Protein AF-A0A087SWL0-F1 (afdb_monomer)

Mean predicted aligned error: 20.19 Å

Sequence (596 aa):
MIFATEKPSIIAKRCLVFSTGTSREQLLERTMYFKSWILILLLFTQFDYGMSQWPQRIIEGARELTACEGLGFPDATLNSCGFCTGGGTGLPGNFSEDCMGSCTDDAVPDCAGLCGGNAYIDECSGQCIAGTTGFSEEDVSSFRDCRGYCTSSGGQFYTDNCGVCHTGTSPFQDCTNRCHLPGQESLMAKLLCGRCVGGTTGVLEFEVLDPCGNCRSETLECPCNGTGKPDACGVCRGGGKSCMRVTSFRPRAIPVNTYAIVTVEGAFRGRTRNLKCIFSEILSDDTLGNRTEFAAFGNGTHVNCSVLLKLGSYRVGIILEVGDPFEMDYVEEAELLVYDDAEYASMNPTRAIYDRGDAKNLIVTFSGGKVPPLPLICVISGEGWPPDKRLAASEINTLDTCAIPYPSSSMKLNVAQSFNGIHTFRKVFQLRFYASPPEMRKYYIAEDGHAVVVVFDRPVNLCNLQYCSQILNSVTLTRLGEGADCQWATKQQLIITVQNPIQENPFRVTFKKGVLKQDGERYALPKNDSLTIDAWYPQPVSSAQVAISGPSTVPYCGVFTLVGHFSSPKGDAAYYWTAYRADNRPIDTEIADALL

Foldseek 3Di:
DDDDDDDDDDDDDDDDDDDDDDDDDDDDDDDDDDDDDDDDDDDDDDDDDDDDDDDDDDDPPPDDQDPCVVVVFPPWDQAPLRDTADGNPPHHRLVCADPVSDNDVPWDQEPVRRTVFDWHQDPQPRDTADTPPPHHCVNCVVQAAPVGHGPVVDDHWHLEPQRDTHDDHDPQQAPVRDGDDPVCVQQGFHQDPNDTAHHPPPHHQCVQAWLCRDGPVDPDDDQPSVQAAQFLVSHHVCLLQPDDDWADKPDQEDEAQDWDKIKTFGFDNQDFAQKWKWWFFQDPVRDTDDIDIFGWGDGGGIIIGTDHDHAGKTWIWMWHPDDPPIDIYTHPPGIYGHHHAADFPDKPPQEDAQVPPPDFWDKMFTHDDDHPQAKKWKQKDFDPDDPVQRTFTADPPDRGITTRGGDPAWTKMWIFIDSHNPDTHPDIGIHTHAHEFWDWPDWAQAPQQFKIKTFTPAFWDCVQVQFCVSWFDPVLVVLLPPPWGWDPLDSGMIMIGGPDRDPDAQDKTWTDAFRTWHPPHPHTGTRRDTDMDRHGHPDQDPDKDWDWDWDPDDDPDDDTDIDIDIHDPDDDDDDDDWDADPVRHGDPDDPDDPDD

Solvent-accessible surface area (backbone atoms only — not comparable to full-atom values): 35819 Å² total; per-residue (Å²): 144,80,86,89,87,81,87,85,89,86,88,88,86,84,89,85,90,85,91,87,89,88,79,88,86,80,90,79,90,86,82,89,86,87,87,86,85,87,89,79,91,89,78,90,87,80,81,92,81,82,89,75,93,84,82,92,86,84,85,84,80,83,68,83,69,51,79,29,41,70,72,71,24,50,81,25,41,68,35,99,65,70,44,63,15,34,51,66,60,76,38,57,69,64,59,70,39,26,73,82,69,39,70,46,94,74,46,48,59,23,66,80,64,38,56,65,48,68,22,41,66,41,92,57,74,71,45,58,24,35,64,87,61,84,39,45,73,75,77,53,43,84,34,36,26,65,88,67,48,42,45,89,76,62,80,70,36,40,65,30,100,70,73,45,68,38,73,75,79,52,93,45,46,23,68,84,70,48,65,52,60,95,93,38,72,87,54,44,24,41,73,52,89,90,38,60,24,39,44,90,64,82,34,53,62,73,82,50,25,43,68,65,70,47,44,67,90,50,97,68,87,55,65,55,67,37,72,49,58,53,33,64,68,68,34,58,70,47,57,11,40,90,32,76,36,50,73,45,64,38,54,52,40,48,59,40,79,39,85,42,70,42,38,38,34,28,12,44,48,51,40,51,61,64,35,29,35,34,39,32,27,54,40,102,78,82,43,73,56,64,75,44,78,31,71,30,46,41,76,6,36,45,35,41,23,70,43,71,50,67,73,45,42,22,42,43,30,43,36,39,78,73,65,87,77,63,52,70,44,52,34,77,100,46,63,36,40,27,41,87,79,48,44,64,68,45,68,44,66,47,61,48,64,41,83,60,78,92,60,66,56,46,72,33,41,47,44,66,70,52,67,78,97,46,59,28,21,29,36,46,46,41,89,91,57,60,76,90,65,24,67,21,46,30,50,92,98,38,50,47,29,26,44,39,66,58,56,98,59,35,45,60,35,41,43,21,44,16,57,59,65,74,65,60,36,88,65,69,43,65,36,36,31,20,33,64,40,56,47,78,71,48,60,28,29,42,94,79,27,34,33,37,41,41,30,37,74,42,45,40,44,61,84,82,49,75,42,41,84,54,45,37,26,70,73,34,47,69,70,52,42,81,78,44,44,36,47,66,71,42,58,36,29,41,37,36,38,33,77,62,59,58,89,55,79,57,41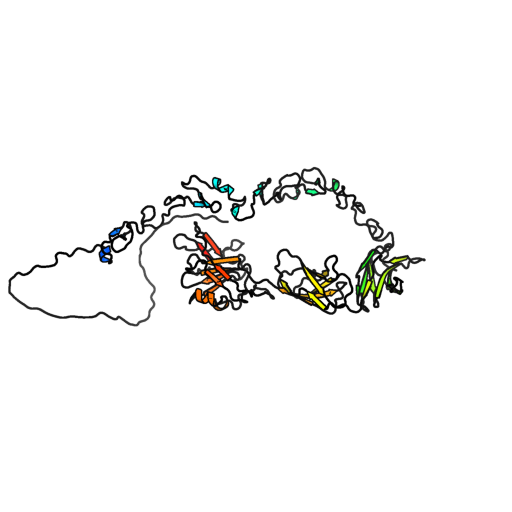,66,47,35,38,34,57,52,59,48,21,29,44,98,44,85,36,40,35,49,37,63,58,76,51,67,48,68,26,32,60,69,79,88,63,97,58,70,47,79,45,82,44,62,73,96,70,79,67,100,75,79,89,85,54,75,48,79,44,71,48,60,97,74,77,92,82,87,87,85,88,83,63,65,47,100,83,76,40,73,62,98,60,87,82,79,82,77,86,126

pLDDT: mean 76.38, std 20.09, range [21.05, 97.19]

Structure (mmCIF, N/CA/C/O backbone):
data_AF-A0A087SWL0-F1
#
_entry.id   AF-A0A087SWL0-F1
#
loop_
_atom_site.group_PDB
_atom_site.id
_atom_site.type_symbol
_atom_site.label_atom_id
_atom_site.label_alt_id
_atom_site.label_comp_id
_atom_site.label_asym_id
_atom_site.label_entity_id
_atom_site.label_seq_id
_atom_site.pdbx_PDB_ins_code
_atom_site.Cartn_x
_atom_site.Cartn_y
_atom_site.Cartn_z
_atom_site.occupancy
_atom_site.B_iso_or_equiv
_atom_site.auth_seq_id
_atom_site.auth_comp_id
_atom_site.auth_asym_id
_atom_site.auth_atom_id
_atom_site.pdbx_PDB_model_num
ATOM 1 N N . MET A 1 1 ? -26.545 -21.119 15.269 1.00 28.89 1 MET A N 1
ATOM 2 C CA . MET A 1 1 ? -27.882 -21.374 14.693 1.00 28.89 1 MET A CA 1
ATOM 3 C C . MET A 1 1 ? -28.373 -22.724 15.207 1.00 28.89 1 MET A C 1
ATOM 5 O O . MET A 1 1 ? -28.172 -23.727 14.541 1.00 28.89 1 MET A O 1
ATOM 9 N N . ILE A 1 2 ? -28.931 -22.754 16.420 1.00 24.39 2 ILE A N 1
ATOM 10 C CA . ILE A 1 2 ? -29.623 -23.906 17.028 1.00 24.39 2 ILE A CA 1
ATOM 11 C C . ILE A 1 2 ? -30.801 -23.321 17.831 1.00 24.39 2 ILE A C 1
ATOM 13 O O . ILE A 1 2 ? -30.709 -22.181 18.285 1.00 24.39 2 ILE A O 1
ATOM 17 N N . PHE A 1 3 ? -31.907 -24.059 17.927 1.00 21.72 3 PHE A N 1
ATOM 18 C CA . PHE A 1 3 ? -33.153 -23.642 18.582 1.00 21.72 3 PHE A CA 1
ATOM 19 C C . PHE A 1 3 ? -33.118 -23.821 20.109 1.00 21.72 3 PHE A C 1
ATOM 21 O O . PHE A 1 3 ? -32.359 -24.639 20.626 1.00 21.72 3 PHE A O 1
ATOM 28 N N . ALA A 1 4 ? -34.010 -23.114 20.807 1.00 24.08 4 ALA A N 1
ATOM 29 C CA . ALA A 1 4 ? -34.394 -23.402 22.188 1.00 24.08 4 ALA A CA 1
ATOM 30 C C . ALA A 1 4 ? -35.708 -24.209 22.235 1.00 24.08 4 ALA A C 1
ATOM 32 O O . ALA A 1 4 ? -36.553 -24.070 21.351 1.00 24.08 4 ALA A O 1
ATOM 33 N N . THR A 1 5 ? -35.902 -25.010 23.287 1.00 23.06 5 THR A N 1
ATOM 34 C CA . THR A 1 5 ? -37.178 -25.670 23.627 1.00 23.06 5 THR A CA 1
ATOM 35 C C . THR A 1 5 ? -37.363 -25.697 25.144 1.00 23.06 5 THR A C 1
ATOM 37 O O . THR A 1 5 ? -36.433 -26.060 25.860 1.00 23.06 5 THR A O 1
ATOM 40 N N . GLU A 1 6 ? -38.549 -25.337 25.633 1.00 24.98 6 GLU A N 1
ATOM 41 C CA . GLU A 1 6 ? -38.841 -25.159 27.063 1.00 24.98 6 GLU A CA 1
ATOM 42 C C . GLU A 1 6 ? -39.584 -26.335 27.732 1.00 24.98 6 GLU A C 1
ATOM 44 O O . GLU A 1 6 ? -40.498 -26.897 27.132 1.00 24.98 6 GLU A O 1
ATOM 49 N N . LYS A 1 7 ? -39.316 -26.508 29.045 1.00 22.34 7 LYS A N 1
ATOM 50 C CA . LYS A 1 7 ? -40.244 -26.982 30.113 1.00 22.34 7 LYS A CA 1
ATOM 51 C C . LYS A 1 7 ? -40.758 -28.449 30.024 1.00 22.34 7 LYS A C 1
ATOM 53 O O . LYS A 1 7 ? -40.607 -29.092 28.989 1.00 22.34 7 LYS A O 1
ATOM 58 N N . PRO A 1 8 ? -41.370 -29.021 31.096 1.00 35.78 8 PRO A N 1
ATOM 59 C CA . PRO A 1 8 ? -41.658 -28.464 32.427 1.00 35.78 8 PRO A CA 1
ATOM 60 C C . PRO A 1 8 ? -41.042 -29.231 33.633 1.00 35.78 8 PRO A C 1
ATOM 62 O O . PRO A 1 8 ? -40.246 -30.154 33.498 1.00 35.78 8 PRO A O 1
ATOM 65 N N . SER A 1 9 ? -41.434 -28.777 34.826 1.00 25.31 9 SER A N 1
ATOM 66 C CA . SER A 1 9 ? -41.007 -29.096 36.200 1.00 25.31 9 SER A CA 1
ATOM 67 C C . SER A 1 9 ? -41.342 -30.493 36.766 1.00 25.31 9 SER A C 1
ATOM 69 O O . SER A 1 9 ? -42.152 -31.227 36.208 1.00 25.31 9 SER A O 1
ATOM 71 N N . ILE A 1 10 ? -40.804 -30.799 37.966 1.00 22.30 10 ILE A N 1
ATOM 72 C CA . ILE A 1 10 ? -41.477 -31.569 39.043 1.00 22.30 10 ILE A CA 1
ATOM 73 C C . ILE A 1 10 ? -40.830 -31.291 40.424 1.00 22.30 10 ILE A C 1
ATOM 75 O O . ILE A 1 10 ? -39.664 -30.915 40.508 1.00 22.30 10 ILE A O 1
ATOM 79 N N . ILE A 1 11 ? -41.599 -31.455 41.512 1.00 24.89 11 ILE A N 1
ATOM 80 C CA . ILE A 1 11 ? -41.223 -31.158 42.914 1.00 24.89 11 ILE A CA 1
ATOM 81 C C . ILE A 1 11 ? -41.061 -32.456 43.729 1.00 24.89 11 ILE A C 1
ATOM 83 O O . ILE A 1 11 ? -41.898 -33.349 43.614 1.00 24.89 11 ILE A O 1
ATOM 87 N N . ALA A 1 12 ? -40.087 -32.522 44.651 1.00 22.45 12 ALA A N 1
ATOM 88 C CA . ALA A 1 12 ? -40.070 -33.514 45.739 1.00 22.45 12 ALA A CA 1
ATOM 89 C C . ALA A 1 12 ? -39.402 -32.990 47.034 1.00 22.45 12 ALA A C 1
ATOM 91 O O . ALA A 1 12 ? -38.419 -32.256 46.989 1.00 22.45 12 ALA A O 1
ATOM 92 N N . LYS A 1 13 ? -39.919 -33.396 48.206 1.00 23.08 13 LYS A N 1
ATOM 93 C CA . LYS A 1 13 ? -39.351 -33.138 49.551 1.00 23.08 13 LYS A CA 1
ATOM 94 C C . LYS A 1 13 ? -39.253 -34.448 50.358 1.00 23.08 13 LYS A C 1
ATOM 96 O O . LYS A 1 13 ? -40.104 -35.313 50.191 1.00 23.08 13 LYS A O 1
ATOM 101 N N . ARG A 1 14 ? -38.339 -34.454 51.349 1.00 23.36 14 ARG A N 1
ATOM 102 C CA . ARG A 1 14 ? -38.175 -35.363 52.523 1.00 23.36 14 ARG A CA 1
ATOM 103 C C . ARG A 1 14 ? -37.171 -36.534 52.441 1.00 23.36 14 ARG A C 1
ATOM 105 O O . ARG A 1 14 ? -37.442 -37.577 51.871 1.00 23.36 14 ARG A O 1
ATOM 112 N N . CYS A 1 15 ? -36.079 -36.352 53.192 1.00 21.05 15 CYS A N 1
ATOM 113 C CA . CYS A 1 15 ? -35.587 -37.200 54.296 1.00 21.05 15 CYS A CA 1
ATOM 114 C C . CYS A 1 15 ? -35.749 -38.739 54.242 1.00 21.05 15 CYS A C 1
ATOM 116 O O . CYS A 1 15 ? -36.862 -39.226 54.427 1.00 21.05 15 CYS A O 1
ATOM 118 N N . LEU A 1 16 ? -34.627 -39.478 54.339 1.00 21.75 16 LEU A N 1
ATOM 119 C CA . LEU A 1 16 ? -34.278 -40.217 55.575 1.00 21.75 16 LEU A CA 1
ATOM 120 C C . LEU A 1 16 ? -32.814 -40.725 55.635 1.00 21.75 16 LEU A C 1
ATOM 122 O O . LEU A 1 16 ? -32.110 -40.805 54.638 1.00 21.75 16 LEU A O 1
ATOM 126 N N . VAL A 1 17 ? -32.383 -40.999 56.869 1.00 22.98 17 VAL A N 1
ATOM 127 C CA . VAL A 1 17 ? -31.030 -41.292 57.394 1.00 22.98 17 VAL A CA 1
ATOM 128 C C . VAL A 1 17 ? -30.472 -42.674 57.007 1.00 22.98 17 VAL A C 1
ATOM 130 O O . VAL A 1 17 ? -31.240 -43.623 57.011 1.00 22.98 17 VAL A O 1
ATOM 133 N N . PHE A 1 18 ? -29.145 -42.792 56.794 1.00 23.05 18 PHE A N 1
ATOM 134 C CA . PHE A 1 18 ? -28.178 -43.737 57.434 1.00 23.05 18 PHE A CA 1
ATOM 135 C C . PHE A 1 18 ? -26.773 -43.497 56.806 1.00 23.05 18 PHE A C 1
ATOM 137 O O . PHE A 1 18 ? -26.594 -43.697 55.615 1.00 23.05 18 PHE A O 1
ATOM 144 N N . SER A 1 19 ? -25.797 -42.854 57.465 1.00 23.64 19 SER A N 1
ATOM 145 C CA . SER A 1 19 ? -24.880 -43.363 58.513 1.00 23.64 19 SER A CA 1
ATOM 146 C C . SER A 1 19 ? -23.890 -44.463 58.073 1.00 23.64 19 SER A C 1
ATOM 148 O O . SER A 1 19 ? -24.226 -45.644 58.110 1.00 23.64 19 SER A O 1
ATOM 150 N N . THR A 1 20 ? -22.624 -44.093 57.830 1.00 25.27 20 THR A N 1
ATOM 151 C CA . THR A 1 20 ? -21.411 -44.577 58.552 1.00 25.27 20 THR A CA 1
ATOM 152 C C . THR A 1 20 ? -20.153 -43.868 58.014 1.00 25.27 20 THR A C 1
ATOM 154 O O . THR A 1 20 ? -20.136 -43.467 56.856 1.00 25.27 20 THR A O 1
ATOM 157 N N . GLY A 1 21 ? -19.103 -43.698 58.834 1.00 25.33 21 GLY A N 1
ATOM 158 C CA . GLY A 1 21 ? -17.826 -43.095 58.397 1.00 25.33 21 GLY A CA 1
ATOM 159 C C . GLY A 1 21 ? -17.145 -42.225 59.459 1.00 25.33 21 GLY A C 1
ATOM 160 O O . GLY A 1 21 ? -17.237 -41.005 59.416 1.00 25.33 21 GLY A O 1
ATOM 161 N N . THR A 1 22 ? -16.485 -42.840 60.443 1.00 25.91 22 THR A N 1
ATOM 162 C CA . THR A 1 22 ? -15.866 -42.134 61.581 1.00 25.91 22 THR A CA 1
ATOM 163 C C . THR A 1 22 ? -14.393 -41.779 61.369 1.00 25.91 22 THR A C 1
ATOM 165 O O . THR A 1 22 ? -13.591 -42.672 61.097 1.00 25.91 22 THR A O 1
ATOM 168 N N . SER A 1 23 ? -14.002 -40.553 61.725 1.00 28.19 23 SER A N 1
ATOM 169 C CA . SER A 1 23 ? -12.664 -40.257 62.257 1.00 28.19 23 SER A CA 1
ATOM 170 C C . SER A 1 23 ? -12.717 -39.195 63.370 1.00 28.19 23 SER A C 1
ATOM 172 O O . SER A 1 23 ? -13.485 -38.239 63.319 1.00 28.19 23 SER A O 1
ATOM 174 N N . ARG A 1 24 ? -11.913 -39.421 64.415 1.00 26.59 24 ARG A N 1
ATOM 175 C CA . ARG A 1 24 ? -11.531 -38.462 65.476 1.00 26.59 24 ARG A CA 1
ATOM 176 C C . ARG A 1 24 ? -10.473 -37.485 64.914 1.00 26.59 24 ARG A C 1
ATOM 178 O O . ARG A 1 24 ? -9.955 -37.759 63.836 1.00 26.59 24 ARG A O 1
ATOM 185 N N . GLU A 1 25 ? -10.029 -36.392 65.542 1.00 28.28 25 GLU A N 1
ATOM 186 C CA . GLU A 1 25 ? -10.202 -35.723 66.861 1.00 28.28 25 GLU A CA 1
ATOM 187 C C . GLU A 1 25 ? -9.851 -34.213 66.608 1.00 28.28 25 GLU A C 1
ATOM 189 O O . GLU A 1 25 ? -9.411 -33.902 65.504 1.00 28.28 25 GLU A O 1
ATOM 194 N N . GLN A 1 26 ? -9.993 -33.176 67.448 1.00 27.53 26 GLN A N 1
ATOM 195 C CA . GLN A 1 26 ? -10.108 -32.953 68.908 1.00 27.53 26 GLN A CA 1
ATOM 196 C C . GLN A 1 26 ? -11.374 -32.066 69.203 1.00 27.53 26 GLN A C 1
ATOM 198 O O . GLN A 1 26 ? -12.222 -31.975 68.321 1.00 27.53 26 GLN A O 1
ATOM 203 N N . LEU A 1 27 ? -11.765 -31.507 70.370 1.00 24.88 27 LEU A N 1
ATOM 204 C CA . LEU A 1 27 ? -11.112 -30.889 71.553 1.00 24.88 27 LEU A CA 1
ATOM 205 C C . LEU A 1 27 ? -10.324 -29.599 71.176 1.00 24.88 27 LEU A C 1
ATOM 207 O O . LEU A 1 27 ? -9.445 -29.659 70.334 1.00 24.88 27 LEU A O 1
ATOM 211 N N . LEU A 1 28 ? -10.597 -28.377 71.669 1.00 26.31 28 LEU A N 1
ATOM 212 C CA . LEU A 1 28 ? -11.125 -27.878 72.956 1.00 26.31 28 LEU A CA 1
ATOM 213 C C . LEU A 1 28 ? -11.799 -26.481 72.826 1.00 26.31 28 LEU A C 1
ATOM 215 O O . LEU A 1 28 ? -11.394 -25.719 71.963 1.00 26.31 28 LEU A O 1
ATOM 219 N N . GLU A 1 29 ? -12.686 -26.141 73.783 1.00 25.53 29 GLU A N 1
ATOM 220 C CA . GLU A 1 29 ? -12.945 -24.794 74.384 1.00 25.53 29 GLU A CA 1
ATOM 221 C C . GLU A 1 29 ? -13.311 -23.560 73.489 1.00 25.53 29 GLU A C 1
ATOM 223 O O . GLU A 1 29 ? -12.937 -23.463 72.333 1.00 25.53 29 GLU A O 1
ATOM 228 N N . ARG A 1 30 ? -14.063 -22.533 73.941 1.00 24.98 30 ARG A N 1
ATOM 229 C CA . ARG A 1 30 ? -14.701 -22.244 75.250 1.00 24.98 30 ARG A CA 1
ATOM 230 C C . ARG A 1 30 ? -16.003 -21.425 75.109 1.00 24.98 30 ARG A C 1
ATOM 232 O O . ARG A 1 30 ? -16.346 -20.934 74.041 1.00 24.98 30 ARG A O 1
ATOM 239 N N . THR A 1 31 ? -16.733 -21.289 76.216 1.00 24.45 31 THR A N 1
ATOM 240 C CA . THR A 1 31 ? -18.104 -20.753 76.320 1.00 24.45 31 THR A CA 1
ATOM 241 C C . THR A 1 31 ? -18.224 -19.261 76.666 1.00 24.45 31 THR A C 1
ATOM 243 O O . THR A 1 31 ? -17.444 -18.764 77.468 1.00 24.45 31 THR A O 1
ATOM 246 N N . MET A 1 32 ? -19.326 -18.653 76.198 1.00 25.12 32 MET A N 1
ATOM 247 C CA . MET A 1 32 ? -20.201 -17.655 76.864 1.00 25.12 32 MET A CA 1
ATOM 248 C C . MET A 1 32 ? -19.614 -16.451 77.633 1.00 25.12 32 MET A C 1
ATOM 250 O O . MET A 1 32 ? -18.989 -16.611 78.672 1.00 25.12 32 MET A O 1
ATOM 254 N N . TYR A 1 33 ? -20.124 -15.263 77.289 1.00 24.00 33 TYR A N 1
ATOM 255 C CA . TYR A 1 33 ? -20.587 -14.217 78.223 1.00 24.00 33 TYR A CA 1
ATOM 256 C C . TYR A 1 33 ? -21.731 -13.432 77.530 1.00 24.00 33 TYR A C 1
ATOM 258 O O . TYR A 1 33 ? -21.782 -13.422 76.305 1.00 24.00 33 TYR A O 1
ATOM 266 N N . PHE A 1 34 ? -22.706 -12.795 78.191 1.00 22.89 34 PHE A N 1
ATOM 267 C CA . PHE A 1 34 ? -22.971 -12.600 79.626 1.00 22.89 34 PHE A CA 1
ATOM 268 C C . PHE A 1 34 ? -24.503 -12.647 79.873 1.00 22.89 34 PHE A C 1
ATOM 270 O O . PHE A 1 34 ? -25.268 -12.161 79.044 1.00 22.89 34 PHE A O 1
ATOM 277 N N . LYS A 1 35 ? -24.973 -13.175 81.016 1.00 31.28 35 LYS A N 1
ATOM 278 C CA . LYS A 1 35 ? -26.382 -13.067 81.470 1.00 31.28 35 LYS A CA 1
ATOM 279 C C . LYS A 1 35 ? -26.412 -12.702 82.958 1.00 31.28 35 LYS A C 1
ATOM 281 O O . LYS A 1 35 ? -25.627 -13.250 83.729 1.00 31.28 35 LYS A O 1
ATOM 286 N N . SER A 1 36 ? -27.217 -11.712 83.352 1.00 29.66 36 SER A N 1
ATOM 287 C CA . SER A 1 36 ? -27.054 -10.954 84.612 1.00 29.66 36 SER A CA 1
ATOM 288 C C . SER A 1 36 ? -28.227 -9.975 84.807 1.00 29.66 36 SER A C 1
ATOM 290 O O . SER A 1 36 ? -28.657 -9.416 83.807 1.00 29.66 36 SER A O 1
ATOM 292 N N . TRP A 1 37 ? -28.786 -9.691 85.994 1.00 27.77 37 TRP A N 1
ATOM 293 C CA . TRP A 1 37 ? -28.593 -10.207 87.370 1.00 27.77 37 TRP A CA 1
ATOM 294 C C . TRP A 1 37 ? -29.907 -10.007 88.184 1.00 27.77 37 TRP A C 1
ATOM 296 O O . TRP A 1 37 ? -30.727 -9.176 87.803 1.00 27.77 37 TRP A O 1
ATOM 306 N N . ILE A 1 38 ? -29.987 -10.694 89.342 1.00 28.16 38 ILE A N 1
ATOM 307 C CA . ILE A 1 38 ? -30.849 -10.506 90.550 1.00 28.16 38 ILE A CA 1
ATOM 308 C C . ILE A 1 38 ? -32.203 -11.277 90.561 1.00 28.16 38 ILE A C 1
ATOM 310 O O . ILE A 1 38 ? -32.946 -11.179 89.595 1.00 28.16 38 ILE A O 1
ATOM 314 N N . LEU A 1 39 ? -32.568 -12.185 91.502 1.00 28.45 39 LEU A N 1
ATOM 315 C CA . LEU A 1 39 ? -32.424 -12.367 92.987 1.00 28.45 39 LEU A CA 1
ATOM 316 C C . LEU A 1 39 ? -33.482 -11.553 93.806 1.00 28.45 39 LEU A C 1
ATOM 318 O O . LEU A 1 39 ? -33.919 -10.520 93.330 1.00 28.45 39 LEU A O 1
ATOM 322 N N . ILE A 1 40 ? -33.993 -11.919 95.002 1.00 32.09 40 ILE A N 1
ATOM 323 C CA . ILE A 1 40 ? -33.713 -13.011 95.969 1.00 32.09 40 ILE A CA 1
ATOM 324 C C . ILE A 1 40 ? -34.955 -13.321 96.872 1.00 32.09 40 ILE A C 1
ATOM 326 O O . ILE A 1 40 ? -35.778 -12.432 97.025 1.00 32.09 40 ILE A O 1
ATOM 330 N N . LEU A 1 41 ? -35.029 -14.529 97.482 1.00 28.47 41 LEU A N 1
ATOM 331 C CA . LEU A 1 41 ? -35.783 -15.001 98.698 1.00 28.47 41 LEU A CA 1
ATOM 332 C C . LEU A 1 41 ? -37.223 -14.477 99.003 1.00 28.47 41 LEU A C 1
ATOM 334 O O . LEU A 1 41 ? -37.504 -13.291 98.966 1.00 28.47 41 LEU A O 1
ATOM 338 N N . LEU A 1 42 ? -38.177 -15.315 99.438 1.00 29.17 42 LEU A N 1
ATOM 339 C CA . LEU A 1 42 ? -38.164 -16.050 100.723 1.00 29.17 42 LEU A CA 1
ATOM 340 C C . LEU A 1 42 ? -38.926 -17.402 100.703 1.00 29.17 42 LEU A C 1
ATOM 342 O O . LEU A 1 42 ? -39.485 -17.806 99.688 1.00 29.17 42 LEU A O 1
ATOM 346 N N . LEU A 1 43 ? -38.885 -18.121 101.833 1.00 31.56 43 LEU A N 1
ATOM 347 C CA . LEU A 1 43 ? -39.362 -19.502 102.027 1.00 31.56 43 LEU A CA 1
ATOM 348 C C . LEU A 1 43 ? -40.659 -19.599 102.864 1.00 31.56 43 LEU A C 1
ATOM 350 O O . LEU A 1 43 ? -41.108 -18.614 103.442 1.00 31.56 43 LEU A O 1
ATOM 354 N N . PHE A 1 44 ? -41.199 -20.826 102.944 1.00 29.62 44 PHE A N 1
ATOM 355 C CA . PHE A 1 44 ? -42.187 -21.339 103.915 1.00 29.62 44 PHE A CA 1
ATOM 356 C C . PHE A 1 44 ? -42.078 -20.686 105.314 1.00 29.62 44 PHE A C 1
ATOM 358 O O . PHE A 1 44 ? -40.981 -20.378 105.772 1.00 29.62 44 PHE A O 1
ATOM 365 N N . THR A 1 45 ? -43.152 -20.516 106.092 1.00 31.38 45 THR A N 1
ATOM 366 C CA . THR A 1 45 ? -44.173 -21.503 106.536 1.00 31.38 45 THR A CA 1
ATOM 367 C C . THR A 1 45 ? -45.492 -20.755 106.931 1.00 31.38 45 THR A C 1
ATOM 369 O O . THR A 1 45 ? -45.549 -19.551 106.715 1.00 31.38 45 THR A O 1
ATOM 372 N N . GLN A 1 46 ? -46.603 -21.302 107.466 1.00 38.69 46 GLN A N 1
ATOM 373 C CA . GLN A 1 46 ? -46.958 -22.639 107.982 1.00 38.69 46 GLN A CA 1
ATOM 374 C C . GLN A 1 46 ? -48.503 -22.867 107.941 1.00 38.69 46 GLN A C 1
ATOM 376 O O . GLN A 1 46 ? -49.151 -22.509 106.964 1.00 38.69 46 GLN A O 1
ATOM 381 N N . PHE A 1 47 ? -49.054 -23.496 108.990 1.00 31.16 47 PHE A N 1
ATOM 382 C CA . PHE A 1 47 ? -50.469 -23.612 109.388 1.00 31.16 47 PHE A CA 1
ATOM 383 C C . PHE A 1 47 ? -51.314 -22.326 109.240 1.00 31.16 47 PHE A C 1
ATOM 385 O O . PHE A 1 47 ? -50.775 -21.225 109.254 1.00 31.16 47 PHE A O 1
ATOM 392 N N . ASP A 1 48 ? -52.641 -22.521 109.222 1.00 30.58 48 ASP A N 1
ATOM 393 C CA . ASP A 1 48 ? -53.722 -21.623 109.681 1.00 30.58 48 ASP A CA 1
ATOM 394 C C . ASP A 1 48 ? -53.434 -20.109 109.797 1.00 30.58 48 ASP A C 1
ATOM 396 O O . ASP A 1 48 ? -52.781 -19.654 110.732 1.00 30.58 48 ASP A O 1
ATOM 400 N N . TYR A 1 49 ? -54.106 -19.293 108.977 1.00 31.70 49 TYR A N 1
ATOM 401 C CA . TYR A 1 49 ? -55.405 -18.701 109.355 1.00 31.70 49 TYR A CA 1
ATOM 402 C C . TYR A 1 49 ? -56.100 -18.078 108.122 1.00 31.70 49 TYR A C 1
ATOM 404 O O . TYR A 1 49 ? -55.482 -17.895 107.076 1.00 31.70 49 TYR A O 1
ATOM 412 N N . GLY A 1 50 ? -57.413 -17.828 108.210 1.00 30.78 50 GLY A N 1
ATOM 413 C CA . GLY A 1 50 ? -58.237 -17.364 107.079 1.00 30.78 50 GLY A CA 1
ATOM 414 C C . GLY A 1 50 ? -58.338 -15.838 106.905 1.00 30.78 50 GLY A C 1
ATOM 415 O O . GLY A 1 50 ? -57.599 -15.084 107.527 1.00 30.78 50 GLY A O 1
ATOM 416 N N . MET A 1 51 ? -59.354 -15.411 106.129 1.00 29.17 51 MET A N 1
ATOM 417 C CA . MET A 1 51 ? -59.678 -14.013 105.747 1.00 29.17 51 MET A CA 1
ATOM 418 C C . MET A 1 51 ? -58.668 -13.376 104.761 1.00 29.17 51 MET A C 1
ATOM 420 O O . MET A 1 51 ? -57.518 -13.782 104.708 1.00 29.17 51 MET A O 1
ATOM 424 N N . SER A 1 52 ? -58.975 -12.349 103.959 1.00 32.84 52 SER A N 1
ATOM 425 C CA . SER A 1 52 ? -60.205 -11.882 103.277 1.00 32.84 52 SER A CA 1
ATOM 426 C C . SER A 1 52 ? -59.817 -10.694 102.365 1.00 32.84 52 SER A C 1
ATOM 428 O O . SER A 1 52 ? -58.822 -10.049 102.663 1.00 32.84 52 SER A O 1
ATOM 430 N N . GLN A 1 53 ? -60.606 -10.386 101.322 1.00 36.25 53 GLN A N 1
ATOM 431 C CA . GLN A 1 53 ? -60.735 -9.088 100.597 1.00 36.25 53 GLN A CA 1
ATOM 432 C C . GLN A 1 53 ? -59.681 -7.980 100.909 1.00 36.25 53 GLN A C 1
ATOM 434 O O . GLN A 1 53 ? -59.620 -7.489 102.032 1.00 36.25 53 GLN A O 1
ATOM 439 N N . TRP A 1 54 ? -58.853 -7.497 99.975 1.00 31.25 54 TRP A N 1
ATOM 440 C CA . TRP A 1 54 ? -59.108 -6.427 98.971 1.00 31.25 54 TRP A CA 1
ATOM 441 C C . TRP A 1 54 ? -57.738 -6.038 98.334 1.00 31.25 54 TRP A C 1
ATOM 443 O O . TRP A 1 54 ? -56.715 -6.397 98.920 1.00 31.25 54 TRP A O 1
ATOM 453 N N . PRO A 1 55 ? -57.645 -5.237 97.244 1.00 44.25 55 PRO A N 1
ATOM 454 C CA . PRO A 1 55 ? -58.689 -4.756 96.331 1.00 44.25 55 PRO A CA 1
ATOM 455 C C . PRO A 1 55 ? -58.470 -5.177 94.856 1.00 44.25 55 PRO A C 1
ATOM 457 O O . PRO A 1 55 ? -57.361 -5.490 94.435 1.00 44.25 55 PRO A O 1
ATOM 460 N N . GLN A 1 56 ? -59.514 -5.073 94.025 1.00 47.59 56 GLN A N 1
ATOM 461 C CA . GLN A 1 56 ? -59.351 -4.965 92.565 1.00 47.59 56 GLN A CA 1
ATOM 462 C C . GLN A 1 56 ? -59.213 -3.494 92.142 1.00 47.59 56 GLN A C 1
ATOM 464 O O . GLN A 1 56 ? -59.990 -2.667 92.622 1.00 47.59 56 GLN A O 1
ATOM 469 N N . ARG A 1 57 ? -58.266 -3.222 91.222 1.00 41.28 57 ARG A N 1
ATOM 470 C CA . ARG A 1 57 ? -58.041 -2.042 90.336 1.00 41.28 57 ARG A CA 1
ATOM 471 C C . ARG A 1 57 ? -56.516 -1.893 90.140 1.00 41.28 57 ARG A C 1
ATOM 473 O O . ARG A 1 57 ? -55.802 -1.900 91.131 1.00 41.28 57 ARG A O 1
ATOM 480 N N . ILE A 1 58 ? -55.940 -1.763 88.940 1.00 46.03 58 ILE A N 1
ATOM 481 C CA . ILE A 1 58 ? -56.500 -1.612 87.582 1.00 46.03 58 ILE A CA 1
ATOM 482 C C . ILE A 1 58 ? -55.685 -2.479 86.602 1.00 46.03 58 ILE A C 1
ATOM 484 O O . ILE A 1 58 ? -54.483 -2.268 86.492 1.00 46.03 58 ILE A O 1
ATOM 488 N N . ILE A 1 59 ? -56.341 -3.368 85.844 1.00 44.25 59 ILE A N 1
ATOM 489 C CA . ILE A 1 59 ? -55.929 -3.758 84.476 1.00 44.25 59 ILE A CA 1
ATOM 490 C C . ILE A 1 59 ? -57.203 -3.917 83.621 1.00 44.25 59 ILE A C 1
ATOM 492 O O . ILE A 1 59 ? -57.517 -4.984 83.103 1.00 44.25 59 ILE A O 1
ATOM 496 N N . GLU A 1 60 ? -57.974 -2.838 83.500 1.00 45.38 60 GLU A N 1
ATOM 497 C CA . GLU A 1 60 ? -58.873 -2.659 82.356 1.00 45.38 60 GLU A CA 1
ATOM 498 C C . GLU A 1 60 ? -58.054 -1.933 81.280 1.00 45.38 60 GLU A C 1
ATOM 500 O O . GLU A 1 60 ? -57.497 -0.873 81.562 1.00 45.38 60 GLU A O 1
ATOM 505 N N . GLY A 1 61 ? -57.915 -2.517 80.083 1.00 47.19 61 GLY A N 1
ATOM 506 C CA . GLY A 1 61 ? -57.129 -1.924 78.986 1.00 47.19 61 GLY A CA 1
ATOM 507 C C . GLY A 1 61 ? -56.009 -2.788 78.391 1.00 47.19 61 GLY A C 1
ATOM 508 O O . GLY A 1 61 ? -55.316 -2.320 77.492 1.00 47.19 61 GLY A O 1
ATOM 509 N N . ALA A 1 62 ? -55.839 -4.044 78.820 1.00 44.00 62 ALA A N 1
ATOM 510 C CA . ALA A 1 62 ? -54.956 -5.001 78.144 1.00 44.00 62 ALA A CA 1
ATOM 511 C C . ALA A 1 62 ? -55.571 -5.481 76.809 1.00 44.00 62 ALA A C 1
ATOM 513 O O . ALA A 1 62 ? -56.086 -6.593 76.710 1.00 44.00 62 ALA A O 1
ATOM 514 N N . ARG A 1 63 ? -55.550 -4.615 75.789 1.00 65.00 63 ARG A N 1
ATOM 515 C CA . ARG A 1 63 ? -55.833 -4.976 74.391 1.00 65.00 63 ARG A CA 1
ATOM 516 C C . ARG A 1 63 ? -54.710 -5.881 73.877 1.00 65.00 63 ARG A C 1
ATOM 518 O O . ARG A 1 63 ? -53.538 -5.552 74.047 1.00 65.00 63 ARG A O 1
ATOM 525 N N . GLU A 1 64 ? -55.064 -6.987 73.226 1.00 64.12 64 GLU A N 1
ATOM 526 C CA . GLU A 1 64 ? -54.091 -7.772 72.462 1.00 64.12 64 GLU A CA 1
ATOM 527 C C . GLU A 1 64 ? -53.527 -6.912 71.323 1.00 64.12 64 GLU A C 1
ATOM 529 O O . GLU A 1 64 ? -54.278 -6.287 70.569 1.00 64.12 64 GLU A O 1
ATOM 534 N N . LEU A 1 65 ? -52.198 -6.861 71.216 1.00 66.94 65 LEU A N 1
ATOM 535 C CA . LEU A 1 65 ? -51.522 -6.204 70.102 1.00 66.94 65 LEU A CA 1
ATOM 536 C C . LEU A 1 65 ? -51.781 -7.017 68.831 1.00 66.94 65 LEU A C 1
ATOM 538 O O . LEU A 1 65 ? -51.550 -8.228 68.809 1.00 66.94 65 LEU A O 1
ATOM 542 N N . THR A 1 66 ? -52.219 -6.357 67.761 1.00 76.38 66 THR A N 1
ATOM 543 C CA . THR A 1 66 ? -52.246 -6.984 66.434 1.00 76.38 66 THR A CA 1
ATOM 544 C C . THR A 1 66 ? -50.826 -7.336 65.978 1.00 76.38 66 THR A C 1
ATOM 546 O O . THR A 1 66 ? -49.840 -6.801 66.489 1.00 76.38 66 THR A O 1
ATOM 549 N N . ALA A 1 67 ? -50.699 -8.216 64.979 1.00 75.31 67 ALA A N 1
ATOM 550 C CA . ALA A 1 67 ? -49.396 -8.651 64.469 1.00 75.31 67 ALA A CA 1
ATOM 551 C C . ALA A 1 67 ? -48.479 -7.479 64.053 1.00 75.31 67 ALA A C 1
ATOM 553 O O . ALA A 1 67 ? -47.275 -7.540 64.282 1.00 75.31 67 ALA A O 1
ATOM 554 N N . CYS A 1 68 ? -49.041 -6.397 63.504 1.00 77.69 68 CYS A N 1
ATOM 555 C CA . CYS A 1 68 ? -48.285 -5.210 63.103 1.00 77.69 68 CYS A CA 1
ATOM 556 C C . CYS A 1 68 ? -47.923 -4.298 64.285 1.00 77.69 68 CYS A C 1
ATOM 558 O O . CYS A 1 68 ? -46.784 -3.839 64.370 1.00 77.69 68 CYS A O 1
ATOM 560 N N . GLU A 1 69 ? -48.831 -4.110 65.249 1.00 77.69 69 GLU A N 1
ATOM 561 C CA . GLU A 1 69 ? -48.527 -3.388 66.494 1.00 77.69 69 GLU A CA 1
ATOM 562 C C . GLU A 1 69 ? -47.425 -4.101 67.297 1.00 77.69 69 GLU A C 1
ATOM 564 O O . GLU A 1 69 ? -46.519 -3.453 67.820 1.00 77.69 69 GLU A O 1
ATOM 569 N N . GLY A 1 70 ? -47.443 -5.439 67.326 1.00 73.44 70 GLY A N 1
ATOM 570 C CA . GLY A 1 70 ? -46.398 -6.272 67.933 1.00 73.44 70 GLY A CA 1
ATOM 571 C C . GLY A 1 70 ? -45.039 -6.219 67.220 1.00 73.44 70 GLY A C 1
ATOM 572 O O . GLY A 1 70 ? -44.023 -6.539 67.833 1.00 73.44 70 GLY A O 1
ATOM 573 N N . LEU A 1 71 ? -45.003 -5.774 65.959 1.00 75.88 71 LEU A N 1
ATOM 574 C CA . LEU A 1 71 ? -43.780 -5.484 65.197 1.00 75.88 71 LEU A CA 1
ATOM 575 C C . LEU A 1 71 ? -43.334 -4.012 65.312 1.00 75.88 71 LEU A C 1
ATOM 577 O O . LEU A 1 71 ? -42.335 -3.629 64.707 1.00 75.88 71 LEU A O 1
ATOM 581 N N . GLY A 1 72 ? -44.037 -3.191 66.101 1.00 78.94 72 GLY A N 1
ATOM 582 C CA . GLY A 1 72 ? -43.714 -1.778 66.320 1.00 78.94 72 GLY A CA 1
ATOM 583 C C . GLY A 1 72 ? -44.395 -0.799 65.358 1.00 78.94 72 GLY A C 1
ATOM 584 O O . GLY A 1 72 ? -44.057 0.383 65.377 1.00 78.94 72 GLY A O 1
ATOM 585 N N . PHE A 1 73 ? -45.361 -1.252 64.551 1.00 84.62 73 PHE A N 1
ATOM 586 C CA . PHE A 1 73 ? -46.124 -0.411 63.624 1.00 84.62 73 PHE A CA 1
ATOM 587 C C . PHE A 1 73 ? -47.530 -0.117 64.185 1.00 84.62 73 PHE A C 1
ATOM 589 O O . PHE A 1 73 ? -48.447 -0.917 63.976 1.00 84.62 73 PHE A O 1
ATOM 596 N N . PRO A 1 74 ? -47.736 1.000 64.914 1.00 78.38 74 PRO A N 1
ATOM 597 C CA . PRO A 1 74 ? -49.054 1.365 65.432 1.00 78.38 74 PRO A CA 1
ATOM 598 C C . PRO A 1 74 ? -50.044 1.642 64.294 1.00 78.38 74 PRO A C 1
ATOM 600 O O . PRO A 1 74 ? -49.658 2.146 63.238 1.00 78.38 74 PRO A O 1
ATOM 603 N N . ASP A 1 75 ? -51.315 1.306 64.520 1.00 84.56 75 ASP A N 1
ATOM 604 C CA . ASP A 1 75 ? -52.444 1.510 63.594 1.00 84.56 75 ASP A CA 1
ATOM 605 C C . ASP A 1 75 ? -52.281 0.893 62.184 1.00 84.56 75 ASP A C 1
ATOM 607 O O . ASP A 1 75 ? -53.040 1.216 61.270 1.00 84.56 75 ASP A O 1
ATOM 611 N N . ALA A 1 76 ? -51.301 0.004 61.990 1.00 88.19 76 ALA A N 1
ATOM 612 C CA . ALA A 1 76 ? -51.059 -0.701 60.734 1.00 88.19 76 ALA A CA 1
ATOM 613 C C . ALA A 1 76 ? -51.740 -2.080 60.710 1.00 88.19 76 ALA A C 1
ATOM 615 O O . ALA A 1 76 ? -51.910 -2.728 61.744 1.00 88.19 76 ALA A O 1
ATOM 616 N N . THR A 1 77 ? -52.090 -2.561 59.518 1.00 87.56 77 THR A N 1
ATOM 617 C CA . THR A 1 77 ? -52.791 -3.841 59.315 1.00 87.56 77 THR A CA 1
ATOM 618 C C . THR A 1 77 ? -52.122 -4.690 58.242 1.00 87.56 77 THR A C 1
ATOM 620 O O . THR A 1 77 ? -51.599 -4.153 57.267 1.00 87.56 77 THR A O 1
ATOM 623 N N . LEU A 1 78 ? -52.174 -6.016 58.391 1.00 85.25 78 LEU A N 1
ATOM 624 C CA . LEU A 1 78 ? -51.740 -6.944 57.344 1.00 85.25 78 LEU A CA 1
ATOM 625 C C . LEU A 1 78 ? -52.638 -6.809 56.105 1.00 85.25 78 LEU A C 1
ATOM 627 O O . LEU A 1 78 ? -53.863 -6.838 56.237 1.00 85.25 78 LEU A O 1
ATOM 631 N N . ASN A 1 79 ? -52.035 -6.688 54.924 1.00 83.81 79 ASN A N 1
ATOM 632 C CA . ASN A 1 79 ? -52.739 -6.746 53.644 1.00 83.81 79 ASN A CA 1
ATOM 633 C C . ASN A 1 79 ? -52.855 -8.183 53.100 1.00 83.81 79 ASN A C 1
ATOM 635 O O . ASN A 1 79 ? -52.434 -9.146 53.749 1.00 83.81 79 ASN A O 1
ATOM 639 N N . SER A 1 80 ? -53.395 -8.313 51.884 1.00 83.00 80 SER A N 1
ATOM 640 C CA . SER A 1 80 ? -53.540 -9.558 51.111 1.00 83.00 80 SER A CA 1
ATOM 641 C C . SER A 1 80 ? -52.269 -10.415 51.086 1.00 83.00 80 SER A C 1
ATOM 643 O O . SER A 1 80 ? -52.338 -11.642 51.109 1.00 83.00 80 SER A O 1
ATOM 645 N N . CYS A 1 81 ? -51.110 -9.752 51.079 1.00 81.94 81 CYS A N 1
ATOM 646 C CA . CYS A 1 81 ? -4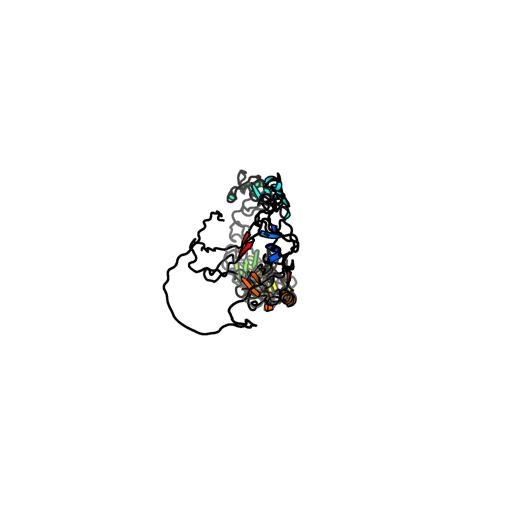9.787 -10.342 50.912 1.00 81.94 81 CYS A CA 1
ATOM 647 C C . CYS A 1 81 ? -49.035 -10.562 52.230 1.00 81.94 81 CYS A C 1
ATOM 649 O O . CYS A 1 81 ? -47.884 -10.991 52.221 1.00 81.94 81 CYS A O 1
ATOM 651 N N . GLY A 1 82 ? -49.669 -10.290 53.375 1.00 82.81 82 GLY A N 1
ATOM 652 C CA . GLY A 1 82 ? -49.055 -10.462 54.691 1.00 82.81 82 GLY A CA 1
ATOM 653 C C . GLY A 1 82 ? -48.046 -9.372 55.068 1.00 82.81 82 GLY A C 1
ATOM 654 O O . GLY A 1 82 ? -47.311 -9.547 56.040 1.00 82.81 82 GLY A O 1
ATOM 655 N N . PHE A 1 83 ? -48.022 -8.242 54.356 1.00 83.62 83 PHE A N 1
ATOM 656 C CA . PHE A 1 83 ? -47.243 -7.067 54.744 1.00 83.62 83 PHE A CA 1
ATOM 657 C C . PHE A 1 83 ? -48.081 -6.128 55.609 1.00 83.62 83 PHE A C 1
ATOM 659 O O . PHE A 1 83 ? -49.268 -5.917 55.360 1.00 83.62 83 PHE A O 1
ATOM 666 N N . CYS A 1 84 ? -47.458 -5.529 56.623 1.00 86.06 84 CYS A N 1
ATOM 667 C CA . CYS A 1 84 ? -48.076 -4.445 57.378 1.00 86.06 84 CYS A CA 1
ATOM 668 C C . CYS A 1 84 ? -48.166 -3.194 56.496 1.00 86.06 84 CYS A C 1
ATOM 670 O O . CYS A 1 84 ? -47.157 -2.732 55.972 1.00 86.06 84 CYS A O 1
ATOM 672 N N . THR A 1 85 ? -49.372 -2.653 56.352 1.00 86.88 85 THR A N 1
ATOM 673 C CA . THR A 1 85 ? -49.691 -1.487 55.519 1.00 86.88 85 THR A CA 1
ATOM 674 C C . THR A 1 85 ? -50.565 -0.501 56.290 1.00 86.88 85 THR A C 1
ATOM 676 O O . THR A 1 85 ? -51.177 -0.852 57.305 1.00 86.88 85 THR A O 1
ATOM 679 N N . GLY A 1 86 ? -50.602 0.757 55.844 1.00 83.62 86 GLY A N 1
ATOM 680 C CA . GLY A 1 86 ? -51.260 1.839 56.574 1.00 83.62 86 GLY A CA 1
ATOM 681 C C . GLY A 1 86 ? -50.599 2.157 57.922 1.00 83.62 86 GLY A C 1
ATOM 682 O O . GLY A 1 86 ? -49.478 1.723 58.213 1.00 83.62 86 GLY A O 1
ATOM 683 N N . GLY A 1 87 ? -51.285 2.958 58.741 1.00 85.62 87 GLY A N 1
ATOM 684 C CA . GLY A 1 87 ? -50.801 3.378 60.060 1.00 85.62 87 GLY A CA 1
ATOM 685 C C . GLY A 1 87 ? -49.376 3.936 60.033 1.00 85.62 87 GLY A C 1
ATOM 686 O O . GLY A 1 87 ? -48.986 4.666 59.119 1.00 85.62 87 GLY A O 1
ATOM 687 N N . GLY A 1 88 ? -48.573 3.536 61.017 1.00 76.44 88 GLY A N 1
ATOM 688 C CA . GLY A 1 88 ? -47.167 3.919 61.159 1.00 76.44 88 GLY A CA 1
ATOM 689 C C . GLY A 1 88 ? -46.199 3.361 60.105 1.00 76.44 88 GLY A C 1
ATOM 690 O O . GLY A 1 88 ? -45.012 3.653 60.200 1.00 76.44 88 GLY A O 1
ATOM 691 N N . THR A 1 89 ? -46.651 2.574 59.117 1.00 82.44 89 THR A N 1
ATOM 692 C CA . THR A 1 89 ? -45.770 2.083 58.031 1.00 82.44 89 THR A CA 1
ATOM 693 C C . THR A 1 89 ? -45.618 3.081 56.884 1.00 82.44 89 THR A C 1
ATOM 695 O O . THR A 1 89 ? -44.607 3.064 56.188 1.00 82.44 89 THR A O 1
ATOM 698 N N . GLY A 1 90 ? -46.632 3.922 56.646 1.00 79.12 90 GLY A N 1
ATOM 699 C CA . GLY A 1 90 ? -46.718 4.769 55.451 1.00 79.12 90 GLY A CA 1
ATOM 700 C C . GLY A 1 90 ? -46.911 4.014 54.123 1.00 79.12 90 GLY A C 1
ATOM 701 O O . GLY A 1 90 ? -46.979 4.659 53.079 1.00 79.12 90 GLY A O 1
ATOM 702 N N . LEU A 1 91 ? -47.014 2.679 54.136 1.00 76.69 91 LEU A N 1
ATOM 703 C CA . LEU A 1 91 ? -47.168 1.863 52.929 1.00 76.69 91 LEU A CA 1
ATOM 704 C C . LEU A 1 91 ? -48.636 1.833 52.459 1.00 76.69 91 LEU A C 1
ATOM 706 O O . LEU A 1 91 ? -49.538 1.738 53.301 1.00 76.69 91 LEU A O 1
ATOM 710 N N . PRO A 1 92 ? -48.904 1.888 51.138 1.00 80.50 92 PRO A N 1
ATOM 711 C CA . PRO A 1 92 ? -50.255 1.759 50.597 1.00 80.50 92 PRO A CA 1
ATOM 712 C C . PRO A 1 92 ? -50.804 0.341 50.820 1.00 80.50 92 PRO A C 1
ATOM 714 O O . PRO A 1 92 ? -50.042 -0.613 50.950 1.00 80.50 92 PRO A O 1
ATOM 717 N N . GLY A 1 93 ? -52.132 0.186 50.842 1.00 78.56 93 GLY A N 1
ATOM 718 C CA . GLY A 1 93 ? -52.773 -1.107 51.130 1.00 78.56 93 GLY A CA 1
ATOM 719 C C . GLY A 1 93 ? -52.386 -2.226 50.153 1.00 78.56 93 GLY A C 1
ATOM 720 O O . GLY A 1 93 ? -52.203 -3.364 50.571 1.00 78.56 93 GLY A O 1
ATOM 721 N N . ASN A 1 94 ? -52.169 -1.887 48.881 1.00 77.75 94 ASN A N 1
ATOM 722 C CA . ASN A 1 94 ? -51.734 -2.800 47.821 1.00 77.75 94 ASN A CA 1
ATOM 723 C C . ASN A 1 94 ? -50.198 -2.942 47.722 1.00 77.75 94 ASN A C 1
ATOM 725 O O . ASN A 1 94 ? -49.658 -3.244 46.661 1.00 77.75 94 ASN A O 1
ATOM 729 N N . PHE A 1 95 ? -49.451 -2.662 48.795 1.00 78.62 95 PHE A N 1
ATOM 730 C CA . PHE A 1 95 ? -48.000 -2.856 48.796 1.00 78.62 95 PHE A CA 1
ATOM 731 C C . PHE A 1 95 ? -47.642 -4.342 48.612 1.00 78.62 95 PHE A C 1
ATOM 733 O O . PHE A 1 95 ? -48.157 -5.198 49.332 1.00 78.62 95 PHE A O 1
ATOM 740 N N . SER A 1 96 ? -46.729 -4.634 47.680 1.00 76.44 96 SER A N 1
ATOM 741 C CA . SER A 1 96 ? -46.396 -5.993 47.216 1.00 76.44 96 SER A CA 1
ATOM 742 C C . SER A 1 96 ? -47.517 -6.722 46.449 1.00 76.44 96 SER A C 1
ATOM 744 O O . SER A 1 96 ? -47.425 -7.936 46.273 1.00 76.44 96 SER A O 1
ATOM 746 N N . GLU A 1 97 ? -48.548 -6.013 45.974 1.00 80.06 97 GLU A N 1
ATOM 747 C CA . GLU A 1 97 ? -49.482 -6.523 44.961 1.00 80.06 97 GLU A CA 1
ATOM 748 C C . GLU A 1 97 ? -49.044 -6.071 43.555 1.00 80.06 97 GLU A C 1
ATOM 750 O O . GLU A 1 97 ? -48.733 -4.895 43.339 1.00 80.06 97 GLU A O 1
ATOM 755 N N . ASP A 1 98 ? -49.045 -6.994 42.591 1.00 76.06 98 ASP A N 1
ATOM 756 C CA . ASP A 1 98 ? -48.818 -6.705 41.172 1.00 76.06 98 ASP A CA 1
ATOM 757 C C . ASP A 1 98 ? -50.036 -6.036 40.503 1.00 76.06 98 ASP A C 1
ATOM 759 O O . ASP A 1 98 ? -51.065 -5.766 41.131 1.00 76.06 98 ASP A O 1
ATOM 763 N N . CYS A 1 99 ? -49.958 -5.763 39.196 1.00 77.69 99 CYS A N 1
ATOM 764 C CA . CYS A 1 99 ? -51.061 -5.112 38.482 1.00 77.69 99 CYS A CA 1
ATOM 765 C C . CYS A 1 99 ? -52.323 -5.988 38.287 1.00 77.69 99 CYS A C 1
ATOM 767 O O . CYS A 1 99 ? -53.308 -5.495 37.733 1.00 77.69 99 CYS A O 1
ATOM 769 N N . MET A 1 100 ? -52.328 -7.250 38.743 1.00 78.75 100 MET A N 1
ATOM 770 C CA . MET A 1 100 ? -53.521 -8.103 38.863 1.00 78.75 100 MET A CA 1
ATOM 771 C C . MET A 1 100 ? -54.040 -8.208 40.309 1.00 78.75 100 MET A C 1
ATOM 773 O O . MET A 1 100 ? -55.070 -8.846 40.532 1.00 78.75 100 MET A O 1
ATOM 777 N N . GLY A 1 101 ? -53.356 -7.607 41.288 1.00 73.62 101 GLY A N 1
ATOM 778 C CA . GLY A 1 101 ? -53.642 -7.789 42.714 1.00 73.62 101 GLY A CA 1
ATOM 779 C C . GLY A 1 101 ? -53.018 -9.058 43.312 1.00 73.62 101 GLY A C 1
ATOM 780 O O . GLY A 1 101 ? -53.459 -9.511 44.368 1.00 73.62 101 GLY A O 1
ATOM 781 N N . SER A 1 102 ? -52.040 -9.677 42.639 1.00 78.69 102 SER A N 1
ATOM 782 C CA . SER A 1 102 ? -51.360 -10.884 43.117 1.00 78.69 102 SER A CA 1
ATOM 783 C C . SER A 1 102 ? -50.107 -10.545 43.921 1.00 78.69 102 SER A C 1
ATOM 785 O O . SER A 1 102 ? -49.352 -9.642 43.577 1.00 78.69 102 SER A O 1
ATOM 787 N N . CYS A 1 103 ? -49.835 -11.328 44.963 1.00 76.88 103 CYS A N 1
ATOM 788 C CA . CYS A 1 103 ? -48.682 -11.178 45.860 1.00 76.88 103 CYS A CA 1
ATOM 789 C C . CYS A 1 103 ? -47.380 -11.767 45.287 1.00 76.88 103 CYS A C 1
ATOM 791 O O . CYS A 1 103 ? -46.585 -12.382 45.998 1.00 76.88 103 CYS A O 1
ATOM 793 N N . THR A 1 104 ? -47.226 -11.653 43.975 1.00 61.06 104 THR A N 1
ATOM 794 C CA . THR A 1 104 ? -46.161 -12.220 43.152 1.00 61.06 104 THR A CA 1
ATOM 795 C C . THR A 1 104 ? -45.734 -11.122 42.199 1.00 61.06 104 THR A C 1
ATOM 797 O O . THR A 1 104 ? -46.562 -10.693 41.403 1.00 61.06 104 THR A O 1
ATOM 800 N N . ASP A 1 105 ? -44.480 -10.675 42.244 1.00 60.50 105 ASP A N 1
ATOM 801 C CA . ASP A 1 105 ? -43.973 -9.592 41.388 1.00 60.50 105 ASP A CA 1
ATOM 802 C C . ASP A 1 105 ? -43.822 -10.013 39.908 1.00 60.50 105 ASP A C 1
ATOM 804 O O . ASP A 1 105 ? -42.835 -9.672 39.262 1.00 60.50 105 ASP A O 1
ATOM 808 N N . ASP A 1 106 ? -44.768 -10.758 39.339 1.00 62.72 106 ASP A N 1
ATOM 809 C CA . ASP A 1 106 ? -44.672 -11.359 38.008 1.00 62.72 106 ASP A CA 1
ATOM 810 C C . ASP A 1 106 ? -45.443 -10.555 36.952 1.00 62.72 106 ASP A C 1
ATOM 812 O O . ASP A 1 106 ? -44.912 -10.324 35.862 1.00 62.72 106 ASP A O 1
ATOM 816 N N . ALA A 1 107 ? -46.656 -10.069 37.250 1.00 68.56 107 ALA A N 1
ATOM 817 C CA . ALA A 1 107 ? -47.439 -9.334 36.261 1.00 68.56 107 ALA A CA 1
ATOM 818 C C . ALA A 1 107 ? -46.978 -7.873 36.119 1.00 68.56 107 ALA A C 1
ATOM 820 O O . ALA A 1 107 ? -46.927 -7.097 37.074 1.00 68.56 107 ALA A O 1
ATOM 821 N N . VAL A 1 108 ? -46.668 -7.490 34.882 1.00 74.69 108 VAL A N 1
ATOM 822 C CA . VAL A 1 108 ? -46.247 -6.142 34.476 1.00 74.69 108 VAL A CA 1
ATOM 823 C C . VAL A 1 108 ? -47.217 -5.658 33.387 1.00 74.69 108 VAL A C 1
ATOM 825 O O . VAL A 1 108 ? -47.670 -6.486 32.589 1.00 74.69 108 VAL A O 1
ATOM 828 N N . PRO A 1 109 ? -47.591 -4.365 33.335 1.00 75.94 109 PRO A N 1
ATOM 829 C CA . PRO A 1 109 ? -48.337 -3.828 32.202 1.00 75.94 109 PRO A CA 1
ATOM 830 C C . PRO A 1 109 ? -47.491 -3.858 30.926 1.00 75.94 109 PRO A C 1
ATOM 832 O O . PRO A 1 109 ? -46.325 -3.460 30.930 1.00 75.94 109 PRO A O 1
ATOM 835 N N . ASP A 1 110 ? -48.099 -4.306 29.832 1.00 82.31 110 ASP A N 1
ATOM 836 C CA . ASP A 1 110 ? -47.523 -4.216 28.493 1.00 82.31 110 ASP A CA 1
ATOM 837 C C . ASP A 1 110 ? -47.524 -2.760 27.977 1.00 82.31 110 ASP A C 1
ATOM 839 O O . ASP A 1 110 ? -47.991 -1.842 28.661 1.00 82.31 110 ASP A O 1
ATOM 843 N N . CYS A 1 111 ? -47.005 -2.498 26.770 1.00 86.81 111 CYS A N 1
ATOM 844 C CA . CYS A 1 111 ? -46.943 -1.114 26.276 1.00 86.81 111 CYS A CA 1
ATOM 845 C C . CYS A 1 111 ? -48.318 -0.490 25.957 1.00 86.81 111 CYS A C 1
ATOM 847 O O . CYS A 1 111 ? -48.397 0.726 25.774 1.00 86.81 111 CYS A O 1
ATOM 849 N N . ALA A 1 112 ? -49.393 -1.287 25.913 1.00 87.62 112 ALA A N 1
ATOM 850 C CA . ALA A 1 112 ? -50.773 -0.813 25.806 1.00 87.62 112 ALA A CA 1
ATOM 851 C C . ALA A 1 112 ? -51.402 -0.539 27.189 1.00 87.62 112 ALA A C 1
ATOM 853 O O . ALA A 1 112 ? -52.551 -0.102 27.275 1.00 87.62 112 ALA A O 1
ATOM 854 N N . GLY A 1 113 ? -50.657 -0.780 28.275 1.00 83.44 113 GLY A N 1
ATOM 855 C CA . GLY A 1 113 ? -51.112 -0.654 29.657 1.00 83.44 113 GLY A CA 1
ATOM 856 C C . GLY A 1 113 ? -51.867 -1.881 30.177 1.00 83.44 113 GLY A C 1
ATOM 857 O O . GLY A 1 113 ? -52.433 -1.819 31.269 1.00 83.44 113 GLY A O 1
ATOM 858 N N . LEU A 1 114 ? -51.900 -2.990 29.430 1.00 85.44 114 LEU A N 1
ATOM 859 C CA . LEU A 1 114 ? -52.611 -4.201 29.828 1.00 85.44 114 LEU A CA 1
ATOM 860 C C . LEU A 1 114 ? -51.717 -5.071 30.718 1.00 85.44 114 LEU A C 1
ATOM 862 O O . LEU A 1 114 ? -50.673 -5.559 30.289 1.00 85.44 114 LEU A O 1
ATOM 866 N N . CYS A 1 115 ? -52.135 -5.289 31.964 1.00 82.69 115 CYS A N 1
ATOM 867 C CA . CYS A 1 115 ? -51.416 -6.154 32.897 1.00 82.69 115 CYS A CA 1
ATOM 868 C C . CYS A 1 115 ? -51.328 -7.597 32.375 1.00 82.69 115 CYS A C 1
ATOM 870 O O . CYS A 1 115 ? -52.356 -8.205 32.079 1.00 82.69 115 CYS A O 1
ATOM 872 N N . GLY A 1 116 ? -50.109 -8.133 32.244 1.00 77.75 116 GLY A N 1
ATOM 873 C CA . GLY A 1 116 ? -49.879 -9.460 31.662 1.00 77.75 116 GLY A CA 1
ATOM 874 C C . GLY A 1 116 ? -50.201 -9.556 30.163 1.00 77.75 116 GLY A C 1
ATOM 875 O O . GLY A 1 116 ? -50.344 -10.661 29.640 1.00 77.75 116 GLY A O 1
ATOM 876 N N . GLY A 1 117 ? -50.348 -8.416 29.480 1.00 82.69 117 GLY A N 1
ATOM 877 C CA . GLY A 1 117 ? -50.532 -8.350 28.035 1.00 82.69 117 GLY A CA 1
ATOM 878 C C . GLY A 1 117 ? -49.258 -8.681 27.250 1.00 82.69 117 GLY A C 1
ATOM 879 O O . GLY A 1 117 ? -48.190 -8.927 27.812 1.00 82.69 117 GLY A O 1
ATOM 880 N N . ASN A 1 118 ? -49.382 -8.710 25.925 1.00 83.62 118 ASN A N 1
ATOM 881 C CA . ASN A 1 118 ? -48.319 -9.114 25.003 1.00 83.62 118 ASN A CA 1
ATOM 882 C C . ASN A 1 118 ? -48.002 -8.067 23.920 1.00 83.62 118 ASN A C 1
ATOM 884 O O . ASN A 1 118 ? -47.402 -8.417 22.901 1.00 83.62 118 ASN A O 1
ATOM 888 N N . ALA A 1 119 ? -48.405 -6.807 24.112 1.00 86.81 119 ALA A N 1
ATOM 889 C CA . ALA A 1 119 ? -47.981 -5.708 23.253 1.00 86.81 119 ALA A CA 1
ATOM 890 C C . ALA A 1 119 ? -46.560 -5.228 23.606 1.00 86.81 119 ALA A C 1
ATOM 892 O O . ALA A 1 119 ? -46.213 -5.066 24.779 1.00 86.81 119 ALA A O 1
ATOM 893 N N . TYR A 1 120 ? -45.735 -4.955 22.596 1.00 85.44 120 TYR A N 1
ATOM 894 C CA . TYR A 1 120 ? -44.353 -4.497 22.769 1.00 85.44 120 TYR A CA 1
ATOM 895 C C . TYR A 1 120 ? -44.028 -3.302 21.865 1.00 85.44 120 TYR A C 1
ATOM 897 O O . TYR A 1 120 ? -44.691 -3.063 20.858 1.00 85.44 120 TYR A O 1
ATOM 905 N N . ILE A 1 121 ? -43.015 -2.522 22.248 1.00 84.75 121 ILE A N 1
ATOM 906 C CA . ILE A 1 121 ? -42.546 -1.381 21.454 1.00 84.75 121 ILE A CA 1
ATOM 907 C C . ILE A 1 121 ? -41.625 -1.903 20.346 1.00 84.75 121 ILE A C 1
ATOM 909 O O . ILE A 1 121 ? -40.623 -2.553 20.644 1.00 84.75 121 ILE A O 1
ATOM 913 N N . ASP A 1 122 ? -41.940 -1.604 19.086 1.00 85.75 122 ASP A N 1
ATOM 914 C CA . ASP A 1 122 ? -41.045 -1.869 17.960 1.00 85.75 122 ASP A CA 1
ATOM 915 C C . ASP A 1 122 ? -39.852 -0.895 17.959 1.00 85.75 122 ASP A C 1
ATOM 917 O O . ASP A 1 122 ? -40.000 0.326 18.029 1.00 85.75 122 ASP A O 1
ATOM 921 N N . GLU A 1 123 ? -38.652 -1.459 17.838 1.00 82.69 123 GLU A N 1
ATOM 922 C CA . GLU A 1 123 ? -37.358 -0.763 17.887 1.00 82.69 123 GLU A CA 1
ATOM 923 C C . GLU A 1 123 ? -37.125 0.240 16.740 1.00 82.69 123 GLU A C 1
ATOM 925 O O . GLU A 1 123 ? -36.295 1.139 16.885 1.00 82.69 123 GLU A O 1
ATOM 930 N N . CYS A 1 124 ? -37.831 0.117 15.608 1.00 83.25 124 CYS A N 1
ATOM 931 C CA . CYS A 1 124 ? -37.593 0.947 14.423 1.00 83.25 124 CYS A CA 1
ATOM 932 C C . CYS A 1 124 ? -38.569 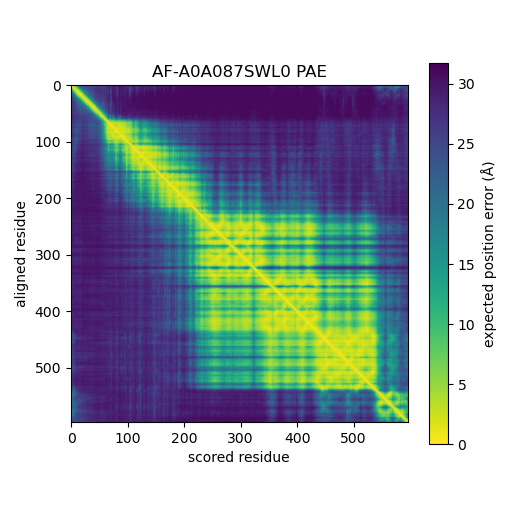2.121 14.280 1.00 83.25 124 CYS A C 1
ATOM 934 O O . CYS A 1 124 ? -38.186 3.179 13.775 1.00 83.25 124 CYS A O 1
ATOM 936 N N . SER A 1 125 ? -39.816 1.936 14.711 1.00 86.38 125 SER A N 1
ATOM 937 C CA . SER A 1 125 ? -40.898 2.927 14.669 1.00 86.38 125 SER A CA 1
ATOM 938 C C . SER A 1 125 ? -41.138 3.623 16.015 1.00 86.38 125 SER A C 1
ATOM 940 O O . SER A 1 125 ? -41.699 4.719 16.044 1.00 86.38 125 SER A O 1
ATOM 942 N N . GLY A 1 126 ? -40.743 2.995 17.130 1.00 85.56 126 GLY A N 1
ATOM 943 C CA . GLY A 1 126 ? -41.079 3.435 18.487 1.00 85.56 126 GLY A CA 1
ATOM 944 C C . GLY A 1 126 ? -42.557 3.250 18.856 1.00 85.56 126 GLY A C 1
ATOM 945 O O . GLY A 1 126 ? -43.001 3.801 19.863 1.00 85.56 126 GLY A O 1
ATOM 946 N N . GLN A 1 127 ? -43.335 2.520 18.050 1.00 88.50 127 GLN A N 1
ATOM 947 C CA . GLN A 1 127 ? -44.764 2.298 18.276 1.00 88.50 127 GLN A CA 1
ATOM 948 C C . GLN A 1 127 ? -45.018 1.038 19.103 1.00 88.50 127 GLN A C 1
ATOM 950 O O . GLN A 1 127 ? -44.309 0.043 18.977 1.00 88.50 127 GLN A O 1
ATOM 955 N N . CYS A 1 128 ? -46.060 1.076 19.933 1.00 90.38 128 CYS A N 1
ATOM 956 C CA . CYS A 1 128 ? -46.570 -0.099 20.627 1.00 90.38 128 CYS A CA 1
ATOM 957 C C . CYS A 1 128 ? -47.414 -0.943 19.659 1.00 90.38 128 CYS A C 1
ATOM 959 O O . CYS A 1 128 ? -48.423 -0.454 19.146 1.00 90.38 128 CYS A O 1
ATOM 961 N N . ILE A 1 129 ? -47.001 -2.188 19.416 1.00 91.38 129 ILE A N 1
ATOM 962 C CA . ILE A 1 129 ? -47.629 -3.127 18.477 1.00 91.38 129 ILE A CA 1
ATOM 963 C C . ILE A 1 129 ? -47.977 -4.459 19.154 1.00 91.38 129 ILE A C 1
ATOM 965 O O . ILE A 1 129 ? -47.560 -4.726 20.280 1.00 91.38 129 ILE A O 1
ATOM 969 N N . ALA A 1 130 ? -48.724 -5.309 18.446 1.00 89.81 130 ALA A N 1
ATOM 970 C CA . ALA A 1 130 ? -49.264 -6.584 18.917 1.00 89.81 130 ALA A CA 1
ATOM 971 C C . ALA A 1 130 ? -50.250 -6.438 20.099 1.00 89.81 130 ALA A C 1
ATOM 973 O O . ALA A 1 130 ? -50.748 -5.348 20.397 1.00 89.81 130 ALA A O 1
ATOM 974 N N . GLY A 1 131 ? -50.616 -7.561 20.721 1.00 87.62 131 GLY A N 1
ATOM 975 C CA . GLY A 1 131 ? -51.603 -7.612 21.803 1.00 87.62 131 GLY A CA 1
ATOM 976 C C . GLY A 1 131 ? -52.947 -6.982 21.428 1.00 87.62 131 GLY A C 1
ATOM 977 O O . GLY A 1 131 ? -53.578 -7.371 20.447 1.00 87.62 131 GLY A O 1
ATOM 978 N N . THR A 1 132 ? -53.394 -6.012 22.225 1.00 88.19 132 THR A N 1
ATOM 979 C CA . THR A 1 132 ? -54.678 -5.306 22.062 1.00 88.19 132 THR A CA 1
ATOM 980 C C . THR A 1 132 ? -54.572 -3.971 21.314 1.00 88.19 132 THR A C 1
ATOM 982 O O . THR A 1 132 ? -55.578 -3.280 21.170 1.00 88.19 132 THR A O 1
ATOM 985 N N . THR A 1 133 ? -53.385 -3.600 20.818 1.00 87.94 133 THR A N 1
ATOM 986 C CA . THR A 1 133 ? -53.120 -2.281 20.199 1.00 87.94 133 THR A CA 1
ATOM 987 C C . THR A 1 133 ? -53.860 -2.043 18.883 1.00 87.94 133 THR A C 1
ATOM 989 O O . THR A 1 133 ? -54.148 -0.899 18.539 1.00 87.94 133 THR A O 1
ATOM 992 N N . GLY A 1 134 ? -54.148 -3.114 18.137 1.00 87.44 134 GLY A N 1
ATOM 993 C CA . GLY A 1 134 ? -54.645 -3.044 16.761 1.00 87.44 134 GLY A CA 1
ATOM 994 C C . GLY A 1 134 ? -53.560 -2.832 15.695 1.00 87.44 134 GLY A C 1
ATOM 995 O O . GLY A 1 134 ? -53.910 -2.797 14.520 1.00 87.44 134 GLY A O 1
ATOM 996 N N . PHE A 1 135 ? -52.281 -2.738 16.079 1.00 86.00 135 PHE A N 1
ATOM 997 C CA . PHE A 1 135 ? -51.135 -2.646 15.165 1.00 86.00 135 PHE A CA 1
ATOM 998 C C . PHE A 1 135 ? -50.318 -3.945 15.153 1.00 86.00 135 PHE A C 1
ATOM 1000 O O . PHE A 1 135 ? -50.259 -4.674 16.146 1.00 86.00 135 PHE A O 1
ATOM 1007 N N . SER A 1 136 ? -49.661 -4.230 14.032 1.00 87.06 136 SER A N 1
ATOM 1008 C CA . SER A 1 136 ? -48.901 -5.456 13.773 1.00 87.06 136 SER A CA 1
ATOM 1009 C C . SER A 1 136 ? -47.488 -5.171 13.244 1.00 87.06 136 SER A C 1
ATOM 1011 O O . SER A 1 136 ? -47.138 -4.030 12.945 1.00 87.06 136 SER A O 1
ATOM 1013 N N . GLU A 1 137 ? -46.673 -6.219 13.079 1.00 82.19 137 GLU A N 1
ATOM 1014 C CA . GLU A 1 137 ? -45.367 -6.109 12.408 1.00 82.19 137 GLU A CA 1
ATOM 1015 C C . GLU A 1 137 ? -45.487 -5.657 10.938 1.00 82.19 137 GLU A C 1
ATOM 1017 O O . GLU A 1 137 ? -44.558 -5.050 10.405 1.00 82.19 137 GLU A O 1
ATOM 1022 N N . GLU A 1 138 ? -46.627 -5.904 10.278 1.00 85.12 138 GLU A N 1
ATOM 1023 C CA . GLU A 1 138 ? -46.864 -5.472 8.895 1.00 85.12 138 GLU A CA 1
ATOM 1024 C C . GLU A 1 138 ? -47.031 -3.944 8.813 1.00 85.12 138 GLU A C 1
ATOM 1026 O O . GLU A 1 138 ? -46.457 -3.314 7.922 1.00 85.12 138 GLU A O 1
ATOM 1031 N N . ASP A 1 139 ? -47.700 -3.325 9.793 1.00 84.81 139 ASP A N 1
ATOM 1032 C CA . ASP A 1 139 ? -47.907 -1.870 9.867 1.00 84.81 139 ASP A CA 1
ATOM 1033 C C . ASP A 1 139 ? -46.590 -1.092 10.056 1.00 84.81 139 ASP A C 1
ATOM 1035 O O . ASP A 1 139 ? -46.407 -0.010 9.490 1.00 84.81 139 ASP A O 1
ATOM 1039 N N . VAL A 1 140 ? -45.636 -1.661 10.806 1.00 84.38 140 VAL A N 1
ATOM 1040 C CA . VAL A 1 140 ? -44.306 -1.063 11.049 1.00 84.38 140 VAL A CA 1
ATOM 1041 C C . VAL A 1 140 ? -43.216 -1.558 10.089 1.00 84.38 140 VAL A C 1
ATOM 1043 O O . VAL A 1 140 ? -42.089 -1.060 10.126 1.00 84.38 140 VAL A O 1
ATOM 1046 N N . SER A 1 141 ? -43.532 -2.482 9.175 1.00 80.12 141 SER A N 1
ATOM 1047 C CA . SER A 1 141 ? -42.573 -3.062 8.218 1.00 80.12 141 SER A CA 1
ATOM 1048 C C . SER A 1 141 ? -41.813 -2.008 7.399 1.00 80.12 141 SER A C 1
ATOM 1050 O O . SER A 1 141 ? -40.619 -2.156 7.142 1.00 80.12 141 SER A O 1
ATOM 1052 N N . SER A 1 142 ? -42.474 -0.893 7.067 1.00 82.44 142 SER A N 1
ATOM 1053 C CA . SER A 1 142 ? -41.906 0.235 6.314 1.00 82.44 142 SER A CA 1
ATOM 1054 C C . SER A 1 142 ? -40.740 0.961 7.007 1.00 82.44 142 SER A C 1
ATOM 1056 O O . SER A 1 142 ? -39.987 1.674 6.342 1.00 82.44 142 SER A O 1
ATOM 1058 N N . PHE A 1 143 ? -40.546 0.766 8.316 1.00 82.69 143 PHE A N 1
ATOM 1059 C CA . PHE A 1 143 ? -39.414 1.326 9.057 1.00 82.69 143 PHE A CA 1
ATOM 1060 C C . PHE A 1 143 ? -38.139 0.473 8.942 1.00 82.69 143 PHE A C 1
ATOM 1062 O O . PHE A 1 143 ? -37.064 0.946 9.330 1.00 82.69 143 PHE A O 1
ATOM 1069 N N . ARG A 1 144 ? -38.218 -0.742 8.378 1.00 84.06 144 ARG A N 1
ATOM 1070 C CA . ARG A 1 144 ? -37.102 -1.689 8.219 1.00 84.06 144 ARG A CA 1
ATOM 1071 C C . ARG A 1 144 ? -36.607 -1.765 6.771 1.00 84.06 144 ARG A C 1
ATOM 1073 O O . ARG A 1 144 ? -37.365 -1.602 5.820 1.00 84.06 144 ARG A O 1
ATOM 1080 N N . ASP A 1 145 ? -35.309 -1.995 6.608 1.00 84.38 145 ASP A N 1
ATOM 1081 C CA . ASP A 1 145 ? -34.687 -2.301 5.321 1.00 84.38 145 ASP A CA 1
ATOM 1082 C C . ASP A 1 145 ? -34.903 -3.778 4.942 1.00 84.38 145 ASP A C 1
ATOM 1084 O O . ASP A 1 145 ? -35.372 -4.589 5.743 1.00 84.38 145 ASP A O 1
ATOM 1088 N N . CYS A 1 146 ? -34.519 -4.171 3.728 1.00 80.88 146 CYS A N 1
ATOM 1089 C CA . CYS A 1 146 ? -34.674 -5.553 3.250 1.00 80.88 146 CYS A CA 1
ATOM 1090 C C . CYS A 1 146 ? -33.775 -6.606 3.944 1.00 80.88 146 CYS A C 1
ATOM 1092 O O . CYS A 1 146 ? -33.765 -7.766 3.531 1.00 80.88 146 CYS A O 1
ATOM 1094 N N . ARG A 1 147 ? -33.024 -6.231 4.991 1.00 80.00 147 ARG A N 1
ATOM 1095 C CA . ARG A 1 147 ? -32.305 -7.137 5.912 1.00 80.00 147 ARG A CA 1
ATOM 1096 C C . ARG A 1 147 ? -32.980 -7.203 7.291 1.00 80.00 147 ARG A C 1
ATOM 1098 O O . ARG A 1 147 ? -32.554 -7.999 8.122 1.00 80.00 147 ARG A O 1
ATOM 1105 N N . GLY A 1 148 ? -33.991 -6.365 7.537 1.00 76.94 148 GLY A N 1
ATOM 1106 C CA . GLY A 1 148 ? -34.689 -6.208 8.813 1.00 76.94 148 GLY A CA 1
ATOM 1107 C C . GLY A 1 148 ? -34.177 -5.066 9.702 1.00 76.94 148 GLY A C 1
ATOM 1108 O O . GLY A 1 148 ? -34.734 -4.873 10.782 1.00 76.94 148 GLY A O 1
ATOM 1109 N N . TYR A 1 149 ? -33.157 -4.300 9.292 1.00 81.31 149 TYR A N 1
ATOM 1110 C CA . TYR A 1 149 ? -32.579 -3.224 10.114 1.00 81.31 149 TYR A CA 1
ATOM 1111 C C . TYR A 1 149 ? -33.353 -1.909 9.993 1.00 81.31 149 TYR A C 1
ATOM 1113 O O . TYR A 1 149 ? -33.825 -1.556 8.916 1.00 81.31 149 TYR A O 1
ATOM 1121 N N . CYS A 1 150 ? -33.420 -1.130 11.073 1.00 84.19 150 CYS A N 1
ATOM 1122 C CA . CYS A 1 150 ? -34.122 0.153 11.083 1.00 84.19 150 CYS A CA 1
ATOM 1123 C C . CYS A 1 150 ? -33.511 1.166 10.095 1.00 84.19 150 CYS A C 1
ATOM 1125 O O . CYS A 1 150 ? -32.351 1.564 10.224 1.00 84.19 150 CYS A O 1
ATOM 1127 N N . THR A 1 151 ? -34.315 1.643 9.143 1.00 78.69 151 THR A N 1
ATOM 1128 C CA . THR A 1 151 ? -33.903 2.579 8.073 1.00 78.69 151 THR A CA 1
ATOM 1129 C C . THR A 1 151 ? -33.377 3.923 8.592 1.00 78.69 151 THR A C 1
ATOM 1131 O O . THR A 1 151 ? -32.589 4.585 7.915 1.00 78.69 151 THR A O 1
ATOM 1134 N N . SER A 1 152 ? -33.758 4.300 9.815 1.00 75.38 152 SER A N 1
ATOM 1135 C CA . SER A 1 152 ? -33.279 5.473 10.555 1.00 75.38 152 SER A CA 1
ATOM 1136 C C . SER A 1 152 ? -31.787 5.422 10.918 1.00 75.38 152 SER A C 1
ATOM 1138 O O . SER A 1 152 ? -31.190 6.467 11.167 1.00 75.38 152 SER A O 1
ATOM 1140 N N . SER A 1 153 ? -31.166 4.236 10.919 1.00 62.44 153 SER A N 1
ATOM 1141 C CA . SER A 1 153 ? -29.763 4.034 11.325 1.00 62.44 153 SER A CA 1
ATOM 1142 C C . SER A 1 153 ? -28.734 4.278 10.207 1.00 62.44 153 SER A C 1
ATOM 1144 O O . SER A 1 153 ? -27.530 4.180 10.444 1.00 62.44 153 SER A O 1
ATOM 1146 N N . GLY A 1 154 ? -29.190 4.648 9.004 1.00 61.12 154 GLY A N 1
ATOM 1147 C CA . GLY A 1 154 ? -28.347 5.060 7.878 1.00 61.12 154 GLY A CA 1
ATOM 1148 C C . GLY A 1 154 ? -27.991 3.933 6.901 1.00 61.12 154 GLY A C 1
ATOM 1149 O O . GLY A 1 154 ? -27.741 2.794 7.284 1.00 61.12 154 GLY A O 1
ATOM 1150 N N . GLY A 1 155 ? -27.956 4.280 5.609 1.00 61.31 155 GLY A N 1
ATOM 1151 C CA . GLY A 1 155 ? -27.791 3.321 4.513 1.00 61.31 155 GLY A CA 1
ATOM 1152 C C . GLY A 1 155 ? -29.073 2.525 4.267 1.00 61.31 155 GLY A C 1
ATOM 1153 O O . GLY A 1 155 ? -29.234 1.428 4.786 1.00 61.31 155 GLY A O 1
ATOM 1154 N N . GLN A 1 156 ? -29.990 3.077 3.470 1.00 72.44 156 GLN A N 1
ATOM 1155 C CA . GLN A 1 156 ? -31.241 2.405 3.110 1.00 72.44 156 GLN A CA 1
ATOM 1156 C C . GLN A 1 156 ? -30.980 1.352 2.023 1.00 72.44 156 GLN A C 1
ATOM 1158 O O . GLN A 1 156 ? -30.701 1.699 0.874 1.00 72.44 156 GLN A O 1
ATOM 1163 N N . PHE A 1 157 ? -31.062 0.073 2.393 1.00 80.56 157 PHE A N 1
ATOM 1164 C CA . PHE A 1 157 ? -31.033 -1.045 1.451 1.00 80.56 157 PHE A CA 1
ATOM 1165 C C . PHE A 1 157 ? -32.457 -1.362 0.989 1.00 80.56 157 PHE A C 1
ATOM 1167 O O . PHE A 1 157 ? -33.379 -1.443 1.803 1.00 80.56 157 PHE A O 1
ATOM 1174 N N . TYR A 1 158 ? -32.621 -1.589 -0.311 1.00 80.31 158 TYR A N 1
ATOM 1175 C CA . TYR A 1 158 ? -33.899 -1.945 -0.921 1.00 80.31 158 TYR A CA 1
ATOM 1176 C C . TYR A 1 158 ? -33.783 -3.279 -1.654 1.00 80.31 158 TYR A C 1
ATOM 1178 O O . TYR A 1 158 ? -32.721 -3.623 -2.177 1.00 80.31 158 TYR A O 1
ATOM 1186 N N . THR A 1 159 ? -34.883 -4.029 -1.694 1.00 79.44 159 THR A N 1
ATOM 1187 C CA . THR A 1 159 ? -34.996 -5.198 -2.566 1.00 79.44 159 THR A CA 1
ATOM 1188 C C . THR A 1 159 ? -35.006 -4.698 -4.004 1.00 79.44 159 THR A C 1
ATOM 1190 O O . THR A 1 159 ? -35.936 -4.007 -4.419 1.00 79.44 159 THR A O 1
ATOM 1193 N N . ASP A 1 160 ? -33.945 -4.996 -4.744 1.00 79.94 160 ASP A N 1
ATOM 1194 C CA . ASP A 1 160 ? -33.794 -4.590 -6.133 1.00 79.94 160 ASP A CA 1
ATOM 1195 C C . ASP A 1 160 ? -34.695 -5.407 -7.081 1.00 79.94 160 ASP A C 1
ATOM 1197 O O . ASP A 1 160 ? -35.371 -6.363 -6.691 1.00 79.94 160 ASP A O 1
ATOM 1201 N N . ASN A 1 161 ? -34.682 -5.046 -8.368 1.00 81.31 161 ASN A N 1
ATOM 1202 C CA . ASN A 1 161 ? -35.468 -5.716 -9.413 1.00 81.31 161 ASN A CA 1
ATOM 1203 C C . ASN A 1 161 ? -35.114 -7.208 -9.611 1.00 81.31 161 ASN A C 1
ATOM 1205 O O . ASN A 1 161 ? -35.815 -7.901 -10.348 1.00 81.31 161 ASN A O 1
ATOM 1209 N N . CYS A 1 162 ? -34.043 -7.698 -8.980 1.00 81.75 162 CYS A N 1
ATOM 1210 C CA . CYS A 1 162 ? -33.604 -9.090 -8.986 1.00 81.75 162 CYS A CA 1
ATOM 1211 C C . CYS A 1 162 ? -33.904 -9.825 -7.670 1.00 81.75 162 CYS A C 1
ATOM 1213 O O . CYS A 1 162 ? -33.515 -10.983 -7.520 1.00 81.75 162 CYS A O 1
ATOM 1215 N N . GLY A 1 163 ? -34.609 -9.186 -6.730 1.00 78.12 163 GLY A N 1
ATOM 1216 C CA . GLY A 1 163 ? -34.932 -9.760 -5.425 1.00 78.12 163 GLY A CA 1
ATOM 1217 C C . GLY A 1 163 ? -33.777 -9.712 -4.423 1.00 78.12 163 GLY A C 1
ATOM 1218 O O . GLY A 1 163 ? -33.859 -10.363 -3.383 1.00 78.12 163 GLY A O 1
ATOM 1219 N N . VAL A 1 164 ? -32.701 -8.974 -4.713 1.00 80.75 164 VAL A N 1
ATOM 1220 C CA . VAL A 1 164 ? -31.513 -8.897 -3.856 1.00 80.75 164 VAL A CA 1
ATOM 1221 C C . VAL A 1 164 ? -31.520 -7.601 -3.055 1.00 80.75 164 VAL A C 1
ATOM 1223 O O . VAL A 1 164 ? -31.879 -6.536 -3.545 1.00 80.75 164 VAL A O 1
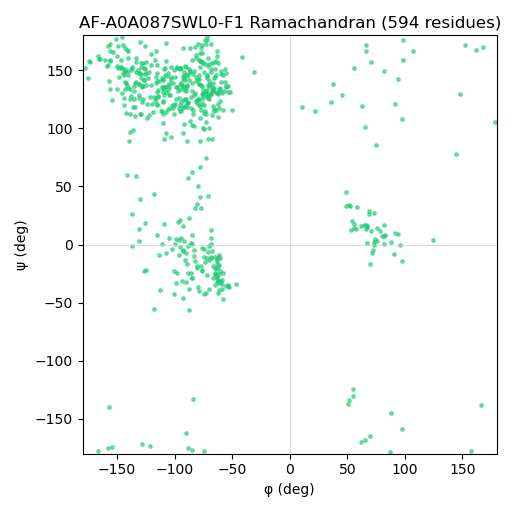ATOM 1226 N N . CYS A 1 165 ? -31.135 -7.690 -1.785 1.00 81.69 165 CYS A N 1
ATOM 1227 C CA . CYS A 1 165 ? -31.111 -6.545 -0.890 1.00 81.69 165 CYS A CA 1
ATOM 1228 C C . CYS A 1 165 ? -29.814 -5.734 -1.066 1.00 81.69 165 CYS A C 1
ATOM 1230 O O . CYS A 1 165 ? -28.752 -6.141 -0.587 1.00 81.69 165 CYS A O 1
ATOM 1232 N N . HIS A 1 166 ? -29.884 -4.604 -1.775 1.00 81.25 166 HIS A N 1
ATOM 1233 C CA . HIS A 1 166 ? -28.715 -3.802 -2.163 1.00 81.25 166 HIS A CA 1
ATOM 1234 C C . HIS A 1 166 ? -29.015 -2.285 -2.182 1.00 81.25 166 HIS A C 1
ATOM 1236 O O . HIS A 1 166 ? -30.130 -1.843 -1.905 1.00 81.25 166 HIS A O 1
ATOM 1242 N N . THR A 1 167 ? -28.006 -1.465 -2.494 1.00 79.25 167 THR A N 1
ATOM 1243 C CA . THR A 1 167 ? -28.131 -0.013 -2.697 1.00 79.25 167 THR A CA 1
ATOM 1244 C C . THR A 1 167 ? -27.901 0.344 -4.168 1.00 79.25 167 THR A C 1
ATOM 1246 O O . THR A 1 167 ? -26.788 0.192 -4.674 1.00 79.25 167 THR A O 1
ATOM 1249 N N . GLY A 1 168 ? -28.924 0.860 -4.855 1.00 75.19 168 GLY A N 1
ATOM 1250 C CA . GLY A 1 168 ? -28.840 1.244 -6.271 1.00 75.19 168 GLY A CA 1
ATOM 1251 C C . GLY A 1 168 ? -29.148 0.092 -7.235 1.00 75.19 168 GLY A C 1
ATOM 1252 O O . GLY A 1 168 ? -30.016 -0.731 -6.965 1.00 75.19 168 GLY A O 1
ATOM 1253 N N . THR A 1 169 ? -28.468 0.050 -8.383 1.00 73.38 169 THR A N 1
ATOM 1254 C CA . THR A 1 169 ? -28.632 -1.020 -9.384 1.00 73.38 169 THR A CA 1
ATOM 1255 C C . THR A 1 169 ? -28.169 -2.371 -8.844 1.00 73.38 169 THR A C 1
ATOM 1257 O O . THR A 1 169 ? -27.164 -2.442 -8.131 1.00 73.38 169 THR A O 1
ATOM 1260 N N . SER A 1 170 ? -28.862 -3.448 -9.222 1.00 79.00 170 SER A N 1
ATOM 1261 C CA . SER A 1 170 ? -28.497 -4.795 -8.779 1.00 79.00 170 SER A CA 1
ATOM 1262 C C . SER A 1 170 ? -27.150 -5.233 -9.366 1.00 79.00 170 SER A C 1
ATOM 1264 O O . SER A 1 170 ? -26.986 -5.160 -10.586 1.00 79.00 170 SER A O 1
ATOM 1266 N N . PRO A 1 171 ? -26.213 -5.776 -8.566 1.00 82.06 171 PRO A N 1
ATOM 1267 C CA . PRO A 1 171 ? -25.018 -6.433 -9.098 1.00 82.06 171 PRO A CA 1
ATOM 1268 C C . PRO A 1 171 ? -25.344 -7.746 -9.836 1.00 82.06 171 PRO A C 1
ATOM 1270 O O . PRO A 1 171 ? -24.484 -8.289 -10.522 1.00 82.06 171 PRO A O 1
ATOM 1273 N N . PHE A 1 172 ? -26.584 -8.238 -9.719 1.00 85.88 172 PHE A N 1
ATOM 1274 C CA . PHE A 1 172 ? -27.095 -9.448 -10.366 1.00 85.88 172 PHE A CA 1
ATOM 1275 C C . PHE A 1 172 ? -27.923 -9.166 -11.630 1.00 85.88 172 PHE A C 1
ATOM 1277 O O . PHE A 1 172 ? -28.396 -10.100 -12.282 1.00 85.88 172 PHE A O 1
ATOM 1284 N N . GLN A 1 173 ? -28.079 -7.891 -12.003 1.00 87.31 173 GLN A N 1
ATOM 1285 C CA . GLN A 1 173 ? -28.718 -7.473 -13.246 1.00 87.31 173 GLN A CA 1
ATOM 1286 C C . GLN A 1 173 ? -27.669 -7.297 -14.349 1.00 87.31 173 GLN A C 1
ATOM 1288 O O . GLN A 1 173 ? -26.708 -6.545 -14.204 1.00 87.31 173 GLN A O 1
ATOM 1293 N N . ASP A 1 174 ? -27.860 -7.986 -15.470 1.00 89.75 174 ASP A N 1
ATOM 1294 C CA . ASP A 1 174 ? -27.038 -7.817 -16.664 1.00 89.75 174 ASP A CA 1
ATOM 1295 C C . ASP A 1 174 ? -27.487 -6.610 -17.507 1.00 89.75 174 ASP A C 1
ATOM 1297 O O . ASP A 1 174 ? -28.547 -6.022 -17.271 1.00 89.75 174 ASP A O 1
ATOM 1301 N N . CYS A 1 175 ? -26.705 -6.217 -18.518 1.00 90.69 175 CYS A N 1
ATOM 1302 C CA . CYS A 1 175 ? -27.014 -4.999 -19.278 1.00 90.69 175 CYS A CA 1
ATOM 1303 C C . CYS A 1 175 ? -28.248 -5.112 -20.200 1.00 90.69 175 CYS A C 1
ATOM 1305 O O . CYS A 1 175 ? -28.694 -4.104 -20.746 1.00 90.69 175 CYS A O 1
ATOM 1307 N N . THR A 1 176 ? -28.848 -6.302 -20.346 1.00 89.44 176 THR A N 1
ATOM 1308 C CA . THR A 1 176 ? -30.181 -6.476 -20.956 1.00 89.44 176 THR A CA 1
ATOM 1309 C C . THR A 1 176 ? -31.322 -6.284 -19.948 1.00 89.44 176 THR A C 1
ATOM 1311 O O . THR A 1 176 ? -32.485 -6.503 -20.279 1.00 89.44 176 THR A O 1
ATOM 1314 N N . ASN A 1 177 ? -30.997 -5.827 -18.733 1.00 87.38 177 ASN A N 1
ATOM 1315 C CA . ASN A 1 177 ? -31.858 -5.726 -17.555 1.00 87.38 177 ASN A CA 1
ATOM 1316 C C . ASN A 1 177 ? -32.309 -7.086 -16.993 1.00 87.38 177 ASN A C 1
ATOM 1318 O O . ASN A 1 177 ? -33.247 -7.136 -16.194 1.00 87.38 177 ASN A O 1
ATOM 1322 N N . ARG A 1 178 ? -31.644 -8.188 -17.366 1.00 86.56 178 ARG A N 1
ATOM 1323 C CA . ARG A 1 178 ? -32.006 -9.540 -16.928 1.00 86.56 178 ARG A CA 1
ATOM 1324 C C . ARG A 1 178 ? -31.281 -9.921 -15.641 1.00 86.56 178 ARG A C 1
ATOM 1326 O O . ARG A 1 178 ? -30.077 -9.731 -15.526 1.00 86.56 178 ARG A O 1
ATOM 1333 N N . CYS A 1 179 ? -32.017 -10.502 -14.701 1.00 87.25 179 CYS A N 1
ATOM 1334 C CA . CYS A 1 179 ? -31.492 -10.970 -13.422 1.00 87.25 179 CYS A CA 1
ATOM 1335 C C . CYS A 1 179 ? -30.961 -12.408 -13.498 1.00 87.25 179 CYS A C 1
ATOM 1337 O O . CYS A 1 179 ? -31.580 -13.263 -14.138 1.00 87.25 179 CYS A O 1
ATOM 1339 N N . HIS A 1 180 ? -29.848 -12.669 -12.809 1.00 84.44 180 HIS A N 1
ATOM 1340 C CA . HIS A 1 180 ? -29.175 -13.972 -12.724 1.00 84.44 180 HIS A CA 1
ATOM 1341 C C . HIS A 1 180 ? -28.811 -14.284 -11.265 1.00 84.44 180 HIS A C 1
ATOM 1343 O O . HIS A 1 180 ? -28.558 -13.372 -10.486 1.00 84.44 180 HIS A O 1
ATOM 1349 N N . LEU A 1 181 ? -28.792 -15.556 -10.864 1.00 78.62 181 LEU A N 1
ATOM 1350 C CA . LEU A 1 181 ? -28.468 -15.934 -9.480 1.00 78.62 181 LEU A CA 1
ATOM 1351 C C . LEU A 1 181 ? -26.946 -15.908 -9.215 1.00 78.62 181 LEU A C 1
ATOM 1353 O O . LEU A 1 181 ? -26.165 -16.058 -10.157 1.00 78.62 181 LEU A O 1
ATOM 1357 N N . PRO A 1 182 ? -26.497 -15.795 -7.948 1.00 71.75 182 PRO A N 1
ATOM 1358 C CA . PRO A 1 182 ? -25.093 -16.002 -7.590 1.00 71.75 182 PRO A CA 1
ATOM 1359 C C . PRO A 1 182 ? -24.562 -17.343 -8.126 1.00 71.75 182 PRO A C 1
ATOM 1361 O O . PRO A 1 182 ? -25.204 -18.381 -7.957 1.00 71.75 182 PRO A O 1
ATOM 1364 N N . GLY A 1 183 ? -23.401 -17.326 -8.781 1.00 73.38 183 GLY A N 1
ATOM 1365 C CA . GLY A 1 183 ? -22.838 -18.466 -9.512 1.00 73.38 183 GLY A CA 1
ATOM 1366 C C . GLY A 1 183 ? -23.292 -18.589 -10.977 1.00 73.38 183 GLY A C 1
ATOM 1367 O O . GLY A 1 183 ? -22.908 -19.550 -11.647 1.00 73.38 183 GLY A O 1
ATOM 1368 N N . GLN A 1 184 ? -24.107 -17.658 -11.491 1.00 82.19 184 GLN A N 1
ATOM 1369 C CA . GLN A 1 184 ? -24.542 -17.595 -12.897 1.00 82.19 184 GLN A CA 1
ATOM 1370 C C . GLN A 1 184 ? -23.915 -16.422 -13.676 1.00 82.19 184 GLN A C 1
ATOM 1372 O O . GLN A 1 184 ? -24.383 -16.071 -14.758 1.00 82.19 184 GLN A O 1
ATOM 1377 N N . GLU A 1 185 ? -22.825 -15.829 -13.182 1.00 79.81 185 GLU A N 1
ATOM 1378 C CA . GLU A 1 185 ? -22.181 -14.637 -13.762 1.00 79.81 185 GLU A CA 1
ATOM 1379 C C . GLU A 1 185 ? -21.649 -14.872 -15.192 1.00 79.81 185 GLU A C 1
ATOM 1381 O O . GLU A 1 185 ? -21.445 -13.935 -15.965 1.00 79.81 185 GLU A O 1
ATOM 1386 N N . SER A 1 186 ? -21.453 -16.138 -15.574 1.00 81.94 186 SER A N 1
ATOM 1387 C CA . SER A 1 186 ? -21.096 -16.575 -16.930 1.00 81.94 186 SER A CA 1
ATOM 1388 C C . SER A 1 186 ? -22.246 -16.486 -17.945 1.00 81.94 186 SER A C 1
ATOM 1390 O O . SER A 1 186 ? -21.990 -16.537 -19.148 1.00 81.94 186 SER A O 1
ATOM 1392 N N . LEU A 1 187 ? -23.495 -16.338 -17.486 1.00 83.38 187 LEU A N 1
ATOM 1393 C CA . LEU A 1 187 ? -24.695 -16.184 -18.318 1.00 83.38 187 LEU A CA 1
ATOM 1394 C C . LEU A 1 187 ? -25.103 -14.713 -18.520 1.00 83.38 187 LEU A C 1
ATOM 1396 O O . LEU A 1 187 ? -25.978 -14.432 -19.341 1.00 83.38 187 LEU A O 1
ATOM 1400 N N . MET A 1 188 ? -24.478 -13.780 -17.796 1.00 87.06 188 MET A N 1
ATOM 1401 C CA . MET A 1 188 ? -24.788 -12.350 -17.847 1.00 87.06 188 MET A CA 1
ATOM 1402 C C . MET A 1 188 ? -24.297 -11.700 -19.146 1.00 87.06 188 MET A C 1
ATOM 1404 O O . MET A 1 188 ? -23.131 -11.838 -19.526 1.00 87.06 188 MET A O 1
ATOM 1408 N N . ALA A 1 189 ? -25.161 -10.921 -19.798 1.00 91.25 189 ALA A N 1
ATOM 1409 C CA . ALA A 1 189 ? -24.757 -10.033 -20.883 1.00 91.25 189 ALA A CA 1
ATOM 1410 C C . ALA A 1 189 ? -23.952 -8.825 -20.360 1.00 91.25 189 ALA A C 1
ATOM 1412 O O . ALA A 1 189 ? -24.404 -8.082 -19.484 1.00 91.25 189 ALA A O 1
ATOM 1413 N N . LYS A 1 190 ? -22.761 -8.597 -20.921 1.00 89.94 190 LYS A N 1
ATOM 1414 C CA . LYS A 1 190 ? -21.837 -7.526 -20.507 1.00 89.94 190 LYS A CA 1
ATOM 1415 C C . LYS A 1 190 ? -21.931 -6.329 -21.443 1.00 89.94 190 LYS A C 1
ATOM 1417 O O . LYS A 1 190 ? -22.078 -6.503 -22.649 1.00 89.94 190 LYS A O 1
ATOM 1422 N N . LEU A 1 191 ? -21.799 -5.119 -20.903 1.00 89.62 191 LEU A N 1
ATOM 1423 C CA . LEU A 1 191 ? -21.740 -3.895 -21.702 1.00 89.62 191 LEU A CA 1
ATOM 1424 C C . LEU A 1 191 ? -20.297 -3.653 -22.169 1.00 89.62 191 LEU A C 1
ATOM 1426 O O . LEU A 1 191 ? -19.472 -3.185 -21.388 1.00 89.62 191 LEU A O 1
ATOM 1430 N N . LEU A 1 192 ? -19.996 -3.950 -23.435 1.00 90.12 192 LEU A N 1
ATOM 1431 C CA . LEU A 1 192 ? -18.719 -3.620 -24.079 1.00 90.12 192 LEU A CA 1
ATOM 1432 C C . LEU A 1 192 ? -18.968 -2.610 -25.205 1.00 90.12 192 LEU A C 1
ATOM 1434 O O . LEU A 1 192 ? -19.880 -2.785 -26.008 1.00 90.12 192 LEU A O 1
ATOM 1438 N N . CYS A 1 193 ? -18.171 -1.539 -25.270 1.00 89.62 193 CYS A N 1
ATOM 1439 C CA . CYS A 1 193 ? -18.246 -0.527 -26.338 1.00 89.62 193 CYS A CA 1
ATOM 1440 C C . CYS A 1 193 ? -19.661 0.046 -26.580 1.00 89.62 193 CYS A C 1
ATOM 1442 O O . CYS A 1 193 ? -20.057 0.306 -27.714 1.00 89.62 193 CYS A O 1
ATOM 1444 N N . GLY A 1 194 ? -20.465 0.178 -25.518 1.00 88.00 194 GLY A N 1
ATOM 1445 C CA . GLY A 1 194 ? -21.851 0.654 -25.599 1.00 88.00 194 GLY A CA 1
ATOM 1446 C C . GLY A 1 194 ? -22.882 -0.356 -26.132 1.00 88.00 194 GLY A C 1
ATOM 1447 O O . GLY A 1 194 ? -24.053 0.000 -26.240 1.00 88.00 194 GLY A O 1
ATOM 1448 N N . ARG A 1 195 ? -22.504 -1.609 -26.429 1.00 91.31 195 ARG A N 1
ATOM 1449 C CA . ARG A 1 195 ? -23.433 -2.707 -26.764 1.00 91.31 195 ARG A CA 1
ATOM 1450 C C . ARG A 1 195 ? -23.385 -3.816 -25.716 1.00 91.31 195 ARG A C 1
ATOM 1452 O O . ARG A 1 195 ? -22.341 -4.112 -25.144 1.00 91.31 195 ARG A O 1
ATOM 1459 N N . CYS A 1 196 ? -24.523 -4.466 -25.503 1.00 92.75 196 CYS A N 1
ATOM 1460 C CA . CYS A 1 196 ? -24.563 -5.719 -24.761 1.00 92.75 196 CYS A CA 1
ATOM 1461 C C . CYS A 1 196 ? -24.032 -6.871 -25.619 1.00 92.75 196 CYS A C 1
ATOM 1463 O O . CYS A 1 196 ? -24.439 -7.016 -26.773 1.00 92.75 196 CYS A O 1
ATOM 1465 N N . VAL A 1 197 ? -23.152 -7.684 -25.035 1.00 91.69 197 VAL A N 1
ATOM 1466 C CA . VAL A 1 197 ? -22.548 -8.879 -25.642 1.00 91.69 197 VAL A CA 1
ATOM 1467 C C . VAL A 1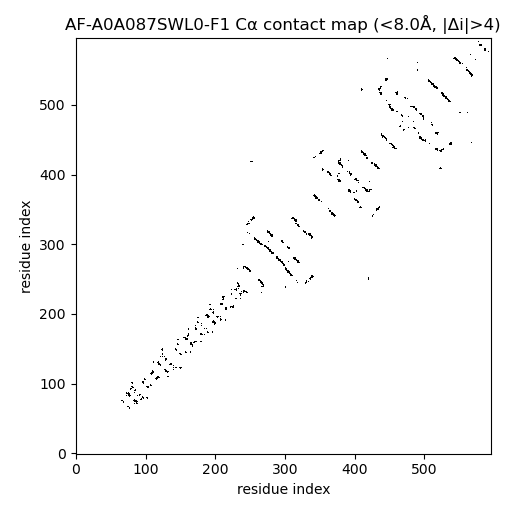 197 ? -22.681 -10.085 -24.714 1.00 91.69 197 VAL A C 1
ATOM 1469 O O . VAL A 1 197 ? -22.738 -9.938 -23.492 1.00 91.69 197 VAL A O 1
ATOM 1472 N N . GLY A 1 198 ? -22.715 -11.287 -25.286 1.00 88.62 198 GLY A N 1
ATOM 1473 C CA . GLY A 1 198 ? -22.882 -12.528 -24.529 1.00 88.62 198 GLY A CA 1
ATOM 1474 C C . GLY A 1 198 ? -24.285 -12.693 -23.931 1.00 88.62 198 GLY A C 1
ATOM 1475 O O . GLY A 1 198 ? -25.245 -12.035 -24.347 1.00 88.62 198 GLY A O 1
ATOM 1476 N N . GLY A 1 199 ? -24.421 -13.617 -22.977 1.00 83.88 199 GLY A N 1
ATOM 1477 C CA . GLY A 1 199 ? -25.713 -13.992 -22.397 1.00 83.88 199 GLY A CA 1
ATOM 1478 C C . GLY A 1 199 ? -26.751 -14.347 -23.467 1.00 83.88 199 GLY A C 1
ATOM 1479 O O . GLY A 1 199 ? -26.452 -15.059 -24.426 1.00 83.88 199 GLY A O 1
ATOM 1480 N N . THR A 1 200 ? -27.971 -13.816 -23.343 1.00 82.31 200 THR A N 1
ATOM 1481 C CA . THR A 1 200 ? -29.050 -14.033 -24.327 1.00 82.31 200 THR A CA 1
ATOM 1482 C C . THR A 1 200 ? -29.140 -12.962 -25.424 1.00 82.31 200 THR A C 1
ATOM 1484 O O . THR A 1 200 ? -30.162 -12.881 -26.097 1.00 82.31 200 THR A O 1
ATOM 1487 N N . THR A 1 201 ? -28.108 -12.130 -25.626 1.00 87.69 201 THR A N 1
ATOM 1488 C CA . THR A 1 201 ? -28.126 -11.064 -26.657 1.00 87.69 201 THR A CA 1
ATOM 1489 C C . THR A 1 201 ? -28.019 -11.585 -28.090 1.00 87.69 201 THR A C 1
ATOM 1491 O O . THR A 1 201 ? -28.436 -10.901 -29.021 1.00 87.69 201 THR A O 1
ATOM 1494 N N . GLY A 1 202 ? -27.399 -12.755 -28.278 1.00 85.50 202 GLY A N 1
ATOM 1495 C CA . GLY A 1 202 ? -26.966 -13.247 -29.589 1.00 85.50 202 GLY A CA 1
ATOM 1496 C C . GLY A 1 202 ? -25.750 -12.517 -30.181 1.00 85.50 202 GLY A C 1
ATOM 1497 O O . GLY A 1 202 ? -25.264 -12.948 -31.218 1.00 85.50 202 GLY A O 1
ATOM 1498 N N . VAL A 1 203 ? -25.244 -11.461 -29.530 1.00 89.38 203 VAL A N 1
ATOM 1499 C CA . VAL A 1 203 ? -24.089 -10.671 -29.981 1.00 89.38 203 VAL A CA 1
ATOM 1500 C C . VAL A 1 203 ? -22.814 -11.261 -29.391 1.00 89.38 203 VAL A C 1
A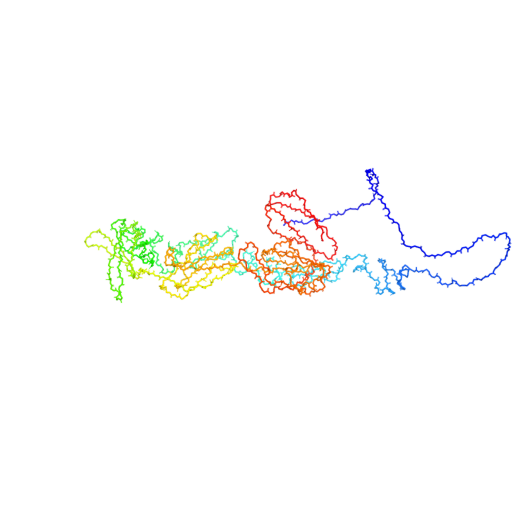TOM 1502 O O . VAL A 1 203 ? -22.641 -11.305 -28.169 1.00 89.38 203 VAL A O 1
ATOM 1505 N N . LEU A 1 204 ? -21.903 -11.701 -30.251 1.00 88.50 204 LEU A N 1
ATOM 1506 C CA . LEU A 1 204 ? -20.630 -12.296 -29.854 1.00 88.50 204 LEU A CA 1
ATOM 1507 C C . LEU A 1 204 ? -19.555 -11.213 -29.674 1.00 88.50 204 LEU A C 1
ATOM 1509 O O . LEU A 1 204 ? -19.543 -10.213 -30.389 1.00 88.50 204 LEU A O 1
ATOM 1513 N N . GLU A 1 205 ? -18.626 -11.401 -28.729 1.00 85.44 205 GLU A N 1
ATOM 1514 C CA . GLU A 1 205 ? -17.644 -10.361 -28.358 1.00 85.44 205 GLU A CA 1
ATOM 1515 C C . GLU A 1 205 ? -16.826 -9.855 -29.563 1.00 85.44 205 GLU A C 1
ATOM 1517 O O . GLU A 1 205 ? -16.578 -8.656 -29.677 1.00 85.44 205 GLU A O 1
ATOM 1522 N N . PHE A 1 206 ? -16.498 -10.729 -30.524 1.00 83.81 206 PHE A N 1
ATOM 1523 C CA . PHE A 1 206 ? -15.755 -10.369 -31.740 1.00 83.81 206 PHE A CA 1
ATOM 1524 C C . PHE A 1 206 ? -16.538 -9.500 -32.744 1.00 83.81 206 PHE A C 1
ATOM 1526 O O . PHE A 1 206 ? -15.933 -8.976 -33.681 1.00 83.81 206 PHE A O 1
ATOM 1533 N N . GLU A 1 207 ? -17.859 -9.348 -32.607 1.00 86.62 207 GLU A N 1
ATOM 1534 C CA . GLU A 1 207 ? -18.658 -8.411 -33.417 1.00 86.62 207 GLU A CA 1
ATOM 1535 C C . GLU A 1 207 ? -18.485 -6.959 -32.960 1.00 86.62 207 GLU A C 1
ATOM 1537 O O . GLU A 1 207 ? -18.767 -6.029 -33.715 1.00 86.62 207 GLU A O 1
ATOM 1542 N N . VAL A 1 208 ? -18.054 -6.768 -31.712 1.00 89.00 208 VAL A N 1
ATOM 1543 C CA . VAL A 1 208 ? -17.966 -5.469 -31.036 1.00 89.00 208 VAL A CA 1
ATOM 1544 C C . VAL A 1 208 ? -16.507 -5.091 -30.781 1.00 89.00 208 VAL A C 1
ATOM 1546 O O . VAL A 1 208 ? -16.128 -3.940 -31.005 1.00 89.00 208 VAL A O 1
ATOM 1549 N N . LEU A 1 209 ? -15.682 -6.069 -30.404 1.00 85.88 209 LEU A N 1
ATOM 1550 C CA . LEU A 1 209 ? -14.234 -5.941 -30.288 1.00 85.88 209 LEU A CA 1
ATOM 1551 C C . LEU A 1 209 ? -13.524 -6.361 -31.576 1.00 85.88 209 LEU A C 1
ATOM 1553 O O . LEU A 1 209 ? -13.933 -7.304 -32.262 1.00 85.88 209 LEU A O 1
ATOM 1557 N N . ASP A 1 210 ? -12.431 -5.676 -31.892 1.00 84.75 210 ASP A N 1
ATOM 1558 C CA . ASP A 1 210 ? -11.450 -6.143 -32.864 1.00 84.75 210 ASP A CA 1
ATOM 1559 C C . ASP A 1 210 ? -10.609 -7.314 -32.290 1.00 84.75 210 ASP A C 1
ATOM 1561 O O . ASP A 1 210 ? -10.710 -7.641 -31.104 1.00 84.75 210 ASP A O 1
ATOM 1565 N N . PRO A 1 211 ? -9.762 -7.981 -33.096 1.00 80.75 211 PRO A N 1
ATOM 1566 C CA . PRO A 1 211 ? -8.906 -9.062 -32.600 1.00 80.75 211 PRO A CA 1
ATOM 1567 C C . PRO A 1 211 ? -7.831 -8.643 -31.576 1.00 80.75 211 PRO A C 1
ATOM 1569 O O . PRO A 1 211 ? -7.186 -9.514 -30.996 1.00 80.75 211 PRO A O 1
ATOM 1572 N N . CYS A 1 212 ? -7.598 -7.343 -31.377 1.00 78.94 212 CYS A N 1
ATOM 1573 C CA . CYS A 1 212 ? -6.694 -6.796 -30.365 1.00 78.94 212 CYS A CA 1
ATOM 1574 C C . CYS A 1 212 ? -7.410 -6.494 -29.033 1.00 78.94 212 CYS A C 1
ATOM 1576 O O . CYS A 1 212 ? -6.735 -6.299 -28.022 1.00 78.94 212 CYS A O 1
ATOM 1578 N N . GLY A 1 213 ? -8.747 -6.491 -29.018 1.00 81.38 213 GLY A N 1
ATOM 1579 C CA . GLY A 1 213 ? -9.579 -6.152 -27.865 1.00 81.38 213 GLY A CA 1
ATOM 1580 C C . GLY A 1 213 ? -10.032 -4.688 -27.810 1.00 81.38 213 GLY A C 1
ATOM 1581 O O . GLY A 1 213 ? -10.600 -4.291 -26.795 1.00 81.38 213 GLY A O 1
ATOM 1582 N N . ASN A 1 214 ? -9.810 -3.892 -28.863 1.00 86.50 214 ASN A N 1
ATOM 1583 C CA . ASN A 1 214 ? -10.310 -2.513 -28.941 1.00 86.50 214 ASN A CA 1
ATOM 1584 C C . ASN A 1 214 ? -11.750 -2.483 -29.471 1.00 86.50 214 ASN A C 1
ATOM 1586 O O . ASN A 1 214 ? -12.189 -3.396 -30.174 1.00 86.50 214 ASN A O 1
ATOM 1590 N N . CYS A 1 215 ? -12.478 -1.402 -29.203 1.00 87.81 215 CYS A N 1
ATOM 1591 C CA . CYS A 1 215 ? -13.821 -1.204 -29.737 1.00 87.81 215 CYS A CA 1
ATOM 1592 C C . CYS A 1 215 ? -13.793 -0.924 -31.246 1.00 87.81 215 CYS A C 1
ATOM 1594 O O . CYS A 1 215 ? -13.179 0.041 -31.681 1.00 87.81 215 CYS A O 1
ATOM 1596 N N . ARG A 1 216 ? -14.538 -1.687 -32.061 1.00 82.75 216 ARG A N 1
ATOM 1597 C CA . ARG A 1 216 ? -14.592 -1.492 -33.534 1.00 82.75 216 ARG A CA 1
ATOM 1598 C C . ARG A 1 216 ? -15.163 -0.141 -33.988 1.00 82.75 216 ARG A C 1
ATOM 1600 O O . ARG A 1 216 ? -15.066 0.198 -35.163 1.00 82.75 216 ARG A O 1
ATOM 1607 N N . SER A 1 217 ? -15.806 0.592 -33.082 1.00 78.38 217 SER A N 1
ATOM 1608 C CA . SER A 1 217 ? -16.281 1.967 -33.277 1.00 78.38 217 SER A CA 1
ATOM 1609 C C . SER A 1 217 ? -15.182 3.021 -33.111 1.00 78.38 217 SER A C 1
ATOM 1611 O O . SER A 1 217 ? -15.359 4.156 -33.542 1.00 78.38 217 SER A O 1
ATOM 1613 N N . GLU A 1 218 ? -14.073 2.669 -32.465 1.00 75.69 218 GLU A N 1
ATOM 1614 C CA . GLU A 1 218 ? -12.906 3.524 -32.292 1.00 75.69 218 GLU A CA 1
ATOM 1615 C C . GLU A 1 218 ? -11.946 3.263 -33.454 1.00 75.69 218 GLU A C 1
ATOM 1617 O O . GLU A 1 218 ? -11.651 2.117 -33.789 1.00 75.69 218 GLU A O 1
ATOM 1622 N N . THR A 1 219 ? -11.428 4.318 -34.084 1.00 72.62 219 THR A N 1
ATOM 1623 C CA . THR A 1 219 ? -10.448 4.194 -35.176 1.00 72.62 219 THR A CA 1
ATOM 1624 C C . THR A 1 219 ? -9.040 3.943 -34.629 1.00 72.62 219 THR A C 1
ATOM 1626 O O . THR A 1 219 ? -8.095 4.656 -34.971 1.00 72.62 219 THR A O 1
ATOM 1629 N N . LEU A 1 220 ? -8.912 2.961 -33.735 1.00 78.31 220 LEU A N 1
ATOM 1630 C CA . LEU A 1 220 ? -7.635 2.475 -33.234 1.00 78.31 220 LEU A CA 1
ATOM 1631 C C . LEU A 1 220 ? -7.084 1.436 -34.212 1.00 78.31 220 LEU A C 1
ATOM 1633 O O . LEU A 1 220 ? -7.793 0.526 -34.642 1.00 78.31 220 LEU A O 1
ATOM 1637 N N . GLU A 1 221 ? -5.813 1.563 -34.580 1.00 77.81 221 GLU A N 1
ATOM 1638 C CA . GLU A 1 221 ? -5.157 0.537 -35.383 1.00 77.81 221 GLU A CA 1
ATOM 1639 C C . GLU A 1 221 ? -4.936 -0.723 -34.529 1.00 77.81 221 GLU A C 1
ATOM 1641 O O . GLU A 1 221 ? -4.527 -0.634 -33.370 1.00 77.81 221 GLU A O 1
ATOM 1646 N N . CYS A 1 222 ? -5.192 -1.903 -35.102 1.00 73.38 222 CYS A N 1
ATOM 1647 C CA . CYS A 1 222 ? -4.944 -3.200 -34.469 1.00 73.38 222 CYS A CA 1
ATOM 1648 C C . CYS A 1 222 ? -3.765 -3.899 -35.163 1.00 73.38 222 CYS A C 1
ATOM 1650 O O . CYS A 1 222 ? -3.967 -4.634 -36.139 1.00 73.38 222 CYS A O 1
ATOM 1652 N N . PRO A 1 223 ? -2.518 -3.698 -34.685 1.00 74.44 223 PRO A N 1
ATOM 1653 C CA . PRO A 1 223 ? -1.353 -4.346 -35.261 1.00 74.44 223 PRO A CA 1
ATOM 1654 C C . PRO A 1 223 ? -1.539 -5.860 -35.332 1.00 74.44 223 PRO A C 1
ATOM 1656 O O . PRO A 1 223 ? -1.985 -6.506 -34.381 1.00 74.44 223 PRO A O 1
ATOM 1659 N N . CYS A 1 224 ? -1.158 -6.437 -36.470 1.00 77.25 224 CYS A N 1
ATOM 1660 C CA . CYS A 1 224 ? -1.144 -7.883 -36.686 1.00 77.25 224 CYS A CA 1
ATOM 1661 C C . CYS A 1 224 ? -2.505 -8.589 -36.583 1.00 77.25 224 CYS A C 1
ATOM 1663 O O . CYS A 1 224 ? -2.528 -9.817 -36.465 1.00 77.25 224 CYS A O 1
ATOM 1665 N N . ASN A 1 225 ? -3.628 -7.860 -36.631 1.00 75.06 225 ASN A N 1
ATOM 1666 C CA . ASN A 1 225 ? -4.975 -8.416 -36.462 1.00 75.06 225 ASN A CA 1
ATOM 1667 C C . ASN A 1 225 ? -5.062 -9.328 -35.221 1.00 75.06 225 ASN A C 1
ATOM 1669 O O . ASN A 1 225 ? -5.547 -10.456 -35.304 1.00 75.06 225 ASN A O 1
ATOM 1673 N N . GLY A 1 226 ? -4.498 -8.889 -34.089 1.00 72.94 226 GLY A N 1
ATOM 1674 C CA . GLY A 1 226 ? -4.478 -9.647 -32.831 1.00 72.94 226 GLY A CA 1
ATOM 1675 C C . GLY A 1 226 ? -3.554 -10.870 -32.808 1.00 72.94 226 GLY A C 1
ATOM 1676 O O . GLY A 1 226 ? -3.333 -11.465 -31.753 1.00 72.94 226 GLY A O 1
ATOM 1677 N N . THR A 1 227 ? -2.953 -11.262 -33.938 1.00 71.44 227 THR A N 1
ATOM 1678 C CA . THR A 1 227 ? -2.161 -12.498 -34.056 1.00 71.44 227 THR A CA 1
ATOM 1679 C C . THR A 1 227 ? -0.746 -12.382 -33.467 1.00 71.44 227 THR A C 1
ATOM 1681 O O . THR A 1 227 ? 0.204 -12.959 -33.987 1.00 71.44 227 THR A O 1
ATOM 1684 N N . GLY A 1 228 ? -0.587 -11.730 -32.317 1.00 70.19 228 GLY A N 1
ATOM 1685 C CA . GLY A 1 228 ? 0.698 -11.441 -31.673 1.00 70.19 228 GLY A CA 1
ATOM 1686 C C . GLY A 1 228 ? 1.188 -10.024 -31.972 1.00 70.19 228 GLY A C 1
ATOM 1687 O O . GLY A 1 228 ? 0.552 -9.281 -32.708 1.00 70.19 228 GLY A O 1
ATOM 1688 N N . LYS A 1 229 ? 2.313 -9.629 -31.371 1.00 78.81 229 LYS A N 1
ATOM 1689 C CA . LYS A 1 229 ? 2.837 -8.261 -31.493 1.00 78.81 229 LYS A CA 1
ATOM 1690 C C . LYS A 1 229 ? 3.752 -8.107 -32.724 1.00 78.81 229 LYS A C 1
ATOM 1692 O O . LYS A 1 229 ? 4.401 -9.089 -33.113 1.00 78.81 229 LYS A O 1
ATOM 1697 N N . PRO A 1 230 ? 3.832 -6.904 -33.324 1.00 80.69 230 PRO A N 1
ATOM 1698 C CA . PRO A 1 230 ? 4.922 -6.565 -34.231 1.00 80.69 230 PRO A CA 1
ATOM 1699 C C . PRO A 1 230 ? 6.252 -6.548 -33.464 1.00 80.69 230 PRO A C 1
ATOM 1701 O O . PRO A 1 230 ? 6.284 -6.283 -32.260 1.00 80.69 230 PRO A O 1
ATOM 1704 N N . ASP A 1 231 ? 7.350 -6.845 -34.155 1.00 82.19 231 ASP A N 1
ATOM 1705 C CA . ASP A 1 231 ? 8.699 -6.557 -33.664 1.00 82.19 231 ASP A CA 1
ATOM 1706 C C . ASP A 1 231 ? 9.124 -5.110 -33.995 1.00 82.19 231 ASP A C 1
ATOM 1708 O O . ASP A 1 231 ? 8.353 -4.336 -34.563 1.00 82.19 231 ASP A O 1
ATOM 1712 N N . ALA A 1 232 ? 10.362 -4.733 -33.658 1.00 84.69 232 ALA A N 1
ATOM 1713 C CA . ALA A 1 232 ? 10.908 -3.401 -33.944 1.00 84.69 232 ALA A CA 1
ATOM 1714 C C . ALA A 1 232 ? 11.001 -3.053 -35.450 1.00 84.69 232 ALA A C 1
ATOM 1716 O O . ALA A 1 232 ? 11.224 -1.894 -35.793 1.00 84.69 232 ALA A O 1
ATOM 1717 N N . CYS A 1 233 ? 10.797 -4.026 -36.346 1.00 85.19 233 CYS A N 1
ATOM 1718 C CA . CYS A 1 233 ? 10.696 -3.822 -37.792 1.00 85.19 233 CYS A CA 1
ATOM 1719 C C . CYS A 1 233 ? 9.242 -3.665 -38.273 1.00 85.19 233 CYS A C 1
ATOM 1721 O O . CYS A 1 233 ? 8.996 -3.672 -39.478 1.00 85.19 233 CYS A O 1
ATOM 1723 N N . GLY A 1 234 ? 8.266 -3.615 -37.357 1.00 81.12 234 GLY A N 1
ATOM 1724 C CA . GLY A 1 234 ? 6.838 -3.657 -37.673 1.00 81.12 234 GLY A CA 1
ATOM 1725 C C . GLY A 1 234 ? 6.328 -5.045 -38.082 1.00 81.12 234 GLY A C 1
ATOM 1726 O O . GLY A 1 234 ? 5.162 -5.181 -38.447 1.00 81.12 234 GLY A O 1
ATOM 1727 N N . VAL A 1 235 ? 7.158 -6.097 -38.035 1.00 83.19 235 VAL A N 1
ATOM 1728 C CA . VAL A 1 235 ? 6.795 -7.410 -38.584 1.00 83.19 235 VAL A CA 1
ATOM 1729 C C . VAL A 1 235 ? 6.158 -8.292 -37.517 1.00 83.19 235 VAL A C 1
ATOM 1731 O O . VAL A 1 235 ? 6.764 -8.674 -36.515 1.00 83.19 235 VAL A O 1
ATOM 1734 N N . CYS A 1 236 ? 4.910 -8.666 -37.770 1.00 81.50 236 CYS A N 1
ATOM 1735 C CA . CYS A 1 236 ? 4.106 -9.550 -36.936 1.00 81.50 236 CYS A CA 1
ATOM 1736 C C . CYS A 1 236 ? 4.778 -10.911 -36.731 1.00 81.50 236 CYS A C 1
ATOM 1738 O O . CYS A 1 236 ? 4.976 -11.662 -37.685 1.00 81.50 236 CYS A O 1
ATOM 1740 N N . ARG A 1 237 ? 5.142 -11.227 -35.479 1.00 76.44 237 ARG A N 1
ATOM 1741 C CA . ARG A 1 237 ? 5.958 -12.408 -35.115 1.00 76.44 237 ARG A CA 1
ATOM 1742 C C . ARG A 1 237 ? 7.320 -12.502 -35.837 1.00 76.44 237 ARG A C 1
ATOM 1744 O O . ARG A 1 237 ? 7.921 -13.575 -35.836 1.00 76.44 237 ARG A O 1
ATOM 1751 N N . GLY A 1 238 ? 7.833 -11.413 -36.420 1.00 77.38 238 GLY A N 1
ATOM 1752 C CA . GLY A 1 238 ? 9.079 -11.418 -37.203 1.00 77.38 238 GLY A CA 1
ATOM 1753 C C . GLY A 1 238 ? 10.324 -11.793 -36.389 1.00 77.38 238 GLY A C 1
ATOM 1754 O O . GLY A 1 238 ? 11.261 -12.398 -36.917 1.00 77.38 238 GLY A O 1
ATOM 1755 N N . GLY A 1 239 ? 10.312 -11.513 -35.082 1.00 79.50 239 GLY A N 1
ATOM 1756 C CA . GLY A 1 239 ? 11.378 -11.886 -34.153 1.00 79.50 239 GLY A CA 1
ATOM 1757 C C . GLY A 1 239 ? 12.689 -11.129 -34.380 1.00 79.50 239 GLY A C 1
ATOM 1758 O O . GLY A 1 239 ? 13.755 -11.685 -34.124 1.00 79.50 239 GLY A O 1
ATOM 1759 N N . GLY A 1 240 ? 12.618 -9.901 -34.900 1.00 80.38 240 GLY A N 1
ATOM 1760 C CA . GLY A 1 240 ? 13.764 -9.025 -35.143 1.00 80.38 240 GLY A CA 1
ATOM 1761 C C . GLY A 1 240 ? 14.635 -9.452 -36.325 1.00 80.38 240 GLY A C 1
ATOM 1762 O O . GLY A 1 240 ? 15.842 -9.211 -36.321 1.00 80.38 240 GLY A O 1
ATOM 1763 N N . LYS A 1 241 ? 14.051 -10.150 -37.310 1.00 84.75 241 LYS A N 1
ATOM 1764 C CA . LYS A 1 241 ? 14.785 -10.799 -38.414 1.00 84.75 241 LYS A CA 1
ATOM 1765 C C . LYS A 1 241 ? 14.836 -10.000 -39.715 1.00 84.75 241 LYS A C 1
ATOM 1767 O O . LYS A 1 241 ? 15.746 -10.221 -40.507 1.00 84.75 241 LYS A O 1
ATOM 1772 N N . SER A 1 242 ? 13.881 -9.104 -39.943 1.00 83.25 242 SER A N 1
ATOM 1773 C CA . SER A 1 242 ? 13.674 -8.399 -41.218 1.00 83.25 242 SER A CA 1
ATOM 1774 C C . SER A 1 242 ? 14.509 -7.124 -41.389 1.00 83.25 242 SER A C 1
ATOM 1776 O O . SER A 1 242 ? 14.785 -6.742 -42.522 1.00 83.25 242 SER A O 1
ATOM 1778 N N . CYS A 1 243 ? 14.934 -6.485 -40.298 1.00 86.00 243 CYS A N 1
ATOM 1779 C CA . CYS A 1 243 ? 15.687 -5.227 -40.299 1.00 86.00 243 CYS A CA 1
ATOM 1780 C C . CYS A 1 243 ? 16.755 -5.201 -39.193 1.00 86.00 243 CYS A C 1
ATOM 1782 O O . CYS A 1 243 ? 16.755 -6.053 -38.297 1.00 86.00 243 CYS A O 1
ATOM 1784 N N . MET A 1 244 ? 17.642 -4.204 -39.242 1.00 86.69 244 MET A N 1
ATOM 1785 C CA . MET A 1 244 ? 18.201 -3.619 -38.025 1.00 86.69 244 MET A CA 1
ATOM 1786 C C . MET A 1 244 ? 17.294 -2.456 -37.605 1.00 86.69 244 MET A C 1
ATOM 1788 O O . MET A 1 244 ? 16.949 -1.633 -38.450 1.00 86.69 244 MET A O 1
ATOM 1792 N N . ARG A 1 245 ? 16.917 -2.400 -36.325 1.00 89.31 245 ARG A N 1
ATOM 1793 C CA . ARG A 1 245 ? 16.459 -1.175 -35.655 1.00 89.31 245 ARG A CA 1
ATOM 1794 C C . ARG A 1 245 ? 16.681 -1.289 -34.151 1.00 89.31 245 ARG A C 1
ATOM 1796 O O . ARG A 1 245 ? 16.302 -2.302 -33.564 1.00 89.31 245 ARG A O 1
ATOM 1803 N N . VAL A 1 246 ? 17.223 -0.264 -33.508 1.00 91.31 246 VAL A N 1
ATOM 1804 C CA . VAL A 1 246 ? 17.261 -0.142 -32.047 1.00 91.31 246 VAL A CA 1
ATOM 1805 C C . VAL A 1 246 ? 16.071 0.695 -31.574 1.00 91.31 246 VAL A C 1
ATOM 1807 O O . VAL A 1 246 ? 15.718 1.690 -32.197 1.00 91.31 246 VAL A O 1
ATOM 1810 N N . THR A 1 247 ? 15.416 0.292 -30.483 1.00 91.94 247 THR A N 1
ATOM 1811 C CA . THR A 1 247 ? 14.207 0.978 -29.981 1.00 91.94 247 THR A CA 1
ATOM 1812 C C . THR A 1 247 ? 14.307 1.425 -28.530 1.00 91.94 247 THR A C 1
ATOM 1814 O O . THR A 1 247 ? 13.545 2.282 -28.098 1.00 91.94 247 THR A O 1
ATOM 1817 N N . SER A 1 248 ? 15.186 0.811 -27.738 1.00 93.19 248 SER A N 1
ATOM 1818 C CA . SER A 1 248 ? 15.273 1.055 -26.297 1.00 93.19 248 SER A CA 1
ATOM 1819 C C . SER A 1 248 ? 16.590 0.509 -25.741 1.00 93.19 248 SER A C 1
ATOM 1821 O O . SER A 1 248 ? 17.225 -0.359 -26.341 1.00 93.19 248 SER A O 1
ATOM 1823 N N . PHE A 1 249 ? 17.007 1.003 -24.578 1.00 94.38 249 PHE A N 1
ATOM 1824 C CA . PHE A 1 249 ? 18.032 0.358 -23.765 1.00 94.38 249 PHE A CA 1
ATOM 1825 C C . PHE A 1 249 ? 17.768 0.581 -22.272 1.00 94.38 249 PHE A C 1
ATOM 1827 O O . PHE A 1 249 ? 17.073 1.520 -21.865 1.00 94.38 249 PHE A O 1
ATOM 1834 N N . ARG A 1 250 ? 18.354 -0.291 -21.448 1.00 92.75 250 ARG A N 1
ATOM 1835 C CA . ARG A 1 250 ? 18.316 -0.242 -19.984 1.00 92.75 250 ARG A CA 1
ATOM 1836 C C . ARG A 1 250 ? 19.686 -0.628 -19.409 1.00 92.75 250 ARG A C 1
ATOM 1838 O O . ARG A 1 250 ? 20.325 -1.523 -19.957 1.00 92.75 250 ARG A O 1
ATOM 1845 N N . PRO A 1 251 ? 20.113 -0.045 -18.277 1.00 92.69 251 PRO A N 1
ATOM 1846 C CA . PRO A 1 251 ? 19.488 1.079 -17.574 1.00 92.69 251 PRO A CA 1
ATOM 1847 C C . PRO A 1 251 ? 19.761 2.427 -18.262 1.00 92.69 251 PRO A C 1
ATOM 1849 O O . PRO A 1 251 ? 20.611 2.508 -19.140 1.00 92.69 251 PRO A O 1
ATOM 1852 N N . ARG A 1 252 ? 19.066 3.493 -17.839 1.00 91.69 252 ARG A N 1
ATOM 1853 C CA . ARG A 1 252 ? 19.303 4.869 -18.329 1.00 91.69 252 ARG A CA 1
ATOM 1854 C C . ARG A 1 252 ? 20.469 5.591 -17.640 1.00 91.69 252 ARG A C 1
ATOM 1856 O O . ARG A 1 252 ? 20.940 6.594 -18.165 1.00 91.69 252 ARG A O 1
ATOM 1863 N N . ALA A 1 253 ? 20.970 5.078 -16.514 1.00 93.62 253 ALA A N 1
ATOM 1864 C CA . ALA A 1 253 ? 22.197 5.578 -15.896 1.00 93.62 253 ALA A CA 1
ATOM 1865 C C . ALA A 1 253 ? 23.008 4.483 -15.187 1.00 93.62 253 ALA A C 1
ATOM 1867 O O . ALA A 1 253 ? 22.447 3.493 -14.703 1.00 93.62 253 ALA A O 1
ATOM 1868 N N . ILE A 1 254 ? 24.328 4.683 -15.110 1.00 94.31 254 ILE A N 1
ATOM 1869 C CA . ILE A 1 254 ? 25.291 3.813 -14.414 1.00 94.31 254 ILE A CA 1
ATOM 1870 C C . ILE A 1 254 ? 26.366 4.645 -13.685 1.00 94.31 254 ILE A C 1
ATOM 1872 O O . ILE A 1 254 ? 26.717 5.725 -14.156 1.00 94.31 254 ILE A O 1
ATOM 1876 N N . PRO A 1 255 ? 26.921 4.173 -12.555 1.00 93.12 255 PRO A N 1
ATOM 1877 C CA . PRO A 1 255 ? 28.057 4.829 -11.918 1.00 93.12 255 PRO A CA 1
ATOM 1878 C C . PRO A 1 255 ? 29.348 4.632 -12.730 1.00 93.12 255 PRO A C 1
ATOM 1880 O O . PRO A 1 255 ? 29.582 3.575 -13.323 1.00 93.12 255 PRO A O 1
ATOM 1883 N N . VAL A 1 256 ? 30.205 5.651 -12.726 1.00 93.81 256 VAL A N 1
ATOM 1884 C CA . VAL A 1 256 ? 31.498 5.679 -13.420 1.00 93.81 256 VAL A CA 1
ATOM 1885 C C . VAL A 1 256 ? 32.436 4.563 -12.950 1.00 93.81 256 VAL A C 1
ATOM 1887 O O . VAL A 1 256 ? 32.389 4.136 -11.795 1.00 93.81 256 VAL A O 1
ATOM 1890 N N . ASN A 1 257 ? 33.310 4.085 -13.846 1.00 84.56 257 ASN A N 1
ATOM 1891 C CA . ASN A 1 257 ? 34.329 3.060 -13.562 1.00 84.56 257 ASN A CA 1
ATOM 1892 C C . ASN A 1 257 ? 33.780 1.754 -12.941 1.00 84.56 257 ASN A C 1
ATOM 1894 O O . ASN A 1 257 ? 34.533 0.981 -12.349 1.00 84.56 257 ASN A O 1
ATOM 1898 N N . THR A 1 258 ? 32.480 1.489 -13.091 1.00 89.56 258 THR A N 1
ATOM 1899 C CA . THR A 1 258 ? 31.809 0.285 -12.595 1.00 89.56 258 THR A CA 1
ATOM 1900 C C . THR A 1 258 ? 31.407 -0.593 -13.774 1.00 89.56 258 THR A C 1
ATOM 1902 O O . THR A 1 258 ? 30.864 -0.092 -14.758 1.00 89.56 258 THR A O 1
ATOM 1905 N N . TYR A 1 259 ? 31.647 -1.904 -13.681 1.00 91.19 259 TYR A N 1
ATOM 1906 C CA . TYR A 1 259 ? 31.151 -2.848 -14.683 1.00 91.19 259 TYR A CA 1
ATOM 1907 C C . TYR A 1 259 ? 29.625 -2.919 -14.629 1.00 91.19 259 TYR A C 1
ATOM 1909 O O . TYR A 1 259 ? 29.052 -3.312 -13.613 1.00 91.19 259 TYR A O 1
ATOM 1917 N N . ALA A 1 260 ? 28.970 -2.561 -15.729 1.00 92.12 260 ALA A N 1
ATOM 1918 C CA . ALA A 1 260 ? 27.519 -2.604 -15.857 1.00 92.12 260 ALA A CA 1
ATOM 1919 C C . ALA A 1 260 ? 27.105 -3.423 -17.082 1.00 92.12 260 ALA A C 1
ATOM 1921 O O . ALA A 1 260 ? 27.819 -3.466 -18.081 1.00 92.12 260 ALA A O 1
ATOM 1922 N N . ILE A 1 261 ? 25.928 -4.047 -17.021 1.00 93.56 261 ILE A N 1
ATOM 1923 C CA . ILE A 1 261 ? 25.295 -4.650 -18.195 1.00 93.56 261 ILE A CA 1
ATOM 1924 C C . ILE A 1 261 ? 24.302 -3.634 -18.752 1.00 93.56 261 ILE A C 1
ATOM 1926 O O . ILE A 1 261 ? 23.337 -3.281 -18.074 1.00 93.56 261 ILE A O 1
ATOM 1930 N N . VAL A 1 262 ? 24.540 -3.181 -19.981 1.00 94.69 262 VAL A N 1
ATOM 1931 C CA . VAL A 1 262 ? 23.549 -2.448 -20.774 1.00 94.69 262 VAL A CA 1
ATOM 1932 C C . VAL A 1 262 ? 22.825 -3.465 -21.653 1.00 94.69 262 VAL A C 1
ATOM 1934 O O . VAL A 1 262 ? 23.447 -4.134 -22.480 1.00 94.69 262 VAL A O 1
ATOM 1937 N N . THR A 1 263 ? 21.517 -3.601 -21.449 1.00 94.75 263 THR A N 1
ATOM 1938 C CA . THR A 1 263 ? 20.607 -4.339 -22.330 1.00 94.75 263 THR A CA 1
ATOM 1939 C C . THR A 1 263 ? 20.066 -3.374 -23.373 1.00 94.75 263 THR A C 1
ATOM 1941 O O . THR A 1 263 ? 19.488 -2.348 -23.027 1.00 94.75 263 THR A O 1
ATOM 1944 N N . VAL A 1 264 ? 20.224 -3.720 -24.643 1.00 94.00 264 VAL A N 1
ATOM 1945 C CA . VAL A 1 264 ? 19.708 -2.991 -25.798 1.00 94.00 264 VAL A CA 1
ATOM 1946 C C . VAL A 1 264 ? 18.575 -3.807 -26.429 1.00 94.00 264 VAL A C 1
ATOM 1948 O O . VAL A 1 264 ? 18.723 -5.003 -26.689 1.00 94.00 264 VAL A O 1
ATOM 1951 N N . GLU A 1 265 ? 17.431 -3.162 -26.638 1.00 93.19 265 GLU A N 1
ATOM 1952 C CA . GLU A 1 265 ? 16.170 -3.732 -27.126 1.00 93.19 265 GLU A CA 1
ATOM 1953 C C . GLU A 1 265 ? 15.913 -3.249 -28.570 1.00 93.19 265 GLU A C 1
ATOM 1955 O O . GLU A 1 265 ? 16.087 -2.065 -28.875 1.00 93.19 265 GLU A O 1
ATOM 1960 N N . GLY A 1 266 ? 15.494 -4.150 -29.466 1.00 91.00 266 GLY A N 1
ATOM 1961 C CA . GLY A 1 266 ? 15.227 -3.818 -30.868 1.00 91.00 266 GLY A CA 1
ATOM 1962 C C . GLY A 1 266 ? 15.076 -5.034 -31.790 1.00 91.00 266 GLY A C 1
ATOM 1963 O O . GLY A 1 266 ? 14.430 -6.029 -31.453 1.00 91.00 266 GLY A O 1
ATOM 1964 N N . ALA A 1 267 ? 15.674 -4.942 -32.975 1.00 89.50 267 ALA A N 1
ATOM 1965 C CA . ALA A 1 267 ? 15.775 -5.974 -33.999 1.00 89.50 267 ALA A CA 1
ATOM 1966 C C . ALA A 1 267 ? 17.168 -5.940 -34.638 1.00 89.50 267 ALA A C 1
ATOM 1968 O O . ALA A 1 267 ? 17.667 -4.873 -34.992 1.00 89.50 267 ALA A O 1
ATOM 1969 N N . PHE A 1 268 ? 17.794 -7.106 -34.810 1.00 89.19 268 PHE A N 1
ATOM 1970 C CA . PHE A 1 268 ? 19.206 -7.205 -35.206 1.00 89.19 268 PHE A CA 1
ATOM 1971 C C . PHE A 1 268 ? 19.421 -8.157 -36.393 1.00 89.19 268 PHE A C 1
ATOM 1973 O O . PHE A 1 268 ? 20.357 -8.956 -36.396 1.00 89.19 268 PHE A O 1
ATOM 1980 N N . ARG A 1 269 ? 18.518 -8.141 -37.387 1.00 84.88 269 ARG A N 1
ATOM 1981 C CA . ARG A 1 269 ? 18.479 -9.078 -38.535 1.00 84.88 269 ARG A CA 1
ATOM 1982 C C . ARG A 1 269 ? 18.599 -10.559 -38.121 1.00 84.88 269 ARG A C 1
ATOM 1984 O O . ARG A 1 269 ? 19.224 -11.367 -38.808 1.00 84.88 269 ARG A O 1
ATOM 1991 N N . GLY A 1 270 ? 18.059 -10.915 -36.951 1.00 76.94 270 GLY A N 1
ATOM 1992 C CA . GLY A 1 270 ? 18.153 -12.254 -36.357 1.00 76.94 270 GLY A CA 1
ATOM 1993 C C . GLY A 1 270 ? 19.566 -12.687 -35.941 1.00 76.94 270 GLY A C 1
ATOM 1994 O O . GLY A 1 270 ? 19.789 -13.874 -35.695 1.00 76.94 270 GLY A O 1
ATOM 1995 N N . ARG A 1 271 ? 20.536 -11.766 -35.892 1.00 80.38 271 ARG A N 1
ATOM 1996 C CA . ARG A 1 271 ? 21.927 -12.042 -35.516 1.00 80.38 271 ARG A CA 1
ATOM 1997 C C . ARG A 1 271 ? 22.072 -12.165 -33.998 1.00 80.38 271 ARG A C 1
ATOM 1999 O O . ARG A 1 271 ? 21.406 -11.486 -33.223 1.00 80.38 271 ARG A O 1
ATOM 2006 N N . THR A 1 272 ? 22.986 -13.039 -33.587 1.00 74.69 272 THR A N 1
ATOM 2007 C CA . THR A 1 272 ? 23.305 -13.351 -3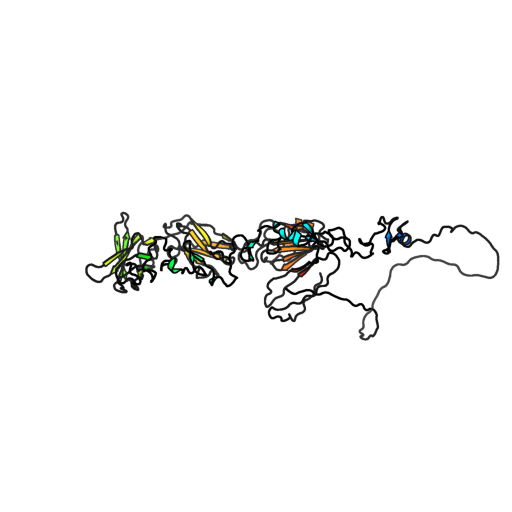2.179 1.00 74.69 272 THR A CA 1
ATOM 2008 C C . THR A 1 272 ? 24.812 -13.306 -31.892 1.00 74.69 272 THR A C 1
ATOM 2010 O O . THR A 1 272 ? 25.255 -13.633 -30.793 1.00 74.69 272 THR A O 1
ATOM 2013 N N . ARG A 1 273 ? 25.610 -12.936 -32.905 1.00 74.88 273 ARG A N 1
ATOM 2014 C CA . ARG A 1 273 ? 27.080 -12.860 -32.932 1.00 74.88 273 ARG A CA 1
ATOM 2015 C C . ARG A 1 273 ? 27.501 -11.761 -33.915 1.00 74.88 273 ARG A C 1
ATOM 2017 O O . ARG A 1 273 ? 26.700 -11.395 -34.775 1.00 74.88 273 ARG A O 1
ATOM 2024 N N . ASN A 1 274 ? 28.747 -11.295 -33.814 1.00 80.44 274 ASN A N 1
ATOM 2025 C CA . ASN A 1 274 ? 29.323 -10.200 -34.618 1.00 80.44 274 ASN A CA 1
ATOM 2026 C C . ASN A 1 274 ? 28.547 -8.873 -34.478 1.00 80.44 274 ASN A C 1
ATOM 2028 O O . ASN A 1 274 ? 28.456 -8.078 -35.412 1.00 80.44 274 ASN A O 1
ATOM 2032 N N . LEU A 1 275 ? 27.979 -8.669 -33.289 1.00 88.12 275 LEU A N 1
ATOM 2033 C CA . LEU A 1 275 ? 27.360 -7.429 -32.844 1.00 88.12 275 LEU A CA 1
ATOM 2034 C C . LEU A 1 275 ? 28.292 -6.779 -31.815 1.00 88.12 275 LEU A C 1
ATOM 2036 O O . LEU A 1 275 ? 28.904 -7.476 -30.998 1.00 88.12 275 LEU A O 1
ATOM 2040 N N . LYS A 1 276 ? 28.350 -5.449 -31.816 1.00 91.88 276 LYS A N 1
ATOM 2041 C CA . LYS A 1 276 ? 28.947 -4.656 -30.736 1.00 91.88 276 LYS A CA 1
ATOM 2042 C C . LYS A 1 276 ? 27.954 -3.583 -30.303 1.00 91.88 276 LYS A C 1
ATOM 2044 O O . LYS A 1 276 ? 27.279 -3.006 -31.156 1.00 91.88 276 LYS A O 1
ATOM 2049 N N . CYS A 1 277 ? 27.905 -3.277 -29.008 1.00 94.25 277 CYS A N 1
ATOM 2050 C CA . CYS A 1 277 ? 27.319 -2.013 -28.576 1.00 94.25 277 CYS A CA 1
ATOM 2051 C C . CYS A 1 277 ? 28.315 -0.891 -28.837 1.00 94.25 277 CYS A C 1
ATOM 2053 O O . CYS A 1 277 ? 29.508 -1.034 -28.553 1.00 94.25 277 CYS A O 1
ATOM 2055 N N . ILE A 1 278 ? 27.796 0.220 -29.341 1.00 94.19 278 ILE A N 1
ATOM 2056 C CA . ILE A 1 278 ? 28.517 1.469 -29.546 1.00 94.19 278 ILE A CA 1
ATOM 2057 C C . ILE A 1 278 ? 27.997 2.504 -28.547 1.00 94.19 278 ILE A C 1
ATOM 2059 O O . ILE A 1 278 ? 26.788 2.683 -28.397 1.00 94.19 278 ILE A O 1
ATOM 2063 N N . PHE A 1 279 ? 28.925 3.172 -27.867 1.00 95.06 279 PHE A N 1
ATOM 2064 C CA . PHE A 1 279 ? 28.649 4.286 -26.967 1.00 95.06 279 PHE A CA 1
ATOM 2065 C C . PHE A 1 279 ? 29.441 5.488 -27.458 1.00 95.06 279 PHE A C 1
ATOM 2067 O O . PHE A 1 279 ? 30.676 5.485 -27.409 1.00 95.06 279 PHE A O 1
ATOM 2074 N N . SER A 1 280 ? 28.719 6.487 -27.952 1.00 93.50 280 SER A N 1
ATOM 2075 C CA . SER A 1 280 ? 29.285 7.721 -28.495 1.00 93.50 280 SER A CA 1
ATOM 2076 C C . SER A 1 280 ? 29.020 8.849 -27.507 1.00 93.50 280 SER A C 1
ATOM 2078 O O . SER A 1 280 ? 27.866 9.178 -27.237 1.00 93.50 280 SER A O 1
ATOM 2080 N N . GLU A 1 281 ? 30.095 9.377 -26.926 1.00 93.12 281 GLU A N 1
ATOM 2081 C CA . GLU A 1 281 ? 30.095 10.482 -25.961 1.00 93.12 281 GLU A CA 1
ATOM 2082 C C . GLU A 1 281 ? 29.375 11.714 -26.535 1.00 93.12 281 GLU A C 1
ATOM 2084 O O . GLU A 1 281 ? 29.587 12.062 -27.695 1.00 93.12 281 GLU A O 1
ATOM 2089 N N . ILE A 1 282 ? 28.524 12.367 -25.743 1.00 90.00 282 ILE A N 1
ATOM 2090 C CA . ILE A 1 282 ? 27.791 13.578 -26.141 1.00 90.00 282 ILE A CA 1
ATOM 2091 C C . ILE A 1 282 ? 28.512 14.791 -25.556 1.00 90.00 282 ILE A C 1
ATOM 2093 O O . ILE A 1 282 ? 28.672 14.901 -24.339 1.00 90.00 282 ILE A O 1
ATOM 2097 N N . LEU A 1 283 ? 28.960 15.695 -26.426 1.00 87.94 283 LEU A N 1
ATOM 2098 C CA . LEU A 1 283 ? 29.595 16.953 -26.042 1.00 87.94 283 LEU A CA 1
ATOM 2099 C C . LEU A 1 283 ? 28.558 18.087 -25.960 1.00 87.94 283 LEU A C 1
ATOM 2101 O O . LEU A 1 283 ? 27.417 17.949 -26.392 1.00 87.94 283 LEU A O 1
ATOM 2105 N N . SER A 1 284 ? 28.957 19.236 -25.412 1.00 75.38 284 SER A N 1
ATOM 2106 C CA . SER A 1 284 ? 28.073 20.359 -25.042 1.00 75.38 284 SER A CA 1
ATOM 2107 C C . SER A 1 284 ? 27.402 21.124 -26.201 1.00 75.38 284 SER A C 1
ATOM 2109 O O . SER A 1 284 ? 26.877 22.209 -25.976 1.00 75.38 284 SER A O 1
ATOM 2111 N N . ASP A 1 285 ? 27.455 20.592 -27.420 1.00 75.06 285 ASP A N 1
ATOM 2112 C CA . ASP A 1 285 ? 26.898 21.159 -28.661 1.00 75.06 285 ASP A CA 1
ATOM 2113 C C . ASP A 1 285 ? 26.202 20.055 -29.494 1.00 75.06 285 ASP A C 1
ATOM 2115 O O . ASP A 1 285 ? 26.215 20.073 -30.719 1.00 75.06 285 ASP A O 1
ATOM 2119 N N . ASP A 1 286 ? 25.721 18.999 -28.816 1.00 70.19 286 ASP A N 1
ATOM 2120 C CA . ASP A 1 286 ? 25.195 17.734 -29.377 1.00 70.19 286 ASP A CA 1
ATOM 2121 C C . ASP A 1 286 ? 26.144 17.003 -30.360 1.00 70.19 286 ASP A C 1
ATOM 2123 O O . ASP A 1 286 ? 25.791 16.042 -31.048 1.00 70.19 286 ASP A O 1
ATOM 2127 N N . THR A 1 287 ? 27.405 17.433 -30.405 1.00 79.81 287 THR A N 1
ATOM 2128 C CA . THR A 1 287 ? 28.463 16.831 -31.210 1.00 79.81 287 THR A CA 1
ATOM 2129 C C . THR A 1 287 ? 28.964 15.541 -30.565 1.00 79.81 287 THR A C 1
ATOM 2131 O O . THR A 1 287 ? 29.181 15.462 -29.354 1.00 79.81 287 THR A O 1
ATOM 2134 N N . LEU A 1 288 ? 29.161 14.506 -31.386 1.00 80.75 288 LEU A N 1
ATOM 2135 C CA . LEU A 1 288 ? 29.642 13.208 -30.916 1.00 80.75 288 LEU A CA 1
ATOM 2136 C C . LEU A 1 288 ? 31.159 13.247 -30.680 1.00 80.75 288 LEU A C 1
ATOM 2138 O O . LEU A 1 288 ? 31.936 13.500 -31.601 1.00 80.75 288 LEU A O 1
ATOM 2142 N N . GLY A 1 289 ? 31.555 12.986 -29.435 1.00 83.38 289 GLY A N 1
ATOM 2143 C CA . GLY A 1 289 ? 32.933 12.860 -28.974 1.00 83.38 289 GLY A CA 1
ATOM 2144 C C . GLY A 1 289 ? 33.499 11.457 -29.196 1.00 83.38 289 GLY A C 1
ATOM 2145 O O . GLY A 1 289 ? 33.394 10.878 -30.279 1.00 83.38 289 GLY A O 1
ATOM 2146 N N . ASN A 1 290 ? 34.137 10.886 -28.172 1.00 88.06 290 ASN A N 1
ATOM 2147 C CA . ASN A 1 290 ? 34.775 9.580 -28.303 1.00 88.06 290 ASN A CA 1
ATOM 2148 C C . ASN A 1 290 ? 33.752 8.444 -28.470 1.00 88.06 290 ASN A C 1
ATOM 2150 O O . ASN A 1 290 ? 32.850 8.249 -27.653 1.00 88.06 290 ASN A O 1
ATOM 2154 N N . ARG A 1 291 ? 33.970 7.634 -29.509 1.00 90.81 291 ARG A N 1
ATOM 2155 C CA . ARG A 1 291 ? 33.311 6.345 -29.741 1.00 90.81 291 ARG A CA 1
ATOM 2156 C C . ARG A 1 291 ? 34.008 5.253 -28.931 1.00 90.81 291 ARG A C 1
ATOM 2158 O O . ARG A 1 291 ? 35.220 5.081 -29.037 1.00 90.81 291 ARG A O 1
ATOM 2165 N N . THR A 1 292 ? 33.239 4.465 -28.187 1.00 92.69 292 THR A N 1
ATOM 2166 C CA . THR A 1 292 ? 33.710 3.236 -27.528 1.00 92.69 292 THR A CA 1
ATOM 2167 C C . THR A 1 292 ? 32.848 2.042 -27.929 1.00 92.69 292 THR A C 1
ATOM 2169 O O . THR A 1 292 ? 31.659 2.188 -28.211 1.00 92.69 292 THR A O 1
ATOM 2172 N N . GLU A 1 293 ? 33.459 0.858 -27.995 1.00 93.50 293 GLU A N 1
ATOM 2173 C CA . GLU A 1 293 ? 32.832 -0.369 -28.497 1.00 93.50 293 GLU A CA 1
ATOM 2174 C C . GLU A 1 293 ? 32.994 -1.518 -27.504 1.00 93.50 293 GLU A C 1
ATOM 2176 O O . GLU A 1 293 ? 34.087 -1.751 -26.987 1.00 93.50 293 GLU A O 1
ATOM 2181 N N . PHE A 1 294 ? 31.918 -2.277 -27.289 1.00 93.38 294 PHE A N 1
ATOM 2182 C CA . PHE A 1 294 ? 31.909 -3.441 -26.403 1.00 93.38 294 PHE A CA 1
ATOM 2183 C C . PHE A 1 294 ? 31.279 -4.646 -27.105 1.00 93.38 294 PHE A C 1
ATOM 2185 O O . PHE A 1 294 ? 30.262 -4.517 -27.790 1.00 93.38 294 PHE A O 1
ATOM 2192 N N . ALA A 1 295 ? 31.879 -5.827 -26.929 1.00 91.69 295 ALA A N 1
ATOM 2193 C CA . ALA A 1 295 ? 31.374 -7.074 -27.500 1.00 91.69 295 ALA A CA 1
ATOM 2194 C C . ALA A 1 295 ? 29.968 -7.396 -26.967 1.00 91.69 295 ALA A C 1
ATOM 2196 O O . ALA A 1 295 ? 29.719 -7.306 -25.762 1.00 91.69 295 ALA A O 1
ATOM 2197 N N . ALA A 1 296 ? 29.065 -7.776 -27.872 1.00 90.50 296 ALA A N 1
ATOM 2198 C CA . ALA A 1 296 ? 27.641 -7.861 -27.590 1.00 90.50 296 ALA A CA 1
ATOM 2199 C C . ALA A 1 296 ? 27.084 -9.274 -27.806 1.00 90.50 296 ALA A C 1
ATOM 2201 O O . ALA A 1 296 ? 27.392 -9.938 -28.799 1.00 90.50 296 ALA A O 1
ATOM 2202 N N . PHE A 1 297 ? 26.227 -9.726 -26.888 1.00 89.06 297 PHE A N 1
ATOM 2203 C CA . PHE A 1 297 ? 25.682 -11.086 -26.880 1.00 89.06 297 PHE A CA 1
ATOM 2204 C C . PHE A 1 297 ? 24.161 -11.046 -26.725 1.00 89.06 297 PHE A C 1
ATOM 2206 O O . PHE A 1 297 ? 23.647 -10.382 -25.828 1.00 89.06 297 PHE A O 1
ATOM 2213 N N . GLY A 1 298 ? 23.421 -11.738 -27.594 1.00 85.88 298 GLY A N 1
ATOM 2214 C CA . GLY A 1 298 ? 21.971 -11.556 -27.676 1.00 85.88 298 GLY A CA 1
ATOM 2215 C C . GLY A 1 298 ? 21.223 -12.626 -28.464 1.00 85.88 298 GLY A C 1
ATOM 2216 O O . GLY A 1 298 ? 21.811 -13.590 -28.951 1.00 85.88 298 GLY A O 1
ATOM 2217 N N . ASN A 1 299 ? 19.908 -12.439 -28.585 1.00 82.56 299 ASN A N 1
ATOM 2218 C CA . ASN A 1 299 ? 18.964 -13.401 -29.174 1.00 82.56 299 ASN A CA 1
ATOM 2219 C C . ASN A 1 299 ? 18.279 -12.914 -30.473 1.00 82.56 299 ASN A C 1
ATOM 2221 O O . ASN A 1 299 ? 17.364 -13.575 -30.960 1.00 82.56 299 ASN A O 1
ATOM 2225 N N . GLY A 1 300 ? 18.704 -11.773 -31.028 1.00 78.25 300 GLY A N 1
ATOM 2226 C CA . GLY A 1 300 ? 18.134 -11.165 -32.239 1.00 78.25 300 GLY A CA 1
ATOM 2227 C C . GLY A 1 300 ? 17.102 -10.055 -31.992 1.00 78.25 300 GLY A C 1
ATOM 2228 O O . GLY A 1 300 ? 16.842 -9.283 -32.913 1.00 78.25 300 GLY A O 1
ATOM 2229 N N . THR A 1 301 ? 16.583 -9.922 -30.763 1.00 86.06 301 THR A N 1
ATOM 2230 C CA . THR A 1 301 ? 15.741 -8.782 -30.324 1.00 86.06 301 THR A CA 1
ATOM 2231 C C . THR A 1 301 ? 16.244 -8.089 -29.057 1.00 86.06 301 THR A C 1
ATOM 2233 O O . THR A 1 301 ? 15.934 -6.927 -28.822 1.00 86.06 301 THR A O 1
ATOM 2236 N N . HIS A 1 302 ? 17.036 -8.787 -28.244 1.00 90.56 302 HIS A N 1
ATOM 2237 C CA . HIS A 1 302 ? 17.690 -8.263 -27.049 1.00 90.56 302 HIS A CA 1
ATOM 2238 C C . HIS A 1 302 ? 19.181 -8.580 -27.124 1.00 90.56 302 HIS A C 1
ATOM 2240 O O . HIS A 1 302 ? 19.563 -9.700 -27.487 1.00 90.56 302 HIS A O 1
ATOM 2246 N N . VAL A 1 303 ? 20.014 -7.603 -26.779 1.00 92.06 303 VAL A N 1
ATOM 2247 C CA . VAL A 1 303 ? 21.476 -7.681 -26.828 1.00 92.06 303 VAL A CA 1
ATOM 2248 C C . VAL A 1 303 ? 22.052 -7.093 -25.544 1.00 92.06 303 VAL A C 1
ATOM 2250 O O . VAL A 1 303 ? 21.761 -5.957 -25.195 1.00 92.06 303 VAL A O 1
ATOM 2253 N N . ASN A 1 304 ? 22.878 -7.862 -24.840 1.00 94.06 304 ASN A N 1
ATOM 2254 C CA . ASN A 1 304 ? 23.531 -7.449 -23.603 1.00 94.06 304 ASN A CA 1
ATOM 2255 C C . ASN A 1 304 ? 25.012 -7.145 -23.858 1.00 94.06 304 ASN A C 1
ATOM 2257 O O . ASN A 1 304 ? 25.719 -7.940 -24.487 1.00 94.06 304 ASN A O 1
ATOM 2261 N N . CYS A 1 305 ? 25.483 -6.033 -23.301 1.00 93.94 305 CYS A N 1
ATOM 2262 C CA . CYS A 1 305 ? 26.865 -5.575 -23.378 1.00 93.94 305 CYS A CA 1
ATOM 2263 C C . CYS A 1 305 ? 27.400 -5.291 -21.975 1.00 93.94 305 CYS A C 1
ATOM 2265 O O . CYS A 1 305 ? 26.801 -4.518 -21.229 1.00 93.94 305 CYS A O 1
ATOM 2267 N N . SER A 1 306 ? 28.525 -5.915 -21.619 1.00 93.75 306 SER A N 1
ATOM 2268 C CA . SER A 1 306 ? 29.262 -5.594 -20.392 1.00 93.75 306 SER A CA 1
ATOM 2269 C C . SER A 1 306 ? 30.167 -4.397 -20.673 1.00 93.75 306 SER A C 1
ATOM 2271 O O . SER A 1 306 ? 31.048 -4.491 -21.529 1.00 93.75 306 SER A O 1
ATOM 2273 N N . VAL A 1 307 ? 29.921 -3.276 -19.997 1.00 94.19 307 VAL A N 1
ATOM 2274 C CA . VAL A 1 307 ? 30.566 -1.985 -20.271 1.00 94.19 307 VAL A CA 1
ATOM 2275 C C . VAL A 1 307 ? 31.331 -1.461 -19.064 1.00 94.19 307 VAL A C 1
ATOM 2277 O O . VAL A 1 307 ? 30.993 -1.755 -17.917 1.00 94.19 307 VAL A O 1
ATOM 2280 N N . LEU A 1 308 ? 32.341 -0.639 -19.344 1.00 94.00 308 LEU A N 1
ATOM 2281 C CA . LEU A 1 308 ? 33.099 0.126 -18.361 1.00 94.00 308 LEU A CA 1
ATOM 2282 C C . LEU A 1 308 ? 33.341 1.526 -18.943 1.00 94.00 308 LEU A C 1
ATOM 2284 O O . LEU A 1 308 ? 34.233 1.708 -19.771 1.00 94.00 308 LEU A O 1
ATOM 2288 N N . LEU A 1 309 ? 32.500 2.491 -18.565 1.00 93.31 309 LEU A N 1
ATOM 2289 C CA . LEU A 1 309 ? 32.483 3.839 -19.145 1.00 93.31 309 LEU A CA 1
ATOM 2290 C C . LEU A 1 309 ? 33.055 4.901 -18.190 1.00 93.31 309 LEU A C 1
ATOM 2292 O O . LEU A 1 309 ? 33.092 4.724 -16.966 1.00 93.31 309 LEU A O 1
ATOM 2296 N N . LYS A 1 310 ? 33.498 6.015 -18.783 1.00 93.19 310 LYS A N 1
ATOM 2297 C CA . LYS A 1 310 ? 33.934 7.234 -18.086 1.00 93.19 310 LYS A CA 1
ATOM 2298 C C . LYS A 1 310 ? 32.730 8.143 -17.808 1.00 93.19 310 LYS A C 1
ATOM 2300 O O . LYS A 1 310 ? 31.645 7.901 -18.316 1.00 93.19 310 LYS A O 1
ATOM 2305 N N . LEU A 1 311 ? 32.934 9.171 -16.986 1.00 93.38 311 LEU A N 1
ATOM 2306 C CA . LEU A 1 311 ? 31.930 10.190 -16.665 1.00 93.38 311 LEU A CA 1
ATOM 2307 C C . LEU A 1 311 ? 31.465 10.914 -17.942 1.00 93.38 311 LEU A C 1
ATOM 2309 O O . LEU A 1 311 ? 32.318 11.388 -18.690 1.00 93.38 311 LEU A O 1
ATOM 2313 N N . GLY A 1 312 ? 30.152 11.031 -18.163 1.00 92.25 312 GLY A N 1
ATOM 2314 C CA . GLY A 1 312 ? 29.581 11.710 -19.335 1.00 92.25 312 GLY A CA 1
ATOM 2315 C C . GLY A 1 312 ? 28.204 11.181 -19.756 1.00 92.25 312 GLY A C 1
ATOM 2316 O O . GLY A 1 312 ? 27.739 10.161 -19.246 1.00 92.25 312 GLY A O 1
ATOM 2317 N N . SER A 1 313 ? 27.561 11.869 -20.703 1.00 93.00 313 SER A N 1
ATOM 2318 C CA . SER A 1 313 ? 26.392 11.359 -21.438 1.00 93.00 313 SER A CA 1
ATOM 2319 C C . SER A 1 313 ? 26.841 10.601 -22.689 1.00 93.00 313 SER A C 1
ATOM 2321 O O . SER A 1 313 ? 27.808 10.994 -23.343 1.00 93.00 313 SER A O 1
ATOM 2323 N N . TYR A 1 314 ? 26.121 9.539 -23.057 1.00 94.75 314 TYR A N 1
ATOM 2324 C CA . TYR A 1 314 ? 26.408 8.728 -24.244 1.00 94.75 314 TYR A CA 1
ATOM 2325 C C . TYR A 1 314 ? 25.138 8.417 -25.041 1.00 94.75 314 TYR A C 1
ATOM 2327 O O . TYR A 1 314 ? 24.144 7.963 -24.468 1.00 94.75 314 TYR A O 1
ATOM 2335 N N . ARG A 1 315 ? 25.194 8.537 -26.375 1.00 94.38 315 ARG A N 1
ATOM 2336 C CA . ARG A 1 315 ? 24.222 7.869 -27.257 1.00 94.38 315 ARG A CA 1
ATOM 2337 C C . ARG A 1 315 ? 24.561 6.385 -27.329 1.00 94.38 315 ARG A C 1
ATOM 2339 O O . ARG A 1 315 ? 25.711 6.024 -27.588 1.00 94.38 315 ARG A O 1
ATOM 2346 N N . VAL A 1 316 ? 23.557 5.539 -27.112 1.00 95.62 316 VAL A N 1
ATOM 2347 C CA . VAL A 1 316 ? 23.677 4.075 -27.160 1.00 95.62 316 VAL A CA 1
ATOM 2348 C C . VAL A 1 316 ? 23.197 3.568 -28.514 1.00 95.62 316 VAL A C 1
ATOM 2350 O O . VAL A 1 316 ? 22.146 3.987 -28.997 1.00 95.62 316 VAL A O 1
ATOM 2353 N N . GLY A 1 317 ? 23.942 2.645 -29.113 1.00 93.25 317 GLY A N 1
ATOM 2354 C CA . GLY A 1 317 ? 23.569 2.009 -30.371 1.00 93.25 317 GLY A CA 1
ATOM 2355 C C . GLY A 1 317 ? 24.178 0.623 -30.557 1.00 93.25 317 GLY A C 1
ATOM 2356 O O . GLY A 1 317 ? 24.856 0.089 -29.674 1.00 93.25 317 GLY A O 1
ATOM 2357 N N . ILE A 1 318 ? 23.959 0.056 -31.740 1.00 91.94 318 ILE A N 1
ATOM 2358 C CA . ILE A 1 318 ? 24.499 -1.232 -32.186 1.00 91.94 318 ILE A CA 1
ATOM 2359 C C . ILE A 1 318 ? 25.207 -1.047 -33.532 1.00 91.94 318 ILE A C 1
ATOM 2361 O O . ILE A 1 318 ? 24.718 -0.335 -34.405 1.00 91.94 318 ILE A O 1
ATOM 2365 N N . ILE A 1 319 ? 26.337 -1.735 -33.713 1.00 89.81 319 ILE A N 1
ATOM 2366 C CA . ILE A 1 319 ? 26.962 -1.970 -35.023 1.00 89.81 319 ILE A CA 1
ATOM 2367 C C . ILE A 1 319 ? 26.960 -3.471 -35.344 1.00 89.81 319 ILE A C 1
ATOM 2369 O O . ILE A 1 319 ? 27.226 -4.308 -34.473 1.00 89.81 319 ILE A O 1
ATOM 2373 N N . LEU A 1 320 ? 26.669 -3.802 -36.605 1.00 85.38 320 LEU A N 1
ATOM 2374 C CA . LEU A 1 320 ? 26.759 -5.150 -37.167 1.00 85.38 320 LEU A CA 1
ATOM 2375 C C . LEU A 1 320 ? 27.926 -5.224 -38.160 1.00 85.38 320 LEU A C 1
ATOM 2377 O O . LEU A 1 320 ? 27.880 -4.653 -39.248 1.00 85.38 320 LEU A O 1
ATOM 2381 N N . GLU A 1 321 ? 28.962 -5.983 -37.806 1.00 75.44 321 GLU A N 1
ATOM 2382 C CA . GLU A 1 321 ? 30.182 -6.124 -38.613 1.00 75.44 321 GLU A CA 1
ATOM 2383 C C . GLU A 1 321 ? 30.014 -7.207 -39.696 1.00 75.44 321 GLU A C 1
ATOM 2385 O O . GLU A 1 321 ? 30.667 -8.253 -39.672 1.00 75.44 321 GLU A O 1
ATOM 2390 N N . VAL A 1 322 ? 29.069 -6.995 -40.622 1.00 65.75 322 VAL A N 1
ATOM 2391 C CA . VAL A 1 322 ? 28.739 -7.944 -41.702 1.00 65.75 322 VAL A CA 1
ATOM 2392 C C . VAL A 1 322 ? 28.474 -7.211 -43.022 1.00 65.75 322 VAL A C 1
ATOM 2394 O O . VAL A 1 322 ? 27.330 -6.914 -43.359 1.00 65.75 322 VAL A O 1
ATOM 2397 N N . GLY A 1 323 ? 29.540 -6.995 -43.793 1.00 59.88 323 GLY A N 1
ATOM 2398 C CA . GLY A 1 323 ? 29.508 -6.306 -45.088 1.00 59.88 323 GLY A CA 1
ATOM 2399 C C . GLY A 1 323 ? 30.117 -4.905 -45.033 1.00 59.88 323 GLY A C 1
ATOM 2400 O O . GLY A 1 323 ? 30.368 -4.371 -43.956 1.00 59.88 323 GLY A O 1
ATOM 2401 N N . ASP A 1 324 ? 30.371 -4.346 -46.214 1.00 54.06 324 ASP A N 1
ATOM 2402 C CA . ASP A 1 324 ? 30.828 -2.972 -46.428 1.00 54.06 324 ASP A CA 1
ATOM 2403 C C . ASP A 1 324 ? 29.739 -2.234 -47.238 1.00 54.06 324 ASP A C 1
ATOM 2405 O O . ASP A 1 324 ? 29.356 -2.743 -48.300 1.00 54.06 324 ASP A O 1
ATOM 2409 N N . PRO A 1 325 ? 29.185 -1.102 -46.760 1.00 64.50 325 PRO A N 1
ATOM 2410 C CA . PRO A 1 325 ? 29.449 -0.458 -45.469 1.00 64.50 325 PRO A CA 1
ATOM 2411 C C . PRO A 1 325 ? 28.829 -1.206 -44.278 1.00 64.50 325 PRO A C 1
ATOM 2413 O O . PRO A 1 325 ? 27.823 -1.906 -44.408 1.00 64.50 325 PRO A O 1
ATOM 2416 N N . PHE A 1 326 ? 29.408 -1.006 -43.091 1.00 73.12 326 PHE A N 1
ATOM 2417 C CA . PHE A 1 326 ? 28.869 -1.529 -41.834 1.00 73.12 326 PHE A CA 1
ATOM 2418 C C . PHE A 1 326 ? 27.545 -0.850 -41.461 1.00 73.12 326 PHE A C 1
ATOM 2420 O O . PHE A 1 326 ? 27.433 0.376 -41.500 1.00 73.12 326 PHE A O 1
ATOM 2427 N N . GLU A 1 327 ? 26.561 -1.638 -41.028 1.00 82.44 327 GLU A N 1
ATOM 2428 C CA . GLU A 1 327 ? 25.274 -1.119 -40.561 1.00 82.44 327 GLU A CA 1
ATOM 2429 C C . GLU A 1 327 ? 25.374 -0.693 -39.087 1.00 82.44 327 GLU A C 1
ATOM 2431 O O . GLU A 1 327 ? 25.849 -1.457 -38.239 1.00 82.44 327 GLU A O 1
ATOM 2436 N N . MET A 1 328 ? 24.939 0.534 -38.794 1.00 86.75 328 MET A N 1
ATOM 2437 C CA . MET A 1 328 ? 24.937 1.136 -37.460 1.00 86.75 328 MET A CA 1
ATOM 2438 C C . MET A 1 328 ? 23.595 1.808 -37.205 1.00 86.75 328 MET A C 1
ATOM 2440 O O . MET A 1 328 ? 23.094 2.506 -38.085 1.00 86.75 328 MET A O 1
ATOM 2444 N N . ASP A 1 329 ? 23.069 1.659 -35.995 1.00 90.38 329 ASP A N 1
ATOM 2445 C CA . ASP A 1 329 ? 21.843 2.329 -35.566 1.00 90.38 329 ASP A CA 1
ATOM 2446 C C . ASP A 1 329 ? 21.903 2.694 -34.071 1.00 90.38 329 ASP A C 1
ATOM 2448 O O . ASP A 1 329 ? 22.609 2.047 -33.291 1.00 90.38 329 ASP A O 1
ATOM 2452 N N . TYR A 1 330 ? 21.189 3.748 -33.678 1.00 91.81 330 TYR A N 1
ATOM 2453 C CA . TYR A 1 330 ? 21.206 4.346 -32.339 1.00 91.81 330 TYR A CA 1
ATOM 2454 C C . TYR A 1 330 ? 19.790 4.475 -31.779 1.00 91.81 330 TYR A C 1
ATOM 2456 O O . TYR A 1 330 ? 18.821 4.572 -32.522 1.00 91.81 330 TYR A O 1
ATOM 2464 N N . VAL A 1 331 ? 19.662 4.537 -30.453 1.00 91.19 331 VAL A N 1
ATOM 2465 C CA . VAL A 1 331 ? 18.362 4.813 -29.830 1.00 91.19 331 VAL A CA 1
ATOM 2466 C C . VAL A 1 331 ? 18.035 6.301 -29.945 1.00 91.19 331 VAL A C 1
ATOM 2468 O O . VAL A 1 331 ? 18.728 7.148 -29.381 1.00 91.19 331 VAL A O 1
ATOM 2471 N N . GLU A 1 332 ? 16.972 6.601 -30.687 1.00 87.62 332 GLU A N 1
ATOM 2472 C CA . GLU A 1 332 ? 16.416 7.945 -30.850 1.00 87.62 332 GLU A CA 1
ATOM 2473 C C . GLU A 1 332 ? 15.983 8.519 -29.482 1.00 87.62 332 GLU A C 1
ATOM 2475 O O . GLU A 1 332 ? 15.466 7.795 -28.628 1.00 87.62 332 GLU A O 1
ATOM 2480 N N . GLU A 1 333 ? 16.234 9.815 -29.258 1.00 83.81 333 GLU A N 1
ATOM 2481 C CA . GLU A 1 333 ? 15.819 10.573 -28.057 1.00 83.81 333 GLU A CA 1
ATOM 2482 C C . GLU A 1 333 ? 16.215 9.927 -26.701 1.00 83.81 333 GLU A C 1
ATOM 2484 O O . GLU A 1 333 ? 15.507 10.029 -25.692 1.00 83.81 333 GLU A O 1
ATOM 2489 N N . ALA A 1 334 ? 17.362 9.233 -26.650 1.00 87.56 334 ALA A N 1
ATOM 2490 C CA . ALA A 1 334 ? 17.764 8.452 -25.481 1.00 87.56 334 ALA A CA 1
ATOM 2491 C C . ALA A 1 334 ? 19.270 8.497 -25.153 1.00 87.56 334 ALA A C 1
ATOM 2493 O O . ALA A 1 334 ? 20.101 7.902 -25.840 1.00 87.56 334 ALA A O 1
ATOM 2494 N N . GLU A 1 335 ? 19.604 9.114 -24.016 1.00 92.50 335 GLU A N 1
ATOM 2495 C CA . GLU A 1 335 ? 20.967 9.172 -23.470 1.00 92.50 335 GLU A CA 1
ATOM 2496 C C . GLU A 1 335 ? 21.186 8.203 -22.302 1.00 92.50 335 GLU A C 1
ATOM 2498 O O . GLU A 1 335 ? 20.302 8.008 -21.459 1.00 92.50 335 GLU A O 1
ATOM 2503 N N . LEU A 1 336 ? 22.379 7.601 -22.247 1.00 94.25 336 LEU A N 1
ATOM 2504 C CA . LEU A 1 336 ? 22.906 6.884 -21.088 1.00 94.25 336 LEU A CA 1
ATOM 2505 C C . LEU A 1 336 ? 23.785 7.840 -20.281 1.00 94.25 336 LEU A C 1
ATOM 2507 O O . LEU A 1 336 ? 24.847 8.243 -20.755 1.00 94.25 336 LEU A O 1
ATOM 2511 N N . LEU A 1 337 ? 23.375 8.152 -19.053 1.00 94.19 337 LEU A N 1
ATOM 2512 C CA . LEU A 1 337 ? 24.170 8.979 -18.151 1.00 94.19 337 LEU A CA 1
ATOM 2513 C C . LEU A 1 337 ? 25.143 8.129 -17.326 1.00 94.19 337 LEU A C 1
ATOM 2515 O O . LEU A 1 337 ? 24.734 7.259 -16.553 1.00 94.19 337 LEU A O 1
ATOM 2519 N N . VAL A 1 338 ? 26.432 8.437 -17.417 1.00 94.75 338 VAL A N 1
ATOM 2520 C CA . VAL A 1 338 ? 27.455 7.906 -16.516 1.00 94.75 338 VAL A CA 1
ATOM 2521 C C . VAL A 1 338 ? 27.802 8.979 -15.489 1.00 94.75 338 VAL A C 1
ATOM 2523 O O . VAL A 1 338 ? 28.283 10.047 -15.865 1.00 94.75 338 VAL A O 1
ATOM 2526 N N . TYR A 1 339 ? 27.548 8.705 -14.205 1.00 93.00 339 TYR A N 1
ATOM 2527 C CA . TYR A 1 339 ? 27.663 9.667 -13.094 1.00 93.00 339 TYR A CA 1
ATOM 2528 C C . TYR A 1 339 ? 28.760 9.280 -12.085 1.00 93.00 339 TYR A C 1
ATOM 2530 O O . TYR A 1 339 ? 29.103 8.105 -11.962 1.00 93.00 339 TYR A O 1
ATOM 2538 N N . ASP A 1 340 ? 29.321 10.248 -11.354 1.00 91.19 340 ASP A N 1
ATOM 2539 C CA . ASP A 1 340 ? 30.372 10.031 -10.347 1.00 91.19 340 ASP A CA 1
ATOM 2540 C C . ASP A 1 340 ? 29.807 9.701 -8.962 1.00 91.19 340 ASP A C 1
ATOM 2542 O O . ASP A 1 340 ? 30.121 8.654 -8.393 1.00 91.19 340 ASP A O 1
ATOM 2546 N N . ASP A 1 341 ? 28.959 10.578 -8.429 1.00 86.25 341 ASP A N 1
ATOM 2547 C CA . ASP A 1 341 ? 28.268 10.390 -7.158 1.00 86.25 341 ASP A CA 1
ATOM 2548 C C . ASP A 1 341 ? 26.864 10.998 -7.232 1.00 86.25 341 ASP A C 1
ATOM 2550 O O . ASP A 1 341 ? 26.618 11.981 -7.932 1.00 86.25 341 ASP A O 1
ATOM 2554 N N . ALA A 1 342 ? 25.925 10.392 -6.516 1.00 90.56 342 ALA A N 1
ATOM 2555 C CA . ALA A 1 342 ? 24.544 10.846 -6.457 1.00 90.56 342 ALA A CA 1
ATOM 2556 C C . ALA A 1 342 ? 24.025 10.604 -5.042 1.00 90.56 342 ALA A C 1
ATOM 2558 O O . ALA A 1 342 ? 24.023 9.473 -4.555 1.00 90.56 342 ALA A O 1
ATOM 2559 N N . GLU A 1 343 ? 23.610 11.670 -4.359 1.00 92.75 343 GLU A N 1
ATOM 2560 C CA . GLU A 1 343 ? 23.125 11.579 -2.983 1.00 92.75 343 GLU A CA 1
ATOM 2561 C C . GLU A 1 343 ? 22.083 12.661 -2.682 1.00 92.75 343 GLU A C 1
ATOM 2563 O O . GLU A 1 343 ? 22.298 13.845 -2.958 1.00 92.75 343 GLU A O 1
ATOM 2568 N N . TYR A 1 344 ? 20.977 12.252 -2.051 1.00 94.62 344 TYR A N 1
ATOM 2569 C CA . TYR A 1 344 ? 19.985 13.164 -1.486 1.00 94.62 344 TYR A CA 1
ATOM 2570 C C . TYR A 1 344 ? 20.339 13.595 -0.057 1.00 94.62 344 TYR A C 1
ATOM 2572 O O . TYR A 1 344 ? 20.882 12.822 0.739 1.00 94.62 344 TYR A O 1
ATOM 2580 N N . ALA A 1 345 ? 19.971 14.816 0.330 1.00 94.62 345 ALA A N 1
ATOM 2581 C CA . ALA A 1 345 ? 20.199 15.303 1.689 1.00 94.62 345 ALA A CA 1
ATOM 2582 C C . ALA A 1 345 ? 19.218 14.678 2.702 1.00 94.62 345 ALA A C 1
ATOM 2584 O O . ALA A 1 345 ? 19.657 14.267 3.780 1.00 94.62 345 ALA A O 1
ATOM 2585 N N . SER A 1 346 ? 17.931 14.559 2.355 1.00 96.06 346 SER A N 1
ATOM 2586 C CA . SER A 1 346 ? 16.862 14.079 3.245 1.00 96.06 346 SER A CA 1
ATOM 2587 C C . SER A 1 346 ? 15.840 13.156 2.552 1.00 96.06 346 SER A C 1
ATOM 2589 O O . SER A 1 346 ? 15.799 13.078 1.325 1.00 96.06 346 SER A O 1
ATOM 2591 N N . MET A 1 347 ? 15.014 12.471 3.354 1.00 96.88 347 MET A N 1
ATOM 2592 C CA . MET A 1 347 ? 13.834 11.694 2.940 1.00 96.88 347 MET A CA 1
ATOM 2593 C C . MET A 1 347 ? 12.650 12.097 3.822 1.00 96.88 347 MET A C 1
ATOM 2595 O O . MET A 1 347 ? 12.807 12.190 5.042 1.00 96.88 347 MET A O 1
ATOM 2599 N N . ASN A 1 348 ? 11.465 12.261 3.238 1.00 96.44 348 ASN A N 1
ATOM 2600 C CA . ASN A 1 348 ? 10.224 12.512 3.961 1.00 96.44 348 ASN A CA 1
ATOM 2601 C C . ASN A 1 348 ? 9.056 11.705 3.352 1.00 96.44 348 ASN A C 1
ATOM 2603 O O . ASN A 1 348 ? 8.888 11.747 2.138 1.00 96.44 348 ASN A O 1
ATOM 2607 N N . PRO A 1 349 ? 8.218 11.023 4.155 1.00 96.38 349 PRO A N 1
ATOM 2608 C CA . PRO A 1 349 ? 8.332 10.828 5.601 1.00 96.38 349 PRO A CA 1
ATOM 2609 C C . PRO A 1 349 ? 9.358 9.748 5.991 1.00 96.38 349 PRO A C 1
ATOM 2611 O O . PRO A 1 349 ? 9.579 8.776 5.278 1.00 96.38 349 PRO A O 1
ATOM 2614 N N . THR A 1 350 ? 9.944 9.874 7.186 1.00 96.56 350 THR A N 1
ATOM 2615 C CA . THR A 1 350 ? 10.792 8.834 7.818 1.00 96.56 350 THR A CA 1
ATOM 2616 C C . THR A 1 350 ? 10.004 7.856 8.700 1.00 96.56 350 THR A C 1
ATOM 2618 O O . THR A 1 350 ? 10.541 6.859 9.189 1.00 96.56 350 THR A O 1
ATOM 2621 N N . ARG A 1 351 ? 8.714 8.129 8.920 1.00 95.00 351 ARG A N 1
ATOM 2622 C CA . ARG A 1 351 ? 7.800 7.324 9.736 1.00 95.00 351 ARG A CA 1
ATOM 2623 C C . ARG A 1 351 ? 6.406 7.300 9.118 1.00 95.00 351 ARG A C 1
ATOM 2625 O O . ARG A 1 351 ? 5.919 8.337 8.679 1.00 95.00 351 ARG A O 1
ATOM 2632 N N . ALA A 1 352 ? 5.760 6.145 9.148 1.00 93.81 352 ALA A N 1
ATOM 2633 C CA . ALA A 1 352 ? 4.383 5.960 8.705 1.00 93.81 352 ALA A CA 1
ATOM 2634 C C . ALA A 1 352 ? 3.646 4.992 9.640 1.00 93.81 352 ALA A C 1
ATOM 2636 O O . ALA A 1 352 ? 4.268 4.317 10.459 1.00 93.81 352 ALA A O 1
ATOM 2637 N N . ILE A 1 353 ? 2.324 4.929 9.512 1.00 91.69 353 ILE A N 1
ATOM 2638 C CA . ILE A 1 353 ? 1.467 3.945 10.183 1.00 91.69 353 ILE A CA 1
ATOM 2639 C C . ILE A 1 353 ? 1.042 2.925 9.118 1.00 91.69 353 ILE A C 1
ATOM 2641 O O . ILE A 1 353 ? 0.689 3.356 8.022 1.00 91.69 353 ILE A O 1
ATOM 2645 N N . TYR A 1 354 ? 1.124 1.615 9.387 1.00 88.50 354 TYR A N 1
ATOM 2646 C CA . TYR A 1 354 ? 0.899 0.597 8.344 1.00 88.50 354 TYR A CA 1
ATOM 2647 C C . TYR A 1 354 ? -0.572 0.220 8.111 1.00 88.50 354 TYR A C 1
ATOM 2649 O O . TYR A 1 354 ? -0.936 -0.142 6.999 1.00 88.50 354 TYR A O 1
ATOM 2657 N N . ASP A 1 355 ? -1.425 0.328 9.129 1.00 78.12 355 ASP A N 1
ATOM 2658 C CA . ASP A 1 355 ? -2.817 -0.157 9.137 1.00 78.12 355 ASP A CA 1
ATOM 2659 C C . ASP A 1 355 ? -3.827 0.812 8.475 1.00 78.12 355 ASP A C 1
ATOM 2661 O O . ASP A 1 355 ? -5.000 0.888 8.842 1.00 78.12 355 ASP A O 1
ATOM 2665 N N . ARG A 1 356 ? -3.372 1.568 7.469 1.00 66.00 356 ARG A N 1
ATOM 2666 C CA . ARG A 1 356 ? -4.063 2.742 6.913 1.00 66.00 356 ARG A CA 1
ATOM 2667 C C . ARG A 1 356 ? -5.063 2.432 5.780 1.00 66.00 356 ARG A C 1
ATOM 2669 O O . ARG A 1 356 ? -4.980 3.012 4.698 1.00 66.00 356 ARG A O 1
ATOM 2676 N N . GLY A 1 357 ? -6.049 1.580 6.063 1.00 64.12 357 GLY A N 1
ATOM 2677 C CA . GLY A 1 357 ? -7.227 1.369 5.204 1.00 64.12 357 GLY A CA 1
ATOM 2678 C C . GLY A 1 357 ? -6.887 0.993 3.754 1.00 64.12 357 GLY A C 1
ATOM 2679 O O . GLY A 1 357 ? -6.073 0.105 3.516 1.00 64.12 357 GLY A O 1
ATOM 2680 N N . ASP A 1 358 ? -7.496 1.679 2.783 1.00 67.94 358 ASP A N 1
ATOM 2681 C CA . ASP A 1 358 ? -7.402 1.352 1.348 1.00 67.94 358 ASP A CA 1
ATOM 2682 C C . ASP A 1 358 ? -6.078 1.763 0.664 1.00 67.94 358 ASP A C 1
ATOM 2684 O O . ASP A 1 358 ? -5.881 1.522 -0.534 1.00 67.94 358 ASP A O 1
ATOM 2688 N N . ALA A 1 359 ? -5.159 2.415 1.385 1.00 76.69 359 ALA A N 1
ATOM 2689 C CA . ALA A 1 359 ? -3.928 2.945 0.806 1.00 76.69 359 ALA A CA 1
ATOM 2690 C C . ALA A 1 359 ? -2.926 1.820 0.481 1.00 76.69 359 ALA A C 1
ATOM 2692 O O . ALA A 1 359 ? -2.389 1.170 1.371 1.00 76.69 359 ALA A O 1
ATOM 2693 N N . LYS A 1 360 ? -2.622 1.610 -0.809 1.00 84.62 360 LYS A N 1
ATOM 2694 C CA . LYS A 1 360 ? -1.726 0.524 -1.264 1.00 84.62 360 LYS A CA 1
ATOM 2695 C C . LYS A 1 360 ? -0.233 0.838 -1.099 1.00 84.62 360 LYS A C 1
ATOM 2697 O O . LYS A 1 360 ? 0.540 -0.048 -0.736 1.00 84.62 360 LYS A O 1
ATOM 2702 N N . ASN A 1 361 ? 0.156 2.098 -1.317 1.00 90.38 361 ASN A N 1
ATOM 2703 C CA . ASN A 1 361 ? 1.544 2.569 -1.265 1.00 90.38 361 ASN A CA 1
ATOM 2704 C C . ASN A 1 361 ? 1.680 3.834 -0.401 1.00 90.38 361 ASN A C 1
ATOM 2706 O O . ASN A 1 361 ? 0.792 4.687 -0.375 1.00 90.38 361 ASN A O 1
ATOM 2710 N N . LEU A 1 362 ? 2.830 3.977 0.252 1.00 92.38 362 LEU A N 1
ATOM 2711 C CA . LEU A 1 362 ? 3.341 5.204 0.849 1.00 92.38 362 LEU A CA 1
ATOM 2712 C C . LEU A 1 362 ? 4.294 5.882 -0.144 1.00 92.38 362 LEU A C 1
ATOM 2714 O O . LEU A 1 362 ? 5.335 5.323 -0.488 1.00 92.38 362 LEU A O 1
ATOM 2718 N N . ILE A 1 363 ? 3.982 7.109 -0.549 1.00 93.44 363 ILE A N 1
ATOM 2719 C CA . ILE A 1 363 ? 4.918 7.950 -1.300 1.00 93.44 363 ILE A CA 1
ATOM 2720 C C . ILE A 1 363 ? 5.973 8.481 -0.321 1.00 93.44 363 ILE A C 1
ATOM 2722 O O . ILE A 1 363 ? 5.628 9.079 0.702 1.00 93.44 363 ILE A O 1
ATOM 2726 N N . VAL A 1 364 ? 7.253 8.276 -0.632 1.00 95.31 364 VAL A N 1
ATOM 2727 C CA . VAL A 1 364 ? 8.367 9.011 -0.011 1.00 95.31 364 VAL A CA 1
ATOM 2728 C C . VAL A 1 364 ? 8.989 9.955 -1.032 1.00 95.31 364 VAL A C 1
ATOM 2730 O O . VAL A 1 364 ? 9.137 9.585 -2.193 1.00 95.31 364 VAL A O 1
ATOM 2733 N N . THR A 1 365 ? 9.372 11.149 -0.591 1.00 95.31 365 THR A N 1
ATOM 2734 C CA . THR A 1 365 ? 10.054 12.181 -1.383 1.00 95.31 365 THR A CA 1
ATOM 2735 C C . THR A 1 365 ? 11.454 12.410 -0.821 1.00 95.31 365 THR A C 1
ATOM 2737 O O . THR A 1 365 ? 11.645 12.430 0.400 1.00 95.31 365 THR A O 1
ATOM 2740 N N . PHE A 1 366 ? 12.435 12.612 -1.693 1.00 95.25 366 PHE A N 1
ATOM 2741 C CA . PHE A 1 366 ? 13.820 12.908 -1.343 1.00 95.25 366 PHE A CA 1
ATOM 2742 C C . PHE A 1 366 ? 14.171 14.345 -1.721 1.00 95.25 366 PHE A C 1
ATOM 2744 O O . PHE A 1 366 ? 13.710 14.854 -2.734 1.00 95.25 366 PHE A O 1
ATOM 2751 N N . SER A 1 367 ? 14.978 15.032 -0.911 1.00 93.56 367 SER A N 1
ATOM 2752 C CA . SER A 1 367 ? 15.259 16.454 -1.157 1.00 93.56 367 SER A CA 1
ATOM 2753 C C . SER A 1 367 ? 16.663 16.887 -0.752 1.00 93.56 367 SER A C 1
ATOM 2755 O O . SER A 1 367 ? 17.277 16.311 0.151 1.00 93.56 367 SER A O 1
ATOM 2757 N N . GLY A 1 368 ? 17.157 17.923 -1.440 1.00 89.69 368 GLY A N 1
ATOM 2758 C CA . GLY A 1 368 ? 18.519 18.452 -1.325 1.00 89.69 368 GLY A CA 1
ATOM 2759 C C . GLY A 1 368 ? 19.597 17.479 -1.817 1.00 89.69 368 GLY A C 1
ATOM 2760 O O . GLY A 1 368 ? 19.320 16.311 -2.069 1.00 89.69 368 GLY A O 1
ATOM 2761 N N . GLY A 1 369 ? 20.842 17.949 -1.910 1.00 87.00 369 GLY A N 1
ATOM 2762 C CA . GLY A 1 369 ? 21.975 17.162 -2.412 1.00 87.00 369 GLY A CA 1
ATOM 2763 C C . GLY A 1 369 ? 22.279 17.424 -3.890 1.00 87.00 369 GLY A C 1
ATOM 2764 O O . GLY A 1 369 ? 21.928 18.479 -4.419 1.00 87.00 369 GLY A O 1
ATOM 2765 N N . LYS A 1 370 ? 22.969 16.483 -4.542 1.00 87.69 370 LYS A N 1
ATOM 2766 C CA . LYS A 1 370 ? 23.295 16.526 -5.977 1.00 87.69 370 LYS A CA 1
ATOM 2767 C C . LYS A 1 370 ? 22.888 15.196 -6.594 1.00 87.69 370 LYS A C 1
ATOM 2769 O O . LYS A 1 370 ? 23.471 14.167 -6.264 1.00 87.69 370 LYS A O 1
ATOM 2774 N N . VAL A 1 371 ? 21.871 15.226 -7.450 1.00 90.69 371 VAL A N 1
ATOM 2775 C CA . VAL A 1 371 ? 21.305 14.039 -8.098 1.00 90.69 371 VAL A CA 1
ATOM 2776 C C . VAL A 1 371 ? 20.855 14.427 -9.513 1.00 90.69 371 VAL A C 1
ATOM 2778 O O . VAL A 1 371 ? 20.178 15.447 -9.655 1.00 90.69 371 VAL A O 1
ATOM 2781 N N . PRO A 1 372 ? 21.232 13.669 -10.559 1.00 88.00 372 PRO A N 1
ATOM 2782 C CA . PRO A 1 372 ? 20.709 13.859 -11.911 1.00 88.00 372 PRO A CA 1
ATOM 2783 C C . PRO A 1 372 ? 19.171 13.792 -11.994 1.00 88.00 372 PRO A C 1
ATOM 2785 O O . PRO A 1 372 ? 18.565 13.018 -11.253 1.00 88.00 372 PRO A O 1
ATOM 2788 N N . PRO A 1 373 ? 18.527 14.538 -12.913 1.00 87.38 373 PRO A N 1
ATOM 2789 C CA . PRO A 1 373 ? 17.069 14.587 -13.056 1.00 87.38 373 PRO A CA 1
ATOM 2790 C C . PRO A 1 373 ? 16.524 13.347 -13.792 1.00 87.38 373 PRO A C 1
ATOM 2792 O O . PRO A 1 373 ? 16.028 13.439 -14.912 1.00 87.38 373 PRO A O 1
ATOM 2795 N N . LEU A 1 374 ? 16.636 12.171 -13.170 1.00 87.50 374 LEU A N 1
ATOM 2796 C CA . LEU A 1 374 ? 16.201 10.885 -13.723 1.00 87.50 374 LEU A CA 1
ATOM 2797 C C . LEU A 1 374 ? 15.249 10.156 -12.756 1.00 87.50 374 LEU A C 1
ATOM 2799 O O . LEU A 1 374 ? 15.440 10.257 -11.545 1.00 87.50 374 LEU A O 1
ATOM 2803 N N . PRO A 1 375 ? 14.259 9.387 -13.256 1.00 88.88 375 PRO A N 1
ATOM 2804 C CA . PRO A 1 375 ? 13.360 8.594 -12.416 1.00 88.88 375 PRO A CA 1
ATOM 2805 C C . PRO A 1 375 ? 14.106 7.631 -11.483 1.00 88.88 375 PRO A C 1
ATOM 2807 O O . PRO A 1 375 ? 15.044 6.943 -11.899 1.00 88.88 375 PRO A O 1
ATOM 2810 N N . LEU A 1 376 ? 13.665 7.555 -10.226 1.00 91.44 376 LEU A N 1
ATOM 2811 C CA . LEU A 1 376 ? 14.289 6.717 -9.204 1.00 91.44 376 LEU A CA 1
ATOM 2812 C C . LEU A 1 376 ? 13.697 5.309 -9.144 1.00 91.44 376 LEU A C 1
ATOM 2814 O O . LEU A 1 376 ? 12.517 5.069 -9.397 1.00 91.44 376 LEU A O 1
ATOM 2818 N N . ILE A 1 377 ? 14.541 4.384 -8.697 1.00 92.88 377 ILE A N 1
ATOM 2819 C CA . ILE A 1 377 ? 14.179 3.054 -8.227 1.00 92.88 377 ILE A CA 1
ATOM 2820 C C . ILE A 1 377 ? 14.736 2.914 -6.808 1.00 92.88 377 ILE A C 1
ATOM 2822 O O . ILE A 1 377 ? 15.945 2.796 -6.606 1.00 92.88 377 ILE A O 1
ATOM 2826 N N . CYS A 1 378 ? 13.862 2.910 -5.808 1.00 95.00 378 CYS A N 1
ATOM 2827 C CA . CYS A 1 378 ? 14.241 2.594 -4.440 1.00 95.00 378 CYS A CA 1
ATOM 2828 C C . CYS A 1 378 ? 14.446 1.091 -4.273 1.00 95.00 378 CYS A C 1
ATOM 2830 O O . CYS A 1 378 ? 13.526 0.294 -4.463 1.00 95.00 378 CYS A O 1
ATOM 2832 N N . VAL A 1 379 ? 15.650 0.721 -3.847 1.00 95.44 379 VAL A N 1
ATOM 2833 C CA . VAL A 1 379 ? 15.993 -0.615 -3.371 1.00 95.44 379 VAL A CA 1
ATOM 2834 C C . VAL A 1 379 ? 15.655 -0.677 -1.881 1.00 95.44 379 VAL A C 1
ATOM 2836 O O . VAL A 1 379 ? 16.325 -0.075 -1.039 1.00 95.44 379 VAL A O 1
ATOM 2839 N N . ILE A 1 380 ? 14.577 -1.388 -1.565 1.00 95.56 380 ILE A N 1
ATOM 2840 C CA . ILE A 1 380 ? 14.038 -1.566 -0.217 1.00 95.56 380 ILE A CA 1
ATOM 2841 C C . ILE A 1 380 ? 14.631 -2.836 0.397 1.00 95.56 380 ILE A C 1
ATOM 2843 O O . ILE A 1 380 ? 14.699 -3.887 -0.241 1.00 95.56 380 ILE A O 1
ATOM 2847 N N . SER A 1 381 ? 15.036 -2.762 1.663 1.00 94.25 381 SER A N 1
ATOM 2848 C CA . SER A 1 381 ? 15.463 -3.927 2.442 1.00 94.25 381 SER A CA 1
ATOM 2849 C C . SER A 1 381 ? 15.010 -3.820 3.897 1.00 94.25 381 SER A C 1
ATOM 2851 O O . SER A 1 381 ? 14.898 -2.726 4.445 1.00 94.25 381 SER A O 1
ATOM 2853 N N . GLY A 1 382 ? 14.750 -4.955 4.540 1.00 91.69 382 GLY A N 1
ATOM 2854 C CA . GLY A 1 382 ? 14.307 -5.009 5.930 1.00 91.69 382 GLY A CA 1
ATOM 2855 C C . GLY A 1 382 ? 14.214 -6.445 6.431 1.00 91.69 382 GLY A C 1
ATOM 2856 O O . GLY A 1 382 ? 14.099 -7.382 5.642 1.00 91.69 382 GLY A O 1
ATOM 2857 N N . GLU A 1 383 ? 14.271 -6.620 7.747 1.00 89.62 383 GLU A N 1
ATOM 2858 C CA . GLU A 1 383 ? 14.052 -7.917 8.390 1.00 89.62 383 GLU A CA 1
ATOM 2859 C C . GLU A 1 383 ? 12.590 -8.342 8.162 1.00 89.62 383 GLU A C 1
ATOM 2861 O O . GLU A 1 383 ? 11.672 -7.638 8.579 1.00 89.62 383 GLU A O 1
ATOM 2866 N N . GLY A 1 384 ? 12.377 -9.449 7.444 1.00 85.38 384 GLY A N 1
ATOM 2867 C CA . GLY A 1 384 ? 11.043 -9.907 7.033 1.00 85.38 384 GLY A CA 1
ATOM 2868 C C . GLY A 1 384 ? 10.443 -9.207 5.802 1.00 85.38 384 GLY A C 1
ATOM 2869 O O . GLY A 1 384 ? 9.286 -9.466 5.481 1.00 85.38 384 GLY A O 1
ATOM 2870 N N . TRP A 1 385 ? 11.185 -8.345 5.091 1.00 90.12 385 TRP A N 1
ATOM 2871 C CA . TRP A 1 385 ? 10.676 -7.716 3.862 1.00 90.12 385 TRP A CA 1
ATOM 2872 C C . TRP A 1 385 ? 10.700 -8.698 2.667 1.00 90.12 385 TRP A C 1
ATOM 2874 O O . TRP A 1 385 ? 11.747 -9.300 2.410 1.00 90.12 385 TRP A O 1
ATOM 2884 N N . PRO A 1 386 ? 9.590 -8.866 1.920 1.00 87.38 386 PRO A N 1
ATOM 2885 C CA . PRO A 1 386 ? 9.499 -9.831 0.821 1.00 87.38 386 PRO A CA 1
ATOM 2886 C C . PRO A 1 386 ? 10.408 -9.466 -0.379 1.00 87.38 386 PRO A C 1
ATOM 2888 O O . PRO A 1 386 ? 10.370 -8.319 -0.841 1.00 87.38 386 PRO A O 1
ATOM 2891 N N . PRO A 1 387 ? 11.214 -10.407 -0.925 1.00 85.00 387 PRO A N 1
ATOM 2892 C CA . PRO A 1 387 ? 12.167 -10.123 -2.008 1.00 85.00 387 PRO A CA 1
ATOM 2893 C C . PRO A 1 387 ? 11.541 -9.604 -3.309 1.00 85.00 387 PRO A C 1
ATOM 2895 O O . PRO A 1 387 ? 12.163 -8.806 -4.008 1.00 85.00 387 PRO A O 1
ATOM 2898 N N . ASP A 1 388 ? 10.315 -10.019 -3.626 1.00 84.81 388 ASP A N 1
ATOM 2899 C CA . ASP A 1 388 ? 9.529 -9.554 -4.776 1.00 84.81 388 ASP A CA 1
ATOM 2900 C C . ASP A 1 388 ? 9.169 -8.061 -4.693 1.00 84.81 388 ASP A C 1
ATOM 2902 O O . ASP A 1 388 ? 9.063 -7.398 -5.723 1.00 84.81 388 ASP A O 1
ATOM 2906 N N . LYS A 1 389 ? 9.085 -7.493 -3.481 1.00 83.00 389 LYS A N 1
ATOM 2907 C CA . LYS A 1 389 ? 8.843 -6.056 -3.247 1.00 83.00 389 LYS A CA 1
ATOM 2908 C C . LYS A 1 389 ? 10.133 -5.273 -2.986 1.00 83.00 389 LYS A C 1
ATOM 2910 O O . LYS A 1 389 ? 10.098 -4.188 -2.407 1.00 83.00 389 LYS A O 1
ATOM 2915 N N . ARG A 1 390 ? 11.298 -5.809 -3.368 1.00 89.69 390 ARG A N 1
ATOM 2916 C CA . ARG A 1 390 ? 12.602 -5.143 -3.181 1.00 89.69 390 ARG A CA 1
ATOM 2917 C C . ARG A 1 390 ? 12.744 -3.846 -3.987 1.00 89.69 390 ARG A C 1
ATOM 2919 O O . ARG A 1 390 ? 13.553 -3.008 -3.603 1.00 89.69 390 ARG A O 1
ATOM 2926 N N . LEU A 1 391 ? 12.006 -3.675 -5.083 1.00 90.56 391 LEU A N 1
ATOM 2927 C CA . LEU A 1 391 ? 12.092 -2.494 -5.945 1.00 90.56 391 LEU A CA 1
ATOM 2928 C C . LEU A 1 391 ? 10.780 -1.702 -5.913 1.00 90.56 391 LEU A C 1
ATOM 2930 O O . LEU A 1 391 ? 9.718 -2.257 -6.181 1.00 90.56 391 LEU A O 1
ATOM 2934 N N . ALA A 1 392 ? 10.873 -0.401 -5.638 1.00 86.06 392 ALA A N 1
ATOM 2935 C CA . ALA A 1 392 ? 9.786 0.563 -5.799 1.00 86.06 392 ALA A CA 1
ATOM 2936 C C . ALA A 1 392 ? 10.223 1.671 -6.764 1.00 86.06 392 ALA A C 1
ATOM 2938 O O . ALA A 1 392 ? 11.277 2.270 -6.567 1.00 86.06 392 ALA A O 1
ATOM 2939 N N . ALA A 1 393 ? 9.432 1.940 -7.801 1.00 87.88 393 ALA A N 1
ATOM 2940 C CA . ALA A 1 393 ? 9.687 3.029 -8.745 1.00 87.88 393 ALA A CA 1
ATOM 2941 C C . ALA A 1 393 ? 9.204 4.385 -8.197 1.00 87.88 393 ALA A C 1
ATOM 2943 O O . ALA A 1 393 ? 8.389 4.428 -7.266 1.00 87.88 393 ALA A O 1
ATOM 2944 N N . SER A 1 394 ? 9.675 5.482 -8.795 1.00 84.00 394 SER A N 1
ATOM 2945 C CA . SER A 1 394 ? 9.056 6.802 -8.643 1.00 84.00 394 SER A CA 1
ATOM 2946 C C . SER A 1 394 ? 7.643 6.835 -9.234 1.00 84.00 394 SER A C 1
ATOM 2948 O O . SER A 1 394 ? 7.278 6.013 -10.081 1.00 84.00 394 SER A O 1
ATOM 2950 N N . GLU A 1 395 ? 6.822 7.779 -8.775 1.00 80.88 395 GLU A N 1
ATOM 2951 C CA . GLU A 1 395 ? 5.522 8.027 -9.399 1.00 80.88 395 GLU A CA 1
ATOM 2952 C C . GLU A 1 395 ? 5.671 8.665 -10.786 1.00 80.88 395 GLU A C 1
ATOM 2954 O O . GLU A 1 395 ? 6.667 9.332 -11.089 1.00 80.88 395 GLU A O 1
ATOM 2959 N N . ILE A 1 396 ? 4.654 8.471 -11.630 1.00 72.19 396 ILE A N 1
ATOM 2960 C CA . ILE A 1 396 ? 4.595 9.006 -12.995 1.00 72.19 396 ILE A CA 1
ATOM 2961 C C . ILE A 1 396 ? 4.823 10.526 -12.957 1.00 72.19 396 ILE A C 1
ATOM 2963 O O . ILE A 1 396 ? 4.195 11.235 -12.177 1.00 72.19 396 ILE A O 1
ATOM 2967 N N . ASN A 1 397 ? 5.721 11.017 -13.815 1.00 74.19 397 ASN A N 1
ATOM 2968 C CA . ASN A 1 397 ? 6.157 12.419 -13.893 1.00 74.19 397 ASN A CA 1
ATOM 2969 C C . ASN A 1 397 ? 6.898 12.961 -12.648 1.00 74.19 397 ASN A C 1
ATOM 2971 O O . ASN A 1 397 ? 7.066 14.173 -12.531 1.00 74.19 397 ASN A O 1
ATOM 2975 N N . THR A 1 398 ? 7.395 12.099 -11.751 1.00 79.69 398 THR A N 1
ATOM 2976 C CA . THR A 1 398 ? 8.247 12.500 -10.614 1.00 79.69 398 THR A CA 1
ATOM 2977 C C . THR A 1 398 ? 9.656 11.904 -10.706 1.00 79.69 398 THR A C 1
ATOM 2979 O O . THR A 1 398 ? 9.847 10.771 -11.160 1.00 79.69 398 THR A O 1
ATOM 2982 N N . LEU A 1 399 ? 10.653 12.679 -10.266 1.00 86.06 399 LEU A N 1
ATOM 2983 C CA . LEU A 1 399 ? 12.087 12.351 -10.366 1.00 86.06 399 LEU A CA 1
ATOM 2984 C C . LEU A 1 399 ? 12.750 12.129 -8.997 1.00 86.06 399 LEU A C 1
ATOM 2986 O O . LEU A 1 399 ? 13.896 11.712 -8.924 1.00 86.06 399 LEU A O 1
ATOM 2990 N N . ASP A 1 400 ? 12.043 12.431 -7.913 1.00 90.75 400 ASP A N 1
ATOM 2991 C CA . ASP A 1 400 ? 12.550 12.513 -6.543 1.00 90.75 400 ASP A CA 1
ATOM 2992 C C . ASP A 1 400 ? 11.685 11.725 -5.544 1.00 90.75 400 ASP A C 1
ATOM 2994 O O . ASP A 1 400 ? 11.842 11.876 -4.332 1.00 90.75 400 ASP A O 1
ATOM 2998 N N . THR A 1 401 ? 10.782 10.864 -6.029 1.00 93.38 401 THR A N 1
ATOM 2999 C CA . THR A 1 401 ? 9.897 10.042 -5.187 1.00 93.38 401 THR A CA 1
ATOM 3000 C C . THR A 1 401 ? 10.144 8.541 -5.334 1.00 93.38 401 THR A C 1
ATOM 3002 O O . THR A 1 401 ? 10.799 8.096 -6.275 1.00 93.38 401 THR A O 1
ATOM 3005 N N . CYS A 1 402 ? 9.578 7.752 -4.417 1.00 94.38 402 CYS A N 1
ATOM 3006 C CA . CYS A 1 402 ? 9.333 6.320 -4.590 1.00 94.38 402 CYS A CA 1
ATOM 3007 C C . CYS A 1 402 ? 7.984 5.927 -3.967 1.00 94.38 402 CYS A C 1
ATOM 3009 O O . CYS A 1 402 ? 7.690 6.315 -2.834 1.00 94.38 402 CYS A O 1
ATOM 3011 N N . ALA A 1 403 ? 7.203 5.093 -4.658 1.00 92.88 403 ALA A N 1
ATOM 3012 C CA . ALA A 1 403 ? 5.954 4.528 -4.146 1.00 92.88 403 ALA A CA 1
ATOM 3013 C C . ALA A 1 403 ? 6.216 3.202 -3.402 1.00 92.88 403 ALA A C 1
ATOM 3015 O O . ALA A 1 403 ? 6.199 2.122 -3.991 1.00 92.88 403 ALA A O 1
ATOM 3016 N N . ILE A 1 404 ? 6.491 3.277 -2.098 1.00 92.75 404 ILE A N 1
ATOM 3017 C CA . ILE A 1 404 ? 6.826 2.123 -1.247 1.00 92.75 404 ILE A CA 1
ATOM 3018 C C . ILE A 1 404 ? 5.538 1.387 -0.834 1.00 92.75 404 ILE A C 1
ATOM 3020 O O . ILE A 1 404 ? 4.693 2.004 -0.189 1.00 92.75 404 ILE A O 1
ATOM 3024 N N . PRO A 1 405 ? 5.359 0.084 -1.127 1.00 90.75 405 PRO A N 1
ATOM 3025 C CA . PRO A 1 405 ? 4.175 -0.661 -0.688 1.00 90.75 405 PRO A CA 1
ATOM 3026 C C . PRO A 1 405 ? 4.024 -0.687 0.840 1.00 90.75 405 PRO A C 1
ATOM 3028 O O . PRO A 1 405 ? 5.024 -0.752 1.559 1.00 90.75 405 PRO A O 1
ATOM 3031 N N . TYR A 1 406 ? 2.793 -0.697 1.359 1.00 90.19 406 TYR A N 1
ATOM 3032 C CA . TYR A 1 406 ? 2.589 -0.887 2.801 1.00 90.19 406 TYR A CA 1
ATOM 3033 C C . TYR A 1 406 ? 2.929 -2.331 3.245 1.00 90.19 406 TYR A C 1
ATOM 3035 O O . TYR A 1 406 ? 2.621 -3.291 2.526 1.00 90.19 406 TYR A O 1
ATOM 3043 N N . PRO A 1 407 ? 3.566 -2.516 4.420 1.00 90.06 407 PRO A N 1
ATOM 3044 C CA . PRO A 1 407 ? 3.765 -3.829 5.028 1.00 90.06 407 PRO A CA 1
ATOM 3045 C C . PRO A 1 407 ? 2.497 -4.340 5.725 1.00 90.06 407 PRO A C 1
ATOM 3047 O O . PRO A 1 407 ? 1.592 -3.579 6.050 1.00 90.06 407 PRO A O 1
ATOM 3050 N N . SER A 1 408 ? 2.478 -5.638 6.030 1.00 85.94 408 SER A N 1
ATOM 3051 C CA . SER A 1 408 ? 1.414 -6.298 6.801 1.00 85.94 408 SER A CA 1
ATOM 3052 C C . SER A 1 408 ? 1.550 -6.169 8.329 1.00 85.94 408 SER A C 1
ATOM 3054 O O . SER A 1 408 ? 0.685 -6.657 9.050 1.00 85.94 408 SER A O 1
ATOM 3056 N N . SER A 1 409 ? 2.641 -5.580 8.825 1.00 87.75 409 SER A N 1
ATOM 3057 C CA . SER A 1 409 ? 2.945 -5.397 10.254 1.00 87.75 409 SER A CA 1
ATOM 3058 C C . SER A 1 409 ? 3.942 -4.249 10.465 1.00 87.75 409 SER A C 1
ATOM 3060 O O . SER A 1 409 ? 4.520 -3.721 9.507 1.00 87.75 409 SER A O 1
ATOM 3062 N N . SER A 1 410 ? 4.174 -3.847 11.718 1.00 91.19 410 SER A N 1
ATOM 3063 C CA . SER A 1 410 ? 5.141 -2.796 12.043 1.00 91.19 410 SER A CA 1
ATOM 3064 C C . SER A 1 410 ? 6.586 -3.277 11.864 1.00 91.19 410 SER A C 1
ATOM 3066 O O . SER A 1 410 ? 7.009 -4.317 12.372 1.00 91.19 410 SER A O 1
ATOM 3068 N N . MET A 1 411 ? 7.384 -2.502 11.128 1.00 93.25 411 MET A N 1
ATOM 3069 C CA . MET A 1 411 ? 8.750 -2.881 10.765 1.00 93.25 411 MET A CA 1
ATOM 3070 C C . MET A 1 411 ? 9.637 -1.676 10.442 1.00 93.25 411 MET A C 1
ATOM 3072 O O . MET A 1 411 ? 9.176 -0.550 10.249 1.00 93.25 411 MET A O 1
ATOM 3076 N N . LYS A 1 412 ? 10.948 -1.923 10.381 1.00 95.56 412 LYS A N 1
ATOM 3077 C CA . LYS A 1 412 ? 11.958 -0.943 9.982 1.00 95.56 412 LYS A CA 1
ATOM 3078 C C . LYS A 1 412 ? 12.529 -1.339 8.623 1.00 95.56 412 LYS A C 1
ATOM 3080 O O . LYS A 1 412 ? 13.096 -2.421 8.492 1.00 95.56 412 LYS A O 1
ATOM 3085 N N . LEU A 1 413 ? 12.429 -0.430 7.661 1.00 95.88 413 LEU A N 1
ATOM 3086 C CA . LEU A 1 413 ? 12.997 -0.561 6.328 1.00 95.88 413 LEU A CA 1
ATOM 3087 C C . LEU A 1 413 ? 14.197 0.371 6.152 1.00 95.88 413 LEU A C 1
ATOM 3089 O O . LEU A 1 413 ? 14.241 1.491 6.668 1.00 95.88 413 LEU A O 1
ATOM 3093 N N . ASN A 1 414 ? 15.153 -0.114 5.378 1.00 96.44 414 ASN A N 1
ATOM 3094 C CA . ASN A 1 414 ? 16.264 0.625 4.815 1.00 96.44 414 ASN A CA 1
ATOM 3095 C C . ASN A 1 414 ? 15.927 0.899 3.341 1.00 96.44 414 ASN A C 1
ATOM 3097 O O . ASN A 1 414 ? 15.713 -0.038 2.568 1.00 96.44 414 ASN A O 1
ATOM 3101 N N . VAL A 1 415 ? 15.869 2.175 2.970 1.00 96.81 415 VAL A N 1
ATOM 3102 C CA . VAL A 1 415 ? 15.522 2.664 1.632 1.00 96.81 415 VAL A CA 1
ATOM 3103 C C . VAL A 1 415 ? 16.774 3.278 1.014 1.00 96.81 415 VAL A C 1
ATOM 3105 O O . VAL A 1 415 ? 17.289 4.276 1.519 1.00 96.81 415 VAL A O 1
ATOM 3108 N N . ALA A 1 416 ? 17.278 2.671 -0.058 1.00 95.56 416 ALA A N 1
ATOM 3109 C CA . ALA A 1 416 ? 18.437 3.155 -0.801 1.00 95.56 416 ALA A CA 1
ATOM 3110 C C . ALA A 1 416 ? 18.022 3.494 -2.237 1.00 95.56 416 ALA A C 1
ATOM 3112 O O . ALA A 1 416 ? 17.413 2.667 -2.913 1.00 95.56 416 ALA A O 1
ATOM 3113 N N . GLN A 1 417 ? 18.323 4.701 -2.712 1.00 94.50 417 GLN A N 1
ATOM 3114 C CA . GLN A 1 417 ? 17.977 5.115 -4.073 1.00 94.50 417 GLN A CA 1
ATOM 3115 C C . GLN A 1 417 ? 18.910 4.471 -5.101 1.00 94.50 417 GLN A C 1
ATOM 3117 O O . GLN A 1 417 ? 20.043 4.103 -4.791 1.00 94.50 417 GLN A O 1
ATOM 3122 N N . SER A 1 418 ? 18.439 4.355 -6.337 1.00 93.44 418 SER A N 1
ATOM 3123 C CA . SER A 1 418 ? 19.198 3.887 -7.492 1.00 93.44 418 SER A CA 1
ATOM 3124 C C . SER A 1 418 ? 18.540 4.398 -8.775 1.00 93.44 418 SER A C 1
ATOM 3126 O O . SER A 1 418 ? 17.329 4.595 -8.802 1.00 93.44 418 SER A O 1
ATOM 3128 N N . PHE A 1 419 ? 19.303 4.543 -9.859 1.00 91.44 419 PHE A N 1
ATOM 3129 C CA . PHE A 1 419 ? 18.750 4.754 -11.207 1.00 91.44 419 PHE A CA 1
ATOM 3130 C C . PHE A 1 419 ? 18.561 3.446 -12.002 1.00 91.44 419 PHE A C 1
ATOM 3132 O O . PHE A 1 419 ? 18.052 3.468 -13.121 1.00 91.44 419 PHE A O 1
ATOM 3139 N N . ASN A 1 420 ? 18.994 2.299 -11.462 1.00 88.75 420 ASN A N 1
ATOM 3140 C CA . ASN A 1 420 ? 18.922 1.003 -12.150 1.00 88.75 420 ASN A CA 1
ATOM 3141 C C . ASN A 1 420 ? 18.448 -0.176 -11.275 1.00 88.75 420 ASN A C 1
ATOM 3143 O O . ASN A 1 420 ? 18.363 -1.296 -11.770 1.00 88.75 420 ASN A O 1
ATOM 3147 N N . GLY A 1 421 ? 18.161 0.048 -9.988 1.00 89.81 421 GLY A N 1
ATOM 3148 C CA . GLY A 1 421 ? 17.745 -0.988 -9.033 1.00 89.81 421 GLY A CA 1
ATOM 3149 C C . GLY A 1 421 ? 18.862 -1.938 -8.570 1.00 89.81 421 GLY A C 1
ATOM 3150 O O . GLY A 1 421 ? 18.594 -2.854 -7.795 1.00 89.81 421 GLY A O 1
ATOM 3151 N N . ILE A 1 422 ? 20.105 -1.729 -9.023 1.00 88.75 422 ILE A N 1
ATOM 3152 C CA . ILE A 1 422 ? 21.269 -2.594 -8.760 1.00 88.75 422 ILE A CA 1
ATOM 3153 C C . ILE A 1 422 ? 22.347 -1.815 -7.997 1.00 88.75 422 ILE A C 1
ATOM 3155 O O . ILE A 1 422 ? 22.773 -2.223 -6.920 1.00 88.75 422 ILE A O 1
ATOM 3159 N N . HIS A 1 423 ? 22.772 -0.678 -8.547 1.00 90.62 423 HIS A N 1
ATOM 3160 C CA . HIS A 1 423 ? 23.775 0.210 -7.975 1.00 90.62 423 HIS A CA 1
ATOM 3161 C C . HIS A 1 423 ? 23.075 1.262 -7.117 1.00 90.62 423 HIS A C 1
ATOM 3163 O O . HIS A 1 423 ? 22.444 2.184 -7.639 1.00 90.62 423 HIS A O 1
ATOM 3169 N N . THR A 1 424 ? 23.136 1.095 -5.799 1.00 93.06 424 THR A N 1
ATOM 3170 C CA . THR A 1 424 ? 22.527 2.027 -4.846 1.00 93.06 424 THR A CA 1
ATOM 3171 C C . THR A 1 424 ? 23.421 3.227 -4.566 1.00 93.06 424 THR A C 1
ATOM 3173 O O . THR A 1 424 ? 24.646 3.109 -4.550 1.00 93.06 424 THR A O 1
ATOM 3176 N N . PHE A 1 425 ? 22.806 4.368 -4.268 1.00 93.06 425 PHE A N 1
ATOM 3177 C CA . PHE A 1 425 ? 23.489 5.541 -3.729 1.00 93.06 425 PHE A CA 1
ATOM 3178 C C . PHE A 1 425 ? 24.100 5.210 -2.354 1.00 93.06 425 PHE A C 1
ATOM 3180 O O . PHE A 1 425 ? 23.654 4.290 -1.663 1.00 93.06 425 PHE A O 1
ATOM 3187 N N . ARG A 1 426 ? 25.132 5.958 -1.943 1.00 90.50 426 ARG A N 1
ATOM 3188 C CA . ARG A 1 426 ? 25.907 5.671 -0.716 1.00 90.50 426 ARG A CA 1
ATOM 3189 C C . ARG A 1 426 ? 25.079 5.776 0.565 1.00 90.50 426 ARG A C 1
ATOM 3191 O O . ARG A 1 426 ? 25.341 5.070 1.537 1.00 90.50 426 ARG A O 1
ATOM 3198 N N . LYS A 1 427 ? 24.091 6.667 0.572 1.00 93.38 427 LYS A N 1
ATOM 3199 C CA . LYS A 1 427 ? 23.273 6.980 1.740 1.00 93.38 427 LYS A CA 1
ATOM 3200 C C . LYS A 1 427 ? 21.978 6.190 1.742 1.00 93.38 427 LYS A C 1
ATOM 3202 O O . LYS A 1 427 ? 21.187 6.246 0.808 1.00 93.38 427 LYS A O 1
ATOM 3207 N N . VAL A 1 428 ? 21.755 5.496 2.850 1.00 95.75 428 VAL A N 1
ATOM 3208 C CA . VAL A 1 428 ? 20.579 4.658 3.071 1.00 95.75 428 VAL A CA 1
ATOM 3209 C C . VAL A 1 428 ? 19.705 5.310 4.134 1.00 95.75 428 VAL A C 1
ATOM 3211 O O . VAL A 1 428 ? 20.152 5.573 5.252 1.00 95.75 428 VAL A O 1
ATOM 3214 N N . PHE A 1 429 ? 18.449 5.567 3.791 1.00 96.88 429 PHE A N 1
ATOM 3215 C CA . PHE A 1 429 ? 17.481 6.209 4.672 1.00 96.88 429 PHE A CA 1
ATOM 3216 C C . PHE A 1 429 ? 16.688 5.165 5.451 1.00 96.88 429 PHE A C 1
ATOM 3218 O O . PHE A 1 429 ? 16.451 4.056 4.976 1.00 96.88 429 PHE A O 1
ATOM 3225 N N . GLN A 1 430 ? 16.275 5.511 6.668 1.00 97.19 430 GLN A N 1
ATOM 3226 C CA . GLN A 1 430 ? 15.513 4.609 7.529 1.00 97.19 430 GLN A CA 1
ATOM 3227 C C . GLN A 1 430 ? 14.055 5.059 7.568 1.00 97.19 430 GLN A C 1
ATOM 3229 O O . GLN A 1 430 ? 13.749 6.152 8.046 1.00 97.19 430 GLN A O 1
ATOM 3234 N N . LEU A 1 431 ? 13.171 4.199 7.068 1.00 96.94 431 LEU A N 1
ATOM 3235 C CA . LEU A 1 431 ? 11.722 4.339 7.148 1.00 96.94 431 LEU A CA 1
ATOM 3236 C C . LEU A 1 431 ? 11.211 3.367 8.213 1.00 96.94 431 LEU A C 1
ATOM 3238 O O . LEU A 1 431 ? 11.538 2.181 8.176 1.00 96.94 431 LEU A O 1
ATOM 3242 N N . ARG A 1 432 ? 10.406 3.837 9.169 1.00 95.81 432 ARG A N 1
ATOM 3243 C CA . ARG A 1 432 ? 9.741 2.949 10.134 1.00 95.81 432 ARG A CA 1
ATOM 3244 C C . ARG A 1 432 ? 8.228 2.987 9.969 1.00 95.81 432 ARG A C 1
ATOM 3246 O O . ARG A 1 432 ? 7.606 4.035 10.140 1.00 95.81 432 ARG A O 1
ATOM 3253 N N . PHE A 1 433 ? 7.660 1.820 9.701 1.00 94.75 433 PHE A N 1
ATOM 3254 C CA . PHE A 1 433 ? 6.232 1.568 9.786 1.00 94.75 433 PHE A CA 1
ATOM 3255 C C . PHE A 1 433 ? 5.872 1.189 11.221 1.00 94.75 433 PHE A C 1
ATOM 3257 O O . PHE A 1 433 ? 6.480 0.294 11.808 1.00 94.75 433 PHE A O 1
ATOM 3264 N N . TYR A 1 434 ? 4.895 1.894 11.776 1.00 93.56 434 TYR A N 1
ATOM 3265 C CA . TYR A 1 434 ? 4.370 1.703 13.120 1.00 93.56 434 TYR A CA 1
ATOM 3266 C C . TYR A 1 434 ? 2.963 1.105 13.078 1.00 93.56 434 TYR A C 1
ATOM 3268 O O . TYR A 1 434 ? 2.206 1.373 12.145 1.00 93.56 434 TYR A O 1
ATOM 3276 N N . ALA A 1 435 ? 2.596 0.357 14.116 1.00 91.62 435 ALA A N 1
ATOM 3277 C CA . ALA A 1 435 ? 1.198 0.022 14.382 1.00 91.62 435 ALA A CA 1
ATOM 3278 C C . ALA A 1 435 ? 0.495 1.215 15.048 1.00 91.62 435 ALA A C 1
ATOM 3280 O O . ALA A 1 435 ? 1.121 1.896 15.876 1.00 91.62 435 ALA A O 1
ATOM 3281 N N . SER A 1 436 ? -0.772 1.480 14.717 1.00 90.56 436 SER A N 1
ATOM 3282 C CA . SER A 1 436 ? -1.551 2.491 15.444 1.00 90.56 436 SER A CA 1
ATOM 3283 C C . SER A 1 436 ? -1.908 2.005 16.863 1.00 90.56 436 SER A C 1
ATOM 3285 O O . SER A 1 436 ? -1.912 0.799 17.133 1.00 90.56 436 SER A O 1
ATOM 3287 N N . PRO A 1 437 ? -2.121 2.921 17.826 1.00 90.25 437 PRO A N 1
ATOM 3288 C CA . PRO A 1 437 ? -2.524 2.531 19.172 1.00 90.25 437 PRO A CA 1
ATOM 3289 C C . PRO A 1 437 ? -3.950 1.948 19.181 1.00 90.25 437 PRO A C 1
ATOM 3291 O O . PRO A 1 437 ? -4.781 2.420 18.409 1.00 90.25 437 PRO A O 1
ATOM 3294 N N . PRO A 1 438 ? -4.267 1.000 20.086 1.00 88.56 438 PRO A N 1
ATOM 3295 C CA . PRO A 1 438 ? -5.617 0.465 20.239 1.00 88.56 438 PRO A CA 1
ATOM 3296 C C . PRO A 1 438 ? -6.660 1.551 20.508 1.00 88.56 438 PRO A C 1
ATOM 3298 O O . PRO A 1 438 ? -6.429 2.480 21.291 1.00 88.56 438 PRO A O 1
ATOM 3301 N N . GLU A 1 439 ? -7.823 1.393 19.886 1.00 88.31 439 GLU A N 1
ATOM 3302 C CA . GLU A 1 439 ? -8.991 2.260 20.034 1.00 88.31 439 GLU A CA 1
ATOM 3303 C C . GLU A 1 439 ? -10.150 1.459 20.639 1.00 88.31 439 GLU A C 1
ATOM 3305 O O . GLU A 1 439 ? -10.156 0.230 20.602 1.00 88.31 439 GLU A O 1
ATOM 3310 N N . MET A 1 440 ? -11.132 2.122 21.251 1.00 86.25 440 MET A N 1
ATOM 3311 C CA . MET A 1 440 ? -12.220 1.421 21.947 1.00 86.25 440 MET A CA 1
ATOM 3312 C C . MET A 1 440 ? -13.418 1.265 21.016 1.00 86.25 440 MET A C 1
ATOM 3314 O O . MET A 1 440 ? -13.960 2.245 20.513 1.00 86.25 440 MET A O 1
ATOM 3318 N N . ARG A 1 441 ? -13.831 0.015 20.809 1.00 84.81 441 ARG A N 1
ATOM 3319 C CA . ARG A 1 441 ? -14.928 -0.390 19.926 1.00 84.81 441 ARG A CA 1
ATOM 3320 C C . ARG A 1 441 ? -16.279 -0.442 20.644 1.00 84.81 441 ARG A C 1
ATOM 3322 O O . ARG A 1 441 ? -17.303 -0.203 20.013 1.00 84.81 441 ARG A O 1
ATOM 3329 N N . LYS A 1 442 ? -16.288 -0.785 21.937 1.00 81.00 442 LYS A N 1
ATOM 3330 C CA . LYS A 1 442 ? -17.465 -0.751 22.824 1.00 81.00 442 LYS A CA 1
ATOM 3331 C C . LYS A 1 442 ? -17.031 -0.451 24.257 1.00 81.00 442 LYS A C 1
ATOM 3333 O O . LYS A 1 442 ? -15.929 -0.828 24.650 1.00 81.00 442 LYS A O 1
ATOM 3338 N N . TYR A 1 443 ? -17.910 0.164 25.037 1.00 87.62 443 TYR A N 1
ATOM 3339 C CA . TYR A 1 443 ? -17.751 0.328 26.480 1.00 87.62 443 TYR A CA 1
ATOM 3340 C C . TYR A 1 443 ? -19.115 0.531 27.149 1.00 87.62 443 TYR A C 1
ATOM 3342 O O . TYR A 1 443 ? -19.977 1.191 26.570 1.00 87.62 443 TYR A O 1
ATOM 3350 N N . TYR A 1 444 ? -19.317 -0.055 28.328 1.00 82.44 444 TYR A N 1
ATOM 3351 C CA . TYR A 1 444 ? -20.573 0.007 29.086 1.00 82.44 444 TYR A CA 1
ATOM 3352 C C . TYR A 1 444 ? -20.350 -0.330 30.568 1.00 82.44 444 TYR A C 1
ATOM 3354 O O . TYR A 1 444 ? -19.358 -0.971 30.917 1.00 82.44 444 TYR A O 1
ATOM 3362 N N . ILE A 1 445 ? -21.269 0.105 31.426 1.00 82.50 445 ILE A N 1
ATOM 3363 C CA . ILE A 1 445 ? -21.415 -0.353 32.815 1.00 82.50 445 ILE A CA 1
ATOM 3364 C C . ILE A 1 445 ? -22.264 -1.635 32.783 1.00 82.50 445 ILE A C 1
ATOM 3366 O O . ILE A 1 445 ? -23.206 -1.704 32.001 1.00 82.50 445 ILE A O 1
ATOM 3370 N N . ALA A 1 446 ? -21.936 -2.657 33.571 1.00 76.75 446 ALA A N 1
ATOM 3371 C CA . ALA A 1 446 ? -22.761 -3.859 33.710 1.00 76.75 446 ALA A CA 1
ATOM 3372 C C . ALA A 1 446 ? -24.119 -3.541 34.375 1.00 76.75 446 ALA A C 1
ATOM 3374 O O . ALA A 1 446 ? -24.255 -2.529 35.060 1.00 76.75 446 ALA A O 1
ATOM 3375 N N . GLU A 1 447 ? -25.134 -4.385 34.161 1.00 74.19 447 GLU A N 1
ATOM 3376 C CA . GLU A 1 447 ? -26.512 -4.122 34.628 1.00 74.19 447 GLU A CA 1
ATOM 3377 C C . GLU A 1 447 ? -26.630 -4.052 36.159 1.00 74.19 447 GLU A C 1
ATOM 3379 O O . GLU A 1 447 ? -27.443 -3.296 36.684 1.00 74.19 447 GLU A O 1
ATOM 3384 N N . ASP A 1 448 ? -25.759 -4.767 36.871 1.00 76.12 448 ASP A N 1
ATOM 3385 C CA . ASP A 1 448 ? -25.620 -4.736 38.329 1.00 76.12 448 ASP A CA 1
ATOM 3386 C C . ASP A 1 448 ? -24.924 -3.469 38.870 1.00 76.12 448 ASP A C 1
ATOM 3388 O O . ASP A 1 448 ? -24.888 -3.253 40.082 1.00 76.12 448 ASP A O 1
ATOM 3392 N N . GLY A 1 449 ? -24.325 -2.654 37.998 1.00 79.25 449 GLY A N 1
ATOM 3393 C CA . GLY A 1 449 ? -23.502 -1.502 38.350 1.00 79.25 449 GLY A CA 1
ATOM 3394 C C . GLY A 1 449 ? -22.111 -1.815 38.917 1.00 79.25 449 GLY A C 1
ATOM 3395 O O . GLY A 1 449 ? -21.383 -0.872 39.226 1.00 79.25 449 GLY A O 1
ATOM 3396 N N . HIS A 1 450 ? -21.712 -3.082 39.067 1.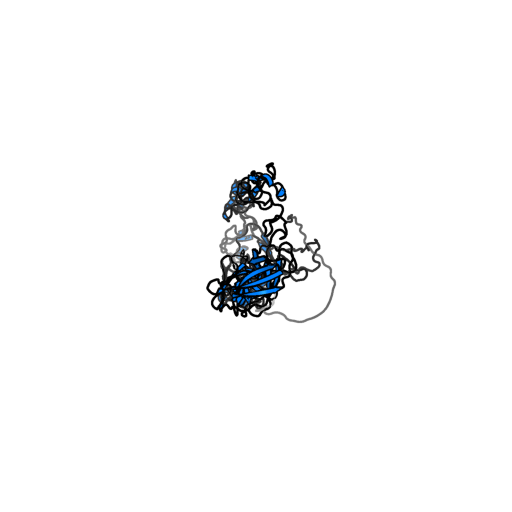00 82.19 450 HIS A N 1
ATOM 3397 C CA . HIS A 1 450 ? -20.472 -3.482 39.753 1.00 82.19 450 HIS A CA 1
ATOM 3398 C C . HIS A 1 450 ? -19.263 -3.641 38.821 1.00 82.19 450 HIS A C 1
ATOM 3400 O O . HIS A 1 450 ? -18.139 -3.817 39.298 1.00 82.19 450 HIS A O 1
ATOM 3406 N N . ALA A 1 451 ? -19.449 -3.531 37.502 1.00 82.62 451 ALA A N 1
ATOM 3407 C CA . ALA A 1 451 ? -18.354 -3.558 36.535 1.00 82.62 451 ALA A CA 1
ATOM 3408 C C . ALA A 1 451 ? -18.486 -2.505 35.423 1.00 82.62 451 ALA A C 1
ATOM 3410 O O . ALA A 1 451 ? -19.584 -2.148 35.006 1.00 82.62 451 ALA A O 1
ATOM 3411 N N . VAL A 1 452 ? -17.352 -2.064 34.873 1.00 85.56 452 VAL A N 1
ATOM 3412 C CA . VAL A 1 452 ? -17.263 -1.354 33.588 1.00 85.56 452 VAL A CA 1
ATOM 3413 C C . VAL A 1 452 ? -16.470 -2.210 32.608 1.00 85.56 452 VAL A C 1
ATOM 3415 O O . VAL A 1 452 ? -15.297 -2.513 32.836 1.00 85.56 452 VAL A O 1
ATOM 3418 N N . VAL A 1 453 ? -17.096 -2.590 31.497 1.00 82.06 453 VAL A N 1
ATOM 3419 C CA . VAL A 1 453 ? -16.477 -3.386 30.432 1.00 82.06 453 VAL A CA 1
ATOM 3420 C C . VAL A 1 453 ? -15.990 -2.455 29.327 1.00 82.06 453 VAL A C 1
ATOM 3422 O O . VAL A 1 453 ? -16.736 -1.601 28.850 1.00 82.06 453 VAL A O 1
ATOM 3425 N N . VAL A 1 454 ? -14.745 -2.632 28.878 1.00 86.06 454 VAL A N 1
ATOM 3426 C CA . VAL A 1 454 ? -14.132 -1.867 27.781 1.00 86.06 454 VAL A CA 1
ATOM 3427 C C . VAL A 1 454 ? -13.538 -2.826 26.754 1.00 86.06 454 VAL A C 1
ATOM 3429 O O . VAL A 1 454 ? -12.680 -3.648 27.078 1.00 86.06 454 VAL A O 1
ATOM 3432 N N . VAL A 1 455 ? -13.984 -2.712 25.502 1.00 82.75 455 VAL A N 1
ATOM 3433 C CA . VAL A 1 455 ? -13.583 -3.579 24.386 1.00 82.75 455 VAL A CA 1
ATOM 3434 C C . VAL A 1 455 ? -12.808 -2.775 23.346 1.00 82.75 455 VAL A C 1
ATOM 3436 O O . VAL A 1 455 ? -13.301 -1.765 22.843 1.00 82.75 455 VAL A O 1
ATOM 3439 N N . PHE A 1 456 ? -11.619 -3.247 22.983 1.00 85.31 456 PHE A N 1
ATOM 3440 C CA . PHE A 1 456 ? -10.712 -2.616 22.025 1.00 85.31 456 PHE A CA 1
ATOM 3441 C C . PHE A 1 456 ? -10.861 -3.186 20.606 1.00 85.31 456 PHE A C 1
ATOM 3443 O O . PHE A 1 456 ? -11.196 -4.357 20.412 1.00 85.31 456 PHE A O 1
ATOM 3450 N N . ASP A 1 457 ? -10.584 -2.361 19.597 1.00 85.31 457 ASP A N 1
ATOM 3451 C CA . ASP A 1 457 ? -10.593 -2.742 18.179 1.00 85.31 457 ASP A CA 1
ATOM 3452 C C . ASP A 1 457 ? -9.552 -3.828 17.852 1.00 85.31 457 ASP A C 1
ATOM 3454 O O . ASP A 1 457 ? -9.800 -4.694 17.013 1.00 85.31 457 ASP A O 1
ATOM 3458 N N . ARG A 1 458 ? -8.427 -3.822 18.576 1.00 84.00 458 ARG A N 1
ATOM 3459 C CA . ARG A 1 458 ? -7.268 -4.706 18.400 1.00 84.00 458 ARG A CA 1
ATOM 3460 C C . ARG A 1 458 ? -6.659 -5.158 19.737 1.00 84.00 458 ARG A C 1
ATOM 3462 O O . ARG A 1 458 ? -6.870 -4.492 20.752 1.00 84.00 458 ARG A O 1
ATOM 3469 N N . PRO A 1 459 ? -5.866 -6.247 19.758 1.00 82.50 459 PRO A N 1
ATOM 3470 C CA . PRO A 1 459 ? -5.166 -6.702 20.959 1.00 82.50 459 PRO A CA 1
ATOM 3471 C C . PRO A 1 459 ? -4.242 -5.642 21.578 1.00 82.50 459 PRO A C 1
ATOM 3473 O O . PRO A 1 459 ? -3.413 -5.045 20.889 1.00 82.50 459 PRO A O 1
ATOM 3476 N N . VAL A 1 460 ? -4.353 -5.459 22.893 1.00 83.50 460 VAL A N 1
ATOM 3477 C CA . VAL A 1 460 ? -3.525 -4.584 23.730 1.00 83.50 460 VAL A CA 1
ATOM 3478 C C . VAL A 1 460 ? -2.358 -5.380 24.319 1.00 83.50 460 VAL A C 1
ATOM 3480 O O . VAL A 1 460 ? -2.526 -6.510 24.782 1.00 83.50 460 VAL A O 1
ATOM 3483 N N . ASN A 1 461 ? -1.161 -4.791 24.326 1.00 83.62 461 ASN A N 1
ATOM 3484 C CA . ASN A 1 461 ? 0.003 -5.360 24.999 1.00 83.62 461 ASN A CA 1
ATOM 3485 C C . ASN A 1 461 ? -0.159 -5.232 26.525 1.00 83.62 461 ASN A C 1
ATOM 3487 O O . ASN A 1 461 ? -0.130 -4.125 27.060 1.00 83.62 461 ASN A O 1
ATOM 3491 N N . LEU A 1 462 ? -0.320 -6.361 27.221 1.00 85.12 462 LEU A N 1
ATOM 3492 C CA . LEU A 1 462 ? -0.658 -6.394 28.653 1.00 85.12 462 LEU A CA 1
ATOM 3493 C C . LEU A 1 462 ? 0.557 -6.299 29.597 1.00 85.12 462 LEU A C 1
ATOM 3495 O O . LEU A 1 462 ? 0.401 -6.351 30.819 1.00 85.12 462 LEU A O 1
ATOM 3499 N N . CYS A 1 463 ? 1.781 -6.172 29.072 1.00 78.12 463 CYS A N 1
ATOM 3500 C CA . CYS A 1 463 ? 2.980 -6.102 29.902 1.00 78.12 463 CYS A CA 1
ATOM 3501 C C . CYS A 1 463 ? 2.963 -4.843 30.786 1.00 78.12 463 CYS A C 1
ATOM 3503 O O . CYS A 1 463 ? 3.088 -3.721 30.293 1.00 78.12 463 CYS A O 1
ATOM 3505 N N . ASN A 1 464 ? 2.919 -5.049 32.108 1.00 79.31 464 ASN A N 1
ATOM 3506 C CA . ASN A 1 464 ? 2.767 -4.011 33.138 1.00 79.31 464 ASN A CA 1
ATOM 3507 C C . ASN A 1 464 ? 1.380 -3.329 33.165 1.00 79.31 464 ASN A C 1
ATOM 3509 O O . ASN A 1 464 ? 1.289 -2.186 33.607 1.00 79.31 464 ASN A O 1
ATOM 3513 N N . LEU A 1 465 ? 0.318 -4.013 32.714 1.00 86.56 465 LEU A N 1
ATOM 3514 C CA . LEU A 1 465 ? -1.086 -3.577 32.813 1.00 86.56 465 LEU A CA 1
ATOM 3515 C C . LEU A 1 465 ? -1.926 -4.549 33.671 1.00 86.56 465 LEU A C 1
ATOM 3517 O O . LEU A 1 465 ? -3.030 -4.916 33.284 1.00 86.56 465 LEU A O 1
ATOM 3521 N N . GLN A 1 466 ? -1.394 -5.008 34.806 1.00 81.50 466 GLN A N 1
ATOM 3522 C CA . GLN A 1 466 ? -2.041 -5.993 35.691 1.00 81.50 466 GLN A CA 1
ATOM 3523 C C . GLN A 1 466 ? -2.947 -5.380 36.767 1.00 81.50 466 GLN A C 1
ATOM 3525 O O . GLN A 1 466 ? -3.737 -6.103 37.356 1.00 81.50 466 GLN A O 1
ATOM 3530 N N . TYR A 1 467 ? -2.828 -4.079 37.042 1.00 86.88 467 TYR A N 1
ATOM 3531 C CA . TYR A 1 467 ? -3.575 -3.403 38.109 1.00 86.88 467 TYR A CA 1
ATOM 3532 C C . TYR A 1 467 ? -4.214 -2.109 37.599 1.00 86.88 467 TYR A C 1
ATOM 3534 O O . TYR A 1 467 ? -3.618 -1.412 36.769 1.00 86.88 467 TYR A O 1
ATOM 3542 N N . CYS A 1 468 ? -5.359 -1.697 38.162 1.00 91.31 468 CYS A N 1
ATOM 3543 C CA . CYS A 1 468 ? -5.990 -0.417 37.807 1.00 91.31 468 CYS A CA 1
ATOM 3544 C C . CYS A 1 468 ? -5.020 0.766 37.931 1.00 91.31 468 CYS A C 1
ATOM 3546 O O . CYS A 1 468 ? -5.015 1.663 37.088 1.00 91.31 468 CYS A O 1
ATOM 3548 N N . SER A 1 469 ? -4.138 0.740 38.936 1.00 91.38 469 SER A N 1
ATOM 3549 C CA . SER A 1 469 ? -3.111 1.760 39.172 1.00 91.38 469 SER A CA 1
ATOM 3550 C C . SER A 1 469 ? -2.091 1.907 38.034 1.00 91.38 469 SER A C 1
ATOM 3552 O O . SER A 1 469 ? -1.422 2.938 37.955 1.00 91.38 469 SER A O 1
ATOM 3554 N N . GLN A 1 470 ? -1.971 0.931 37.131 1.00 89.31 470 GLN A N 1
ATOM 3555 C CA . GLN A 1 470 ? -1.132 0.996 35.929 1.00 89.31 470 GLN A CA 1
ATOM 3556 C C . GLN A 1 470 ? -1.913 1.491 34.699 1.00 89.31 470 GLN A C 1
ATOM 3558 O O . GLN A 1 470 ? -1.341 2.166 33.846 1.00 89.31 470 GLN A O 1
ATOM 3563 N N . ILE A 1 471 ? -3.215 1.199 34.635 1.00 92.75 471 ILE A N 1
ATOM 3564 C CA . ILE A 1 471 ? -4.081 1.414 33.466 1.00 92.75 471 ILE A CA 1
ATOM 3565 C C . ILE A 1 471 ? -4.784 2.782 33.511 1.00 92.75 471 ILE A C 1
ATOM 3567 O O . ILE A 1 471 ? -4.815 3.507 32.514 1.00 92.75 471 ILE A O 1
ATOM 3571 N N . LEU A 1 472 ? -5.347 3.144 34.665 1.00 94.06 472 LEU A N 1
ATOM 3572 C CA . LEU A 1 472 ? -6.265 4.272 34.848 1.00 94.06 472 LEU A CA 1
ATOM 3573 C C . LEU A 1 472 ? -5.572 5.472 35.500 1.00 94.06 472 LEU A C 1
ATOM 3575 O O . LEU A 1 472 ? -4.581 5.331 36.225 1.00 94.06 472 LEU A O 1
ATOM 3579 N N . ASN A 1 473 ? -6.067 6.682 35.225 1.00 93.81 473 ASN A N 1
ATOM 3580 C CA . ASN A 1 473 ? -5.539 7.891 35.855 1.00 93.81 473 ASN A CA 1
ATOM 3581 C C . ASN A 1 473 ? -6.026 8.031 37.314 1.00 93.81 473 ASN A C 1
ATOM 3583 O O . ASN A 1 473 ? -6.976 7.374 37.735 1.00 93.81 473 ASN A O 1
ATOM 3587 N N . SER A 1 474 ? -5.381 8.901 38.097 1.00 92.31 474 SER A N 1
ATOM 3588 C CA . SER A 1 474 ? -5.740 9.116 39.507 1.00 92.31 474 SER A CA 1
ATOM 3589 C C . SER A 1 474 ? -7.188 9.575 39.703 1.00 92.31 474 SER A C 1
ATOM 3591 O O . SER A 1 474 ? -7.840 9.110 40.626 1.00 92.31 474 SER A O 1
ATOM 3593 N N . VAL A 1 475 ? -7.712 10.429 38.818 1.00 92.62 475 VAL A N 1
ATOM 3594 C CA . VAL A 1 475 ? -9.088 10.955 38.899 1.00 92.62 475 VAL A CA 1
ATOM 3595 C C . VAL A 1 475 ? -10.128 9.837 38.780 1.00 92.62 475 VAL A C 1
ATOM 3597 O O . VAL A 1 475 ? -11.111 9.832 39.515 1.00 92.62 475 VAL A O 1
ATOM 3600 N N . THR A 1 476 ? -9.914 8.877 37.880 1.00 93.75 476 THR A N 1
ATOM 3601 C CA . THR A 1 476 ? -10.790 7.712 37.728 1.00 93.75 476 THR A CA 1
ATOM 3602 C C . THR A 1 476 ? -10.621 6.733 38.885 1.00 93.75 476 THR A C 1
ATOM 3604 O O . THR A 1 476 ? -11.624 6.278 39.419 1.00 93.75 476 THR A O 1
ATOM 3607 N N . LEU A 1 477 ? -9.391 6.468 39.340 1.00 93.25 477 LEU A N 1
ATOM 3608 C CA . LEU A 1 477 ? -9.139 5.602 40.503 1.00 93.25 477 LEU A CA 1
ATOM 3609 C C . LEU A 1 477 ? -9.847 6.116 41.767 1.00 93.25 477 LEU A C 1
ATOM 3611 O O . LEU A 1 477 ? -10.550 5.360 42.425 1.00 93.25 477 LEU A O 1
ATOM 3615 N N . THR A 1 478 ? -9.747 7.415 42.064 1.00 92.31 478 THR A N 1
ATOM 3616 C CA . THR A 1 478 ? -10.441 8.034 43.206 1.00 92.31 478 THR A CA 1
ATOM 3617 C C . THR A 1 478 ? -11.971 7.982 43.082 1.00 92.31 478 THR A C 1
ATOM 3619 O O . THR A 1 478 ? -12.651 7.998 44.102 1.00 92.31 478 THR A O 1
ATOM 3622 N N . ARG A 1 479 ? -12.524 7.896 41.863 1.00 91.88 479 ARG A N 1
ATOM 3623 C CA . ARG A 1 479 ? -13.976 7.779 41.623 1.00 91.88 479 ARG A CA 1
ATOM 3624 C C . ARG A 1 479 ? -14.502 6.343 41.620 1.00 91.88 479 ARG A C 1
ATOM 3626 O O . ARG A 1 479 ? -15.678 6.155 41.897 1.00 91.88 479 ARG A O 1
ATOM 3633 N N . LEU A 1 480 ? -13.656 5.355 41.327 1.00 90.44 480 LEU A N 1
ATOM 3634 C CA . LEU A 1 480 ? -13.982 3.929 41.464 1.00 90.44 480 LEU A CA 1
ATOM 3635 C C . LEU A 1 480 ? -13.954 3.463 42.935 1.00 90.44 480 LEU A C 1
ATOM 3637 O O . LEU A 1 480 ? -14.602 2.479 43.277 1.00 90.44 480 LEU A O 1
ATOM 3641 N N . GLY A 1 481 ? -13.233 4.185 43.800 1.00 86.38 481 GLY A N 1
ATOM 3642 C CA . GLY A 1 481 ? -13.149 3.916 45.236 1.00 86.38 481 GLY A CA 1
ATOM 3643 C C . GLY A 1 481 ? -12.057 2.913 45.622 1.00 86.38 481 GLY A C 1
ATOM 3644 O O . GLY A 1 481 ? -11.284 2.434 44.789 1.00 86.38 481 GLY A O 1
ATOM 3645 N N . GLU A 1 482 ? -11.966 2.616 46.918 1.00 80.25 482 GLU A N 1
ATOM 3646 C CA . GLU A 1 482 ? -11.093 1.546 47.408 1.00 80.25 482 GLU A CA 1
ATOM 3647 C C . GLU A 1 482 ? -11.676 0.174 47.035 1.00 80.25 482 GLU A C 1
ATOM 3649 O O . GLU A 1 482 ? -12.890 -0.021 47.021 1.00 80.25 482 GLU A O 1
ATOM 3654 N N . GLY A 1 483 ? -10.803 -0.779 46.696 1.00 79.94 483 GLY A N 1
ATOM 3655 C CA . GLY A 1 483 ? -11.210 -2.127 46.287 1.00 79.94 483 GLY A CA 1
ATOM 3656 C C . GLY A 1 483 ? -11.631 -2.291 44.822 1.00 79.94 483 GLY A C 1
ATOM 3657 O O . GLY A 1 483 ? -12.086 -3.373 44.464 1.00 79.94 483 GLY A O 1
ATOM 3658 N N . ALA A 1 484 ? -11.465 -1.271 43.974 1.00 88.12 484 ALA A N 1
ATOM 3659 C CA . ALA A 1 484 ? -11.634 -1.411 42.528 1.00 88.12 484 ALA A CA 1
ATOM 3660 C C . ALA A 1 484 ? -10.488 -2.221 41.886 1.00 88.12 484 ALA A C 1
ATOM 3662 O O . ALA A 1 484 ? -9.312 -1.931 42.135 1.00 88.12 484 ALA A O 1
ATOM 3663 N N . ASP A 1 485 ? -10.822 -3.194 41.034 1.00 86.94 485 ASP A N 1
ATOM 3664 C CA . ASP A 1 485 ? -9.868 -4.089 40.360 1.00 86.94 485 ASP A CA 1
ATOM 3665 C C . ASP A 1 485 ? -10.037 -4.075 38.828 1.00 86.94 485 ASP A C 1
ATOM 3667 O O . ASP A 1 485 ? -11.070 -3.671 38.301 1.00 86.94 485 ASP A O 1
ATOM 3671 N N . CYS A 1 486 ? -8.985 -4.440 38.089 1.00 87.38 486 CYS A N 1
ATOM 3672 C CA . CYS A 1 486 ? -8.906 -4.294 36.634 1.00 87.38 486 CYS A CA 1
ATOM 3673 C C . CYS A 1 486 ? -8.332 -5.550 35.981 1.00 87.38 486 CYS A C 1
ATOM 3675 O O . CYS A 1 486 ? -7.114 -5.714 35.888 1.00 87.38 486 CYS A O 1
ATOM 3677 N N . GLN A 1 487 ? -9.215 -6.400 35.463 1.00 81.75 487 GLN A N 1
ATOM 3678 C CA . GLN A 1 487 ? -8.872 -7.709 34.917 1.00 81.75 487 GLN A CA 1
ATOM 3679 C C . GLN A 1 487 ? -9.050 -7.753 33.397 1.00 81.75 487 GLN A C 1
ATOM 3681 O O . GLN A 1 487 ? -10.050 -7.293 32.844 1.00 81.75 487 GLN A O 1
ATOM 3686 N N . TRP A 1 488 ? -8.081 -8.338 32.694 1.00 77.56 488 TRP A N 1
ATOM 3687 C CA . TRP A 1 488 ? -8.147 -8.521 31.243 1.00 77.56 488 TRP A CA 1
ATOM 3688 C C . TRP A 1 488 ? -8.739 -9.890 30.906 1.00 77.56 488 TRP A C 1
ATOM 3690 O O . TRP A 1 488 ? -8.015 -10.883 30.856 1.00 77.56 488 TRP A O 1
ATOM 3700 N N . ALA A 1 489 ? -10.046 -9.936 30.638 1.00 70.25 489 ALA A N 1
ATOM 3701 C CA . ALA A 1 489 ? -10.734 -11.152 30.192 1.00 70.25 489 ALA A CA 1
ATOM 3702 C C . ALA A 1 489 ? -10.183 -11.666 28.847 1.00 70.25 489 ALA A C 1
ATOM 3704 O O . ALA A 1 489 ? -10.091 -12.869 28.613 1.00 70.25 489 ALA A O 1
ATOM 3705 N N . THR A 1 490 ? -9.758 -10.751 27.969 1.00 74.44 490 THR A N 1
ATOM 3706 C CA . THR A 1 490 ? -8.942 -11.058 26.785 1.00 74.44 490 THR A CA 1
ATOM 3707 C C . THR A 1 490 ? -7.960 -9.913 26.528 1.00 74.44 490 THR A C 1
ATOM 3709 O O . THR A 1 490 ? -8.108 -8.823 27.077 1.00 74.44 490 THR A O 1
ATOM 3712 N N . LYS A 1 491 ? -7.010 -10.081 25.596 1.00 76.38 491 LYS A N 1
ATOM 3713 C CA . LYS A 1 491 ? -6.180 -8.957 25.113 1.00 76.38 491 LYS A CA 1
ATOM 3714 C C . LYS A 1 491 ? -6.990 -7.821 24.464 1.00 76.38 491 LYS A C 1
ATOM 3716 O O . LYS A 1 491 ? -6.424 -6.768 24.206 1.00 76.38 491 LYS A O 1
ATOM 3721 N N . GLN A 1 492 ? -8.279 -8.012 24.180 1.00 82.56 492 GLN A N 1
ATOM 3722 C CA . GLN A 1 492 ? -9.176 -6.984 23.639 1.00 82.56 492 GLN A CA 1
ATOM 3723 C C . GLN A 1 492 ? -10.250 -6.528 24.633 1.00 82.56 492 GLN A C 1
ATOM 3725 O O . GLN A 1 492 ? -11.053 -5.678 24.268 1.00 82.56 492 GLN A O 1
ATOM 3730 N N . GLN A 1 493 ? -10.298 -7.061 25.855 1.00 81.94 493 GLN A N 1
ATOM 3731 C CA . GLN A 1 493 ? -11.395 -6.818 26.793 1.00 81.94 493 GLN A CA 1
ATOM 3732 C C . GLN A 1 493 ? -10.856 -6.620 28.207 1.00 81.94 493 GLN A C 1
ATOM 3734 O O . GLN A 1 493 ? -10.354 -7.559 28.825 1.00 81.94 493 GLN A O 1
ATOM 3739 N N . LEU A 1 494 ? -10.993 -5.393 28.701 1.00 85.50 494 LEU A N 1
ATOM 3740 C CA . LEU A 1 494 ? -10.754 -5.016 30.087 1.00 85.50 494 LEU A CA 1
ATOM 3741 C C . LEU A 1 494 ? -12.095 -4.987 30.827 1.00 85.50 494 LEU A C 1
ATOM 3743 O O . LEU A 1 494 ? -13.071 -4.436 30.317 1.00 85.50 494 LEU A O 1
ATOM 3747 N N . ILE A 1 495 ? -12.125 -5.549 32.029 1.00 84.00 495 ILE A N 1
ATOM 3748 C CA . ILE A 1 495 ? -13.229 -5.450 32.982 1.00 84.00 495 ILE A CA 1
ATOM 3749 C C . ILE A 1 495 ? -12.689 -4.713 34.210 1.00 84.00 495 ILE A C 1
ATOM 3751 O O . ILE A 1 495 ? -11.647 -5.086 34.747 1.00 84.00 495 ILE A O 1
ATOM 3755 N N . ILE A 1 496 ? -13.368 -3.644 34.614 1.00 90.00 496 ILE A N 1
ATOM 3756 C CA . ILE A 1 496 ? -13.041 -2.830 35.788 1.00 90.00 496 ILE A CA 1
ATOM 3757 C C . ILE A 1 496 ? -14.139 -3.083 36.820 1.00 90.00 496 ILE A C 1
ATOM 3759 O O . ILE A 1 496 ? -15.244 -2.584 36.634 1.00 90.00 496 ILE A O 1
ATOM 3763 N N . THR A 1 497 ? -13.877 -3.866 37.862 1.00 84.94 497 THR A N 1
ATOM 3764 C CA . THR A 1 497 ? -14.854 -4.161 38.922 1.00 84.94 497 THR A CA 1
ATOM 3765 C C . THR A 1 497 ? -14.752 -3.160 40.073 1.00 84.94 497 THR A C 1
ATOM 3767 O O . THR A 1 497 ? -13.695 -2.568 40.310 1.00 84.94 497 THR A O 1
ATOM 3770 N N . VAL A 1 498 ? -15.854 -2.958 40.798 1.00 89.12 498 VAL A N 1
ATOM 3771 C CA . VAL A 1 498 ? -15.951 -2.070 41.969 1.00 89.12 498 VAL A CA 1
ATOM 3772 C C . VAL A 1 498 ? -16.753 -2.714 43.099 1.00 89.12 498 VAL A C 1
ATOM 3774 O O . VAL A 1 498 ? -17.639 -3.527 42.862 1.00 89.12 498 VAL A O 1
ATOM 3777 N N . GLN A 1 499 ? -16.469 -2.319 44.344 1.00 86.12 499 GLN A N 1
ATOM 3778 C CA . GLN A 1 499 ? -17.173 -2.837 45.528 1.00 86.12 499 GLN A CA 1
ATOM 3779 C C . GLN A 1 499 ? -18.567 -2.233 45.753 1.00 86.12 499 GLN A C 1
ATOM 3781 O O . GLN A 1 499 ? -19.345 -2.786 46.523 1.00 86.12 499 GLN A O 1
ATOM 3786 N N . ASN A 1 500 ? -18.866 -1.083 45.144 1.00 85.88 500 ASN A N 1
ATOM 3787 C CA . ASN A 1 500 ? -20.136 -0.375 45.301 1.00 85.88 500 ASN A CA 1
ATOM 3788 C C . ASN A 1 500 ? -20.708 -0.067 43.909 1.00 85.88 500 ASN A C 1
ATOM 3790 O O . ASN A 1 500 ? -19.947 0.417 43.066 1.00 85.88 500 ASN A O 1
ATOM 3794 N N . PRO A 1 501 ? -22.012 -0.284 43.659 1.00 87.00 501 PRO A N 1
ATOM 3795 C CA . PRO A 1 501 ? -22.588 -0.142 42.326 1.00 87.00 501 PRO A CA 1
ATOM 3796 C C . PRO A 1 501 ? -22.567 1.316 41.851 1.00 87.00 501 PRO A C 1
ATOM 3798 O O . PRO A 1 501 ? -22.950 2.236 42.582 1.00 87.00 501 PRO A O 1
ATOM 3801 N N . ILE A 1 502 ? -22.135 1.535 40.610 1.00 87.81 502 ILE A N 1
ATOM 3802 C CA . ILE A 1 502 ? -21.864 2.856 40.032 1.00 87.81 502 ILE A CA 1
ATOM 3803 C C . ILE A 1 502 ? -23.171 3.628 39.799 1.00 87.81 502 ILE A C 1
ATOM 3805 O O . ILE A 1 502 ? -23.849 3.443 38.795 1.00 87.81 502 ILE A O 1
ATOM 3809 N N . GLN A 1 503 ? -23.518 4.549 40.700 1.00 86.25 503 GLN A N 1
ATOM 3810 C CA . GLN A 1 503 ? -24.759 5.341 40.605 1.00 86.25 503 GLN A CA 1
ATOM 3811 C C . GLN A 1 503 ? -24.725 6.457 39.533 1.00 86.25 503 GLN A C 1
ATOM 3813 O O . GLN A 1 503 ? -25.715 7.158 39.334 1.00 86.25 503 GLN A O 1
ATOM 3818 N N . GLU A 1 504 ? -23.590 6.671 38.861 1.00 86.50 504 GLU A N 1
ATOM 3819 C CA . GLU A 1 504 ? -23.402 7.737 37.868 1.00 86.50 504 GLU A CA 1
ATOM 3820 C C . GLU A 1 504 ? -23.566 7.194 36.440 1.00 86.50 504 GLU A C 1
ATOM 3822 O O . GLU A 1 504 ? -22.867 6.265 36.041 1.00 86.50 504 GLU A O 1
ATOM 3827 N N . ASN A 1 505 ? -24.453 7.805 35.650 1.00 85.25 505 ASN A N 1
ATOM 3828 C CA . ASN A 1 505 ? -24.685 7.447 34.251 1.00 85.25 505 ASN A CA 1
ATOM 3829 C C . ASN A 1 505 ? -24.641 8.721 33.374 1.00 85.25 505 ASN A C 1
ATOM 3831 O O . ASN A 1 505 ? -25.524 9.570 33.525 1.00 85.25 505 ASN A O 1
ATOM 3835 N N . PRO A 1 506 ? -23.642 8.900 32.487 1.00 88.94 506 PRO A N 1
ATOM 3836 C CA . PRO A 1 506 ? -22.532 7.991 32.207 1.00 88.94 506 PRO A CA 1
ATOM 3837 C C . PRO A 1 506 ? -21.381 8.113 33.215 1.00 88.94 506 PRO A C 1
ATOM 3839 O O . PRO A 1 506 ? -20.996 9.212 33.610 1.00 88.94 506 PRO A O 1
ATOM 3842 N N . PHE A 1 507 ? -20.732 6.997 33.536 1.00 91.88 507 PHE A N 1
ATOM 3843 C CA . PHE A 1 507 ? -19.511 6.992 34.332 1.00 91.88 507 PHE A CA 1
ATOM 3844 C C . PHE A 1 507 ? -18.268 7.236 33.467 1.00 91.88 507 PHE A C 1
ATOM 3846 O O . PHE A 1 507 ? -17.854 6.405 32.653 1.00 91.88 507 PHE A O 1
ATOM 3853 N N . ARG A 1 508 ? -17.630 8.393 33.664 1.00 93.12 508 ARG A N 1
ATOM 3854 C CA . ARG A 1 508 ? -16.416 8.781 32.929 1.00 93.12 508 ARG A CA 1
ATOM 3855 C C . ARG A 1 508 ? -15.153 8.028 33.382 1.00 93.12 508 ARG A C 1
ATOM 3857 O O . ARG A 1 508 ? -14.630 8.303 34.464 1.00 93.12 508 ARG A O 1
ATOM 3864 N N . VAL A 1 509 ? -14.586 7.176 32.526 1.00 93.31 509 VAL A N 1
ATOM 3865 C CA . VAL A 1 509 ? -13.309 6.458 32.745 1.00 93.31 509 VAL A CA 1
ATOM 3866 C C . VAL A 1 509 ? -12.202 7.097 31.903 1.00 93.31 509 VAL A C 1
ATOM 3868 O O . VAL A 1 509 ? -12.355 7.248 30.693 1.00 93.31 509 VAL A O 1
ATOM 3871 N N . THR A 1 510 ? -11.062 7.431 32.517 1.00 94.19 510 THR A N 1
ATOM 3872 C CA . THR A 1 510 ? -9.901 8.024 31.835 1.00 94.19 510 THR A CA 1
ATOM 3873 C C . THR A 1 510 ? -8.640 7.194 32.069 1.00 94.19 510 THR A C 1
ATOM 3875 O O . THR A 1 510 ? -8.168 7.020 33.197 1.00 94.19 510 THR A O 1
ATOM 3878 N N . PHE A 1 511 ? -8.046 6.729 30.976 1.00 93.00 511 PHE A N 1
ATOM 3879 C CA . PHE A 1 511 ? -6.820 5.938 30.962 1.00 93.00 511 PHE A CA 1
ATOM 3880 C C . PHE A 1 511 ? -5.572 6.811 31.155 1.00 93.00 511 PHE A C 1
ATOM 3882 O O . PHE A 1 511 ? -5.556 8.016 30.874 1.00 93.00 511 PHE A O 1
ATOM 3889 N N . LYS A 1 512 ? -4.477 6.197 31.610 1.00 92.06 512 LYS A N 1
ATOM 3890 C CA . LYS A 1 512 ? -3.160 6.843 31.638 1.00 92.06 512 LYS A CA 1
ATOM 3891 C C . LYS A 1 512 ? -2.616 7.046 30.225 1.00 92.06 512 LYS A C 1
ATOM 3893 O O . LYS A 1 512 ? -2.662 6.159 29.377 1.00 92.06 512 LYS A O 1
ATOM 3898 N N . LYS A 1 513 ? -2.016 8.216 29.997 1.00 92.12 513 LYS A N 1
ATOM 3899 C CA . LYS A 1 513 ? -1.268 8.514 28.770 1.00 92.12 513 LYS A CA 1
ATOM 3900 C C . LYS A 1 513 ? -0.091 7.545 28.625 1.00 92.12 513 LYS A C 1
ATOM 3902 O O . LYS A 1 513 ? 0.647 7.323 29.582 1.00 92.12 513 LYS A O 1
ATOM 3907 N N . GLY A 1 514 ? 0.104 7.006 27.427 1.00 87.62 514 GLY A N 1
ATOM 3908 C CA . GLY A 1 514 ? 1.276 6.207 27.063 1.00 87.62 514 GLY A CA 1
ATOM 3909 C C . GLY A 1 514 ? 1.163 4.691 27.283 1.00 87.62 514 GLY A C 1
ATOM 3910 O O . GLY A 1 514 ? 2.062 3.961 26.853 1.00 87.62 514 GLY A O 1
ATOM 3911 N N . VAL A 1 515 ? 0.099 4.208 27.942 1.00 87.62 515 VAL A N 1
ATOM 3912 C CA . VAL A 1 515 ? 0.030 2.817 28.438 1.00 87.62 515 VAL A CA 1
ATOM 3913 C C . VAL A 1 515 ? -0.521 1.824 27.411 1.00 87.62 515 VAL A C 1
ATOM 3915 O O . VAL A 1 515 ? 0.010 0.725 27.284 1.00 87.62 515 VAL A O 1
ATOM 3918 N N . LEU A 1 516 ? -1.527 2.222 26.625 1.00 89.50 516 LEU A N 1
ATOM 3919 C CA . LEU A 1 516 ? -2.150 1.365 25.612 1.00 89.50 516 LEU A CA 1
ATOM 3920 C C . LEU A 1 516 ? -1.305 1.330 24.329 1.00 89.50 516 LEU A C 1
ATOM 3922 O O . LEU A 1 516 ? -1.023 2.375 23.738 1.00 89.50 516 LEU A O 1
ATOM 3926 N N . LYS A 1 517 ? -0.921 0.121 23.902 1.00 88.75 517 LYS A N 1
ATOM 3927 C CA . LYS A 1 517 ? -0.132 -0.202 22.696 1.00 88.75 517 LYS A CA 1
ATOM 3928 C C . LYS A 1 517 ? -0.660 -1.498 22.084 1.00 88.75 517 LYS A C 1
ATOM 3930 O O . LYS A 1 517 ? -1.134 -2.352 22.829 1.00 88.75 517 LYS A O 1
ATOM 3935 N N . GLN A 1 518 ? -0.545 -1.664 20.767 1.00 87.06 518 GLN A N 1
ATOM 3936 C CA . GLN A 1 518 ? -0.920 -2.910 20.090 1.00 87.06 518 GLN A CA 1
ATOM 3937 C C . GLN A 1 518 ? 0.011 -4.062 20.511 1.00 87.06 518 GLN A C 1
ATOM 3939 O O . GLN A 1 518 ? 1.220 -3.869 20.659 1.00 87.06 518 GLN A O 1
ATOM 3944 N N . ASP A 1 519 ? -0.553 -5.250 20.731 1.00 82.25 519 ASP A N 1
ATOM 3945 C CA . ASP A 1 519 ? 0.198 -6.465 21.062 1.00 82.25 519 ASP A CA 1
ATOM 3946 C C . ASP A 1 519 ? 0.884 -7.097 19.841 1.00 82.25 519 ASP A C 1
ATOM 3948 O O . ASP A 1 519 ? 0.494 -6.854 18.702 1.00 82.25 519 ASP A O 1
ATOM 3952 N N . GLY A 1 520 ? 1.926 -7.903 20.074 1.00 80.50 520 GLY A N 1
ATOM 3953 C CA . GLY A 1 520 ? 2.694 -8.601 19.029 1.00 80.50 520 GLY A CA 1
ATOM 3954 C C . GLY A 1 520 ? 3.568 -7.703 18.137 1.00 80.50 520 GLY A C 1
ATOM 3955 O O . GLY A 1 520 ? 4.491 -8.189 17.488 1.00 80.50 520 GLY A O 1
ATOM 3956 N N . GLU A 1 521 ? 3.326 -6.393 18.133 1.00 85.31 521 GLU A N 1
ATOM 3957 C CA . GLU A 1 521 ? 3.953 -5.438 17.223 1.00 85.31 521 GLU A CA 1
ATOM 3958 C C . GLU A 1 521 ? 5.282 -4.872 17.742 1.00 85.31 521 GLU A C 1
ATOM 3960 O O . GLU A 1 521 ? 5.352 -4.209 18.781 1.00 85.31 521 GLU A O 1
ATOM 3965 N N . ARG A 1 522 ? 6.356 -5.067 16.964 1.00 84.31 522 ARG A N 1
ATOM 3966 C CA . ARG A 1 522 ? 7.725 -4.638 17.317 1.00 84.31 522 ARG A CA 1
ATOM 3967 C C . ARG A 1 522 ? 7.877 -3.114 17.402 1.00 84.31 522 ARG A C 1
ATOM 3969 O O . ARG A 1 522 ? 8.755 -2.628 18.115 1.00 84.31 522 ARG A O 1
ATOM 3976 N N . TYR A 1 523 ? 7.035 -2.365 16.689 1.00 90.00 523 TYR A N 1
ATOM 3977 C CA . TYR A 1 523 ? 6.985 -0.904 16.702 1.00 90.00 523 TYR A CA 1
ATOM 3978 C C . TYR A 1 523 ? 5.537 -0.390 16.832 1.00 90.00 523 TYR A C 1
ATOM 3980 O O . TYR A 1 523 ? 5.052 0.366 15.990 1.00 90.00 523 TYR A O 1
ATOM 3988 N N . ALA A 1 524 ? 4.837 -0.766 17.904 1.00 88.62 524 ALA A N 1
ATOM 3989 C CA . ALA A 1 524 ? 3.559 -0.145 18.260 1.00 88.62 524 ALA A CA 1
ATOM 3990 C C . ALA A 1 524 ? 3.726 1.305 18.757 1.00 88.62 524 ALA A C 1
ATOM 3992 O O . ALA A 1 524 ? 4.602 1.594 19.581 1.00 88.62 524 ALA A O 1
ATOM 3993 N N . LEU A 1 525 ? 2.859 2.219 18.306 1.00 90.75 525 LEU A N 1
ATOM 3994 C CA . LEU A 1 525 ? 2.719 3.536 18.931 1.00 90.75 525 LEU A CA 1
ATOM 3995 C C . LEU A 1 525 ? 1.865 3.439 20.209 1.00 90.75 525 LEU A C 1
ATOM 3997 O O . LEU A 1 525 ? 0.839 2.760 20.206 1.00 90.75 525 LEU A O 1
ATOM 4001 N N . PRO A 1 526 ? 2.246 4.130 21.297 1.00 88.25 526 PRO A N 1
ATOM 4002 C CA . PRO A 1 526 ? 1.372 4.319 22.448 1.00 88.25 526 PRO A CA 1
ATOM 4003 C C . PRO A 1 526 ? 0.262 5.344 22.190 1.00 88.25 526 PRO A C 1
ATOM 4005 O O . PRO A 1 526 ? 0.483 6.358 21.520 1.00 88.25 526 PRO A O 1
ATOM 4008 N N . LYS A 1 527 ? -0.902 5.148 22.821 1.00 86.69 527 LYS A N 1
ATOM 4009 C CA . LYS A 1 527 ? -1.941 6.184 22.941 1.00 86.69 527 LYS A CA 1
ATOM 4010 C C . LYS A 1 527 ? -1.450 7.263 23.921 1.00 86.69 527 LYS A C 1
ATOM 4012 O O . LYS A 1 527 ? -1.576 7.127 25.136 1.00 86.69 527 LYS A O 1
ATOM 4017 N N . ASN A 1 528 ? -0.788 8.295 23.395 1.00 82.00 528 ASN A N 1
ATOM 4018 C CA . ASN A 1 528 ? -0.180 9.369 24.197 1.00 82.00 528 ASN A CA 1
ATOM 4019 C C . ASN A 1 528 ? -1.180 10.439 24.654 1.00 82.00 528 ASN A C 1
ATOM 4021 O O . ASN A 1 528 ? -0.917 11.154 25.622 1.00 82.00 528 ASN A O 1
ATOM 4025 N N . ASP A 1 529 ? -2.322 10.550 23.985 1.00 81.69 529 ASP A N 1
ATOM 4026 C CA . ASP A 1 529 ? -3.425 11.398 24.423 1.00 81.69 529 ASP A CA 1
ATOM 4027 C C . ASP A 1 529 ? -4.186 10.751 25.584 1.00 81.69 529 ASP A C 1
ATOM 4029 O O . ASP A 1 529 ? -4.117 9.542 25.808 1.00 81.69 529 ASP A O 1
ATOM 4033 N N . SER A 1 530 ? -4.884 11.568 26.373 1.00 75.88 530 SER A N 1
ATOM 4034 C CA . SER A 1 530 ? -5.713 11.075 27.476 1.00 75.88 530 SER A CA 1
ATOM 4035 C C . SER A 1 530 ? -6.965 10.448 26.887 1.00 75.88 530 SER A C 1
ATOM 4037 O O . SER A 1 530 ? -7.883 11.163 26.492 1.00 75.88 530 SER A O 1
ATOM 4039 N N . LEU A 1 531 ? -6.960 9.121 26.794 1.00 84.88 531 LEU A N 1
ATOM 4040 C CA . LEU A 1 531 ? -8.096 8.357 26.313 1.00 84.88 531 LEU A CA 1
ATOM 4041 C C . LEU A 1 531 ? -9.179 8.337 27.397 1.00 84.88 531 LEU A C 1
ATOM 4043 O O . LEU A 1 531 ? -8.935 7.858 28.505 1.00 84.88 531 LEU A O 1
ATOM 4047 N N . THR A 1 532 ? -10.352 8.866 27.065 1.00 89.56 532 THR A N 1
ATOM 4048 C CA . THR A 1 532 ? -11.503 8.990 27.963 1.00 89.56 532 THR A CA 1
ATOM 4049 C C . THR A 1 532 ? -12.722 8.367 27.299 1.00 89.56 532 THR A C 1
ATOM 4051 O O . THR A 1 532 ? -12.914 8.534 26.095 1.00 89.56 532 THR A O 1
ATOM 4054 N N . ILE A 1 533 ? -13.545 7.685 28.089 1.00 90.62 533 ILE A N 1
ATOM 4055 C CA . ILE A 1 533 ? -14.878 7.208 27.714 1.00 90.62 533 ILE A CA 1
ATOM 4056 C C . ILE A 1 533 ? -15.898 7.682 28.732 1.00 90.62 533 ILE A C 1
ATOM 4058 O O . ILE A 1 533 ? -15.579 7.831 29.910 1.00 90.62 533 ILE A O 1
ATOM 4062 N N . ASP A 1 534 ? -17.126 7.837 28.263 1.00 91.50 534 ASP A N 1
ATOM 4063 C CA . ASP A 1 534 ? -18.309 8.024 29.087 1.00 91.50 534 ASP A CA 1
ATOM 4064 C C . ASP A 1 534 ? -19.099 6.717 28.996 1.00 91.50 534 ASP A C 1
ATOM 4066 O O . ASP A 1 534 ? -19.774 6.464 27.999 1.00 91.50 534 ASP A O 1
ATOM 4070 N N . ALA A 1 535 ? -18.907 5.827 29.973 1.00 87.38 535 ALA A N 1
ATOM 4071 C CA . ALA A 1 535 ? -19.531 4.509 29.982 1.00 87.38 535 ALA A CA 1
ATOM 4072 C C . ALA A 1 535 ? -20.978 4.617 30.464 1.00 87.38 535 ALA A C 1
ATOM 4074 O O . ALA A 1 535 ? -21.235 5.120 31.553 1.00 87.38 535 ALA A O 1
ATOM 4075 N N . TRP A 1 536 ? -21.914 4.136 29.655 1.00 86.50 536 TRP A N 1
ATOM 4076 C CA . TRP A 1 536 ? -23.338 4.132 29.979 1.00 86.50 536 TRP A CA 1
ATOM 4077 C C . TRP A 1 536 ? -23.746 2.761 30.510 1.00 86.50 536 TRP A C 1
ATOM 4079 O O . TRP A 1 536 ? -23.167 1.752 30.100 1.00 86.50 536 TRP A O 1
ATOM 4089 N N . TYR A 1 537 ? -24.776 2.708 31.351 1.00 79.25 537 TYR A N 1
ATOM 4090 C CA . TYR A 1 537 ? -25.550 1.470 31.489 1.00 79.25 537 TYR A CA 1
ATOM 4091 C C . TYR A 1 537 ? -26.130 1.074 30.117 1.00 79.25 537 TYR A C 1
ATOM 4093 O O . TYR A 1 537 ? -26.479 1.968 29.332 1.00 79.25 537 TYR A O 1
ATOM 4101 N N . PRO A 1 538 ? -26.253 -0.228 29.795 1.00 68.62 538 PRO A N 1
ATOM 4102 C CA . PRO A 1 538 ? -27.028 -0.659 28.641 1.00 68.62 538 PRO A CA 1
ATOM 4103 C C . PRO A 1 538 ? -28.460 -0.121 28.741 1.00 68.62 538 PRO A C 1
ATOM 4105 O O . PRO A 1 538 ? -28.999 0.089 29.829 1.00 68.62 538 PRO A O 1
ATOM 4108 N N . GLN A 1 539 ? -29.089 0.104 27.588 1.00 62.81 539 GLN A N 1
ATOM 4109 C CA . GLN A 1 539 ? -30.537 0.304 27.555 1.00 62.81 539 GLN A CA 1
ATOM 4110 C C . GLN A 1 539 ? -31.198 -0.969 28.110 1.00 62.81 539 GLN A C 1
ATOM 4112 O O . GLN A 1 539 ? -30.808 -2.052 27.667 1.00 62.81 539 GLN A O 1
ATOM 4117 N N . PRO A 1 540 ? -32.163 -0.874 29.045 1.00 56.16 540 PRO A N 1
ATOM 4118 C CA . PRO A 1 540 ? -32.817 -2.050 29.606 1.00 56.16 540 PRO A CA 1
ATOM 4119 C C . PRO A 1 540 ? -33.550 -2.799 28.491 1.00 56.16 540 PRO A C 1
ATOM 4121 O O . PRO A 1 540 ? -34.537 -2.317 27.933 1.00 56.16 540 PRO A O 1
ATOM 4124 N N . VAL A 1 541 ? -33.028 -3.968 28.130 1.00 47.78 541 VAL A N 1
ATOM 4125 C CA . VAL A 1 541 ? -33.565 -4.782 27.041 1.00 47.78 541 VAL A CA 1
ATOM 4126 C C . VAL A 1 541 ? -34.808 -5.530 27.517 1.00 47.78 541 VAL A C 1
ATOM 4128 O O . VAL A 1 541 ? -34.785 -6.260 28.503 1.00 47.78 541 VAL A O 1
ATOM 4131 N N . SER A 1 542 ? -35.914 -5.351 26.793 1.00 47.59 542 SER A N 1
ATOM 4132 C CA . SER A 1 542 ? -37.243 -5.900 27.118 1.00 47.59 542 SER A CA 1
ATOM 4133 C C . SER A 1 542 ? -37.348 -7.428 27.017 1.00 47.59 542 SER A C 1
ATOM 4135 O O . SER A 1 542 ? -38.371 -8.007 27.373 1.00 47.59 542 SER A O 1
ATOM 4137 N N . SER A 1 543 ? -36.294 -8.088 26.539 1.00 52.09 543 SER A N 1
ATOM 4138 C CA . SER A 1 543 ? -36.135 -9.539 26.495 1.00 52.09 543 SER A CA 1
ATOM 4139 C C . SER A 1 543 ? -34.790 -9.921 27.109 1.00 52.09 543 SER A C 1
ATOM 4141 O O . SER A 1 543 ? -33.811 -9.186 26.975 1.00 52.09 543 SER A O 1
ATOM 4143 N N . ALA A 1 544 ? -34.739 -11.079 27.770 1.00 50.53 544 ALA A N 1
ATOM 4144 C CA . ALA A 1 544 ? -33.507 -11.609 28.342 1.00 50.53 544 ALA A CA 1
ATOM 4145 C C . ALA A 1 544 ? -32.507 -11.957 27.225 1.00 50.53 544 ALA A C 1
ATOM 4147 O O . ALA A 1 544 ? -32.756 -12.845 26.405 1.00 50.53 544 ALA A O 1
ATOM 4148 N N . GLN A 1 545 ? -31.379 -11.249 27.178 1.00 52.88 545 GLN A N 1
ATOM 4149 C CA . GLN A 1 545 ? -30.340 -11.426 26.169 1.00 52.88 545 GLN A CA 1
ATOM 4150 C C . GLN A 1 545 ? -29.154 -12.173 26.767 1.00 52.88 545 GLN A C 1
ATOM 4152 O O . GLN A 1 545 ? -28.478 -11.667 27.658 1.00 52.88 545 GLN A O 1
ATOM 4157 N N . VAL A 1 546 ? -28.861 -13.360 26.232 1.00 55.62 546 VAL A N 1
ATOM 4158 C CA . VAL A 1 546 ? -27.636 -14.101 26.555 1.00 55.62 546 VAL A CA 1
ATOM 4159 C C . VAL A 1 546 ? -26.567 -13.773 25.516 1.00 55.62 546 VAL A C 1
ATOM 4161 O O . VAL A 1 546 ? -26.702 -14.116 24.340 1.00 55.62 546 VAL A O 1
ATOM 4164 N N . ALA A 1 547 ? -25.484 -13.131 25.948 1.00 57.78 547 ALA A N 1
ATOM 4165 C CA . ALA A 1 547 ? -24.349 -12.772 25.107 1.00 57.78 547 ALA A CA 1
ATOM 4166 C C . ALA A 1 547 ? -23.065 -13.437 25.618 1.00 57.78 547 ALA A C 1
ATOM 4168 O O . ALA A 1 547 ? -22.619 -13.193 26.734 1.00 57.78 547 ALA A O 1
ATOM 4169 N N . ILE A 1 548 ? -22.425 -14.253 24.779 1.00 58.34 548 ILE A N 1
ATOM 4170 C CA . ILE A 1 548 ? -21.125 -14.856 25.098 1.00 58.34 548 ILE A CA 1
ATOM 4171 C C . ILE A 1 548 ? -20.024 -13.902 24.628 1.00 58.34 548 ILE A C 1
ATOM 4173 O O . ILE A 1 548 ? -19.906 -13.626 23.433 1.00 58.34 548 ILE A O 1
ATOM 4177 N N . SER A 1 549 ? -19.198 -13.415 25.554 1.00 58.06 549 SER A N 1
ATOM 4178 C CA . SER A 1 549 ? -17.970 -12.677 25.237 1.00 58.06 549 SER A CA 1
ATOM 4179 C C . SER A 1 549 ? -16.737 -13.565 25.420 1.00 58.06 549 SER A C 1
ATOM 4181 O O . SER A 1 549 ? -16.703 -14.424 26.297 1.00 58.06 549 SER A O 1
ATOM 4183 N N . GLY A 1 550 ? -15.732 -13.384 24.566 1.00 59.53 550 GLY A N 1
ATOM 4184 C CA . GLY A 1 550 ? -14.537 -14.222 24.528 1.00 59.53 550 GLY A CA 1
ATOM 4185 C C . GLY A 1 550 ? -13.842 -14.161 23.163 1.00 59.53 550 GLY A C 1
ATOM 4186 O O . GLY A 1 550 ? -14.278 -13.414 22.281 1.00 59.53 550 GLY A O 1
ATOM 4187 N N . PRO A 1 551 ? -12.749 -14.915 22.964 1.00 56.06 551 PRO A N 1
ATOM 4188 C CA . PRO A 1 551 ? -12.037 -14.951 21.692 1.00 56.06 551 PRO A CA 1
ATOM 4189 C C . PRO A 1 551 ? -12.855 -15.670 20.607 1.00 56.06 551 PRO A C 1
ATOM 4191 O O . PRO A 1 551 ? -13.284 -16.807 20.785 1.00 56.06 551 PRO A O 1
ATOM 4194 N N . SER A 1 552 ? -13.014 -15.036 19.441 1.00 50.38 552 SER A N 1
ATOM 4195 C CA . SER A 1 552 ? -13.687 -15.632 18.273 1.00 50.38 552 SER A CA 1
ATOM 4196 C C . SER A 1 552 ? -12.875 -16.737 17.582 1.00 50.38 552 SER A C 1
ATOM 4198 O O . SER A 1 552 ? -13.407 -17.458 16.740 1.00 50.38 552 SER A O 1
ATOM 4200 N N . THR A 1 553 ? -11.596 -16.886 17.935 1.00 50.88 553 THR A N 1
ATOM 4201 C CA . THR A 1 553 ? -10.714 -17.975 17.506 1.00 50.88 553 THR A CA 1
ATOM 4202 C C . THR A 1 553 ? -9.876 -18.461 18.689 1.00 50.88 553 THR A C 1
ATOM 4204 O O . THR A 1 553 ? -9.222 -17.675 19.373 1.00 50.88 553 THR A O 1
ATOM 4207 N N . VAL A 1 554 ? -9.886 -19.773 18.938 1.00 55.81 554 VAL A N 1
ATOM 4208 C CA . VAL A 1 554 ? -9.133 -20.414 20.028 1.00 55.81 554 VAL A CA 1
ATOM 4209 C C . VAL A 1 554 ? -7.951 -21.191 19.427 1.00 55.81 554 VAL A C 1
ATOM 4211 O O . VAL A 1 554 ? -8.152 -21.927 18.456 1.00 55.81 554 VAL A O 1
ATOM 4214 N N . PRO A 1 555 ? -6.713 -21.044 19.940 1.00 47.38 555 PRO A N 1
ATOM 4215 C CA . PRO A 1 555 ? -5.570 -21.821 19.464 1.00 47.38 555 PRO A CA 1
ATOM 4216 C C . PRO A 1 555 ? -5.701 -23.304 19.842 1.00 47.38 555 PRO A C 1
ATOM 4218 O O . PRO A 1 555 ? -6.253 -23.640 20.884 1.00 47.38 555 PRO A O 1
ATOM 4221 N N . TYR A 1 556 ? -5.120 -24.198 19.032 1.00 47.69 556 TYR A N 1
ATOM 4222 C CA . TYR A 1 556 ? -5.174 -25.656 19.254 1.00 47.69 556 TYR A CA 1
ATOM 4223 C C . TYR A 1 556 ? -4.600 -26.104 20.616 1.00 47.69 556 TYR A C 1
ATOM 4225 O O . TYR A 1 556 ? -4.987 -27.146 21.137 1.00 47.69 556 TYR A O 1
ATOM 4233 N N . CYS A 1 557 ? -3.707 -25.298 21.201 1.00 47.50 557 CYS A N 1
ATOM 4234 C CA . CYS A 1 557 ? -3.224 -25.438 22.572 1.00 47.50 557 CYS A CA 1
ATOM 4235 C C . CYS A 1 557 ? -3.317 -24.076 23.276 1.00 47.50 557 CYS A C 1
ATOM 4237 O O . CYS A 1 557 ? -2.741 -23.102 22.787 1.00 47.50 557 CYS A O 1
ATOM 4239 N N . GLY A 1 558 ? -3.976 -24.004 24.434 1.00 50.91 558 GLY A N 1
ATOM 4240 C CA . GLY A 1 558 ? -4.026 -22.796 25.260 1.00 50.91 558 GLY A CA 1
ATOM 4241 C C . GLY A 1 558 ? -5.164 -22.812 26.279 1.00 50.91 558 GLY A C 1
ATOM 4242 O O . GLY A 1 558 ? -6.066 -23.640 26.195 1.00 50.91 558 GLY A O 1
ATOM 4243 N N . VAL A 1 559 ? -5.120 -21.872 27.225 1.00 51.44 559 VAL A N 1
ATOM 4244 C CA . VAL A 1 559 ? -6.254 -21.535 28.099 1.00 51.44 559 VAL A CA 1
ATOM 4245 C C . VAL A 1 559 ? -6.999 -20.358 27.470 1.00 51.44 559 VAL A C 1
ATOM 4247 O O . VAL A 1 559 ? -6.368 -19.432 26.956 1.00 51.44 559 VAL A O 1
ATOM 4250 N N . PHE A 1 560 ? -8.327 -20.390 27.508 1.00 57.03 560 PHE A N 1
ATOM 4251 C CA . PHE A 1 560 ? -9.195 -19.302 27.069 1.00 57.03 560 PHE A CA 1
ATOM 4252 C C . PHE A 1 560 ? -10.341 -19.129 28.067 1.00 57.03 560 PHE A C 1
ATOM 4254 O O . PHE A 1 560 ? -10.777 -20.100 28.680 1.00 57.03 560 PHE A O 1
ATOM 4261 N N . THR A 1 561 ? -10.836 -17.901 28.195 1.00 56.50 561 THR A N 1
ATOM 4262 C CA . THR A 1 561 ? -12.001 -17.578 29.023 1.00 56.50 561 THR A CA 1
ATOM 4263 C C . THR A 1 561 ? -13.162 -17.209 28.110 1.00 56.50 561 THR A C 1
ATOM 4265 O O . THR A 1 561 ? -12.995 -16.419 27.177 1.00 56.50 561 THR A O 1
ATOM 4268 N N . LEU A 1 562 ? -14.336 -17.771 28.389 1.00 57.31 562 LEU A N 1
ATOM 4269 C CA . LEU A 1 562 ? -15.617 -17.265 27.908 1.00 57.31 562 LEU A CA 1
ATOM 4270 C C . LEU A 1 562 ? -16.342 -16.660 29.110 1.00 57.31 562 LEU A C 1
ATOM 4272 O O . LEU A 1 562 ? -16.348 -17.258 30.181 1.00 57.31 562 LEU A O 1
ATOM 4276 N N . VAL A 1 563 ? -16.938 -15.485 28.933 1.00 57.91 563 VAL A N 1
ATOM 4277 C CA . VAL A 1 563 ? -17.779 -14.836 29.943 1.00 57.91 563 VAL A CA 1
ATOM 4278 C C . VAL A 1 563 ? -19.170 -14.699 29.350 1.00 57.91 563 VAL A C 1
ATOM 4280 O O . VAL A 1 563 ? -19.353 -13.979 28.360 1.00 57.91 563 VAL A O 1
ATOM 4283 N N . GLY A 1 564 ? -20.124 -15.419 29.935 1.00 56.31 564 GLY A N 1
ATOM 4284 C CA . GLY A 1 564 ? -21.540 -15.236 29.660 1.00 56.31 564 GLY A CA 1
ATOM 4285 C C . GLY A 1 564 ? -22.049 -13.978 30.347 1.00 56.31 564 GLY A C 1
ATOM 4286 O O . GLY A 1 564 ? -21.845 -13.792 31.543 1.00 56.31 564 GLY A O 1
ATOM 4287 N N . HIS A 1 565 ? -22.717 -13.136 29.573 1.00 56.25 565 HIS A N 1
ATOM 4288 C CA . HIS A 1 565 ? -23.555 -12.053 30.063 1.00 56.25 565 HIS A CA 1
ATOM 4289 C C . HIS A 1 565 ? -25.002 -12.484 29.864 1.00 56.25 565 HIS A C 1
ATOM 4291 O O . HIS A 1 565 ? -25.341 -13.006 28.797 1.00 56.25 565 HIS A O 1
ATOM 4297 N N . PHE A 1 566 ? -25.842 -12.242 30.859 1.00 56.66 566 PHE A N 1
ATOM 4298 C CA . PHE A 1 566 ? -27.287 -12.330 30.737 1.00 56.66 566 PHE A CA 1
ATOM 4299 C C . PHE A 1 566 ? -27.854 -10.989 31.171 1.00 56.66 566 PHE A C 1
ATOM 4301 O O . PHE A 1 566 ? -27.399 -10.431 32.168 1.00 56.66 566 PHE A O 1
ATOM 4308 N N . SER A 1 567 ? -28.831 -10.486 30.429 1.00 51.75 567 SER A N 1
ATOM 4309 C CA . SER A 1 567 ? -29.798 -9.560 30.999 1.00 51.75 567 SER A CA 1
ATOM 4310 C C . SER A 1 567 ? -31.005 -10.352 31.486 1.00 51.75 567 SER A C 1
ATOM 4312 O O . SER A 1 567 ? -31.421 -11.330 30.855 1.00 51.75 567 SER A O 1
ATOM 4314 N N . SER A 1 568 ? -31.580 -9.939 32.609 1.00 49.00 568 SER A N 1
ATOM 4315 C CA . SER A 1 568 ? -32.859 -10.461 33.086 1.00 49.00 568 SER A CA 1
ATOM 4316 C C . SER A 1 568 ? -33.649 -9.339 33.744 1.00 49.00 568 SER A C 1
ATOM 4318 O O . SER A 1 568 ? -33.144 -8.722 34.681 1.00 49.00 568 SER A O 1
ATOM 4320 N N . PRO A 1 569 ? -34.903 -9.088 33.328 1.00 41.66 569 PRO A N 1
ATOM 4321 C CA . PRO A 1 569 ? -35.766 -8.158 34.042 1.00 41.66 569 PRO A CA 1
ATOM 4322 C C . PRO A 1 569 ? -36.000 -8.560 35.507 1.00 41.66 569 PRO A C 1
ATOM 4324 O O . PRO A 1 569 ? -36.214 -7.676 36.334 1.00 41.66 569 PRO A O 1
ATOM 4327 N N . LYS A 1 570 ? -35.995 -9.872 35.824 1.00 45.53 570 LYS A N 1
ATOM 4328 C CA . LYS A 1 570 ? -36.225 -10.438 37.170 1.00 45.53 570 LYS A CA 1
ATOM 4329 C C . LYS A 1 570 ? -35.553 -11.816 37.334 1.00 45.53 570 LYS A C 1
ATOM 4331 O O . LYS A 1 570 ? -35.877 -12.745 36.598 1.00 45.53 570 LYS A O 1
ATOM 4336 N N . GLY A 1 571 ? -34.703 -11.972 38.353 1.00 50.34 571 GLY A N 1
ATOM 4337 C CA . GLY A 1 571 ? -34.278 -13.276 38.897 1.00 50.34 571 GLY A CA 1
ATOM 4338 C C . GLY A 1 571 ? -32.924 -13.837 38.432 1.00 50.34 571 GLY A C 1
ATOM 4339 O O . GLY A 1 571 ? -32.396 -13.459 37.386 1.00 50.34 571 GLY A O 1
ATOM 4340 N N . ASP A 1 572 ? -32.389 -14.758 39.244 1.00 48.69 572 ASP A N 1
ATOM 4341 C CA . ASP A 1 572 ? -31.093 -15.430 39.065 1.00 48.69 572 ASP A CA 1
ATOM 4342 C C . ASP A 1 572 ? -31.051 -16.333 37.818 1.00 48.69 572 ASP A C 1
ATOM 4344 O O . ASP A 1 572 ? -32.006 -17.060 37.530 1.00 48.69 572 ASP A O 1
ATOM 4348 N N . ALA A 1 573 ? -29.903 -16.381 37.134 1.00 51.25 573 ALA A N 1
ATOM 4349 C CA . ALA A 1 573 ? -29.645 -17.321 36.043 1.00 51.25 573 ALA A CA 1
ATOM 4350 C C . ALA A 1 573 ? -28.521 -18.309 36.389 1.00 51.25 573 ALA A C 1
ATOM 4352 O O . ALA A 1 573 ? -27.425 -17.919 36.785 1.00 51.25 573 ALA A O 1
ATOM 4353 N N . ALA A 1 574 ? -28.776 -19.601 36.168 1.00 51.34 574 ALA A N 1
ATOM 4354 C CA . ALA A 1 574 ? -27.756 -20.645 36.199 1.00 51.34 574 ALA A CA 1
ATOM 4355 C C . ALA A 1 574 ? -27.320 -20.982 34.766 1.00 51.34 574 ALA A C 1
ATOM 4357 O O . ALA A 1 574 ? -28.140 -21.389 33.939 1.00 51.34 574 ALA A O 1
ATOM 4358 N N . TYR A 1 575 ? -26.030 -20.824 34.471 1.00 52.88 575 TYR A N 1
ATOM 4359 C CA . TYR A 1 575 ? -25.464 -21.177 33.172 1.00 52.88 575 TYR A CA 1
ATOM 4360 C C . TYR A 1 575 ? -25.047 -22.647 33.106 1.00 52.88 575 TYR A C 1
ATOM 4362 O O . TYR A 1 575 ? -24.575 -23.215 34.087 1.00 52.88 575 TYR A O 1
ATOM 4370 N N . TYR A 1 576 ? -25.133 -23.224 31.907 1.00 57.03 576 TYR A N 1
ATOM 4371 C CA . TYR A 1 576 ? -24.507 -24.499 31.568 1.00 57.03 576 TYR A CA 1
ATOM 4372 C C . TYR A 1 576 ? -23.814 -24.364 30.213 1.00 57.03 576 TYR A C 1
ATOM 4374 O O . TYR A 1 576 ? -24.459 -24.091 29.200 1.00 57.03 576 TYR A O 1
ATOM 4382 N N . TRP A 1 577 ? -22.494 -24.550 30.191 1.00 59.47 577 TRP A N 1
ATOM 4383 C CA . TRP A 1 577 ? -21.677 -24.405 28.987 1.00 59.47 577 TRP A CA 1
ATOM 4384 C C . TRP A 1 577 ? -21.276 -25.771 28.428 1.00 59.47 577 TRP A C 1
ATOM 4386 O O . TRP A 1 577 ? -20.902 -26.680 29.165 1.00 59.47 577 TRP A O 1
ATOM 4396 N N . THR A 1 578 ? -21.306 -25.929 27.105 1.00 58.84 578 THR A N 1
ATOM 4397 C CA . THR A 1 578 ? -20.768 -27.125 26.442 1.00 58.84 578 THR A CA 1
ATOM 4398 C C . THR A 1 578 ? -19.925 -26.707 25.249 1.00 58.84 578 THR A C 1
ATOM 4400 O O . THR A 1 578 ? -20.437 -26.188 24.257 1.00 58.84 578 THR A O 1
ATOM 4403 N N . ALA A 1 579 ? -18.612 -26.904 25.359 1.00 61.50 579 ALA A N 1
ATOM 4404 C CA . ALA A 1 579 ? -17.665 -26.552 24.313 1.00 61.50 579 ALA A CA 1
ATOM 4405 C C . ALA A 1 579 ? -17.432 -27.740 23.367 1.00 61.50 579 ALA A C 1
ATOM 4407 O O . ALA A 1 579 ? -17.031 -28.825 23.792 1.00 61.50 579 ALA A O 1
ATOM 4408 N N . TYR A 1 580 ? -17.645 -27.506 22.072 1.00 58.44 580 TYR A N 1
ATOM 4409 C CA . TYR A 1 580 ? -17.383 -28.470 21.006 1.00 58.44 580 TYR A CA 1
ATOM 4410 C C . TYR A 1 580 ? -16.248 -27.977 20.111 1.00 58.44 580 TYR A C 1
ATOM 4412 O O . TYR A 1 580 ? -16.161 -26.798 19.766 1.00 58.44 580 TYR A O 1
ATOM 4420 N N . ARG A 1 581 ? -15.394 -28.906 19.687 1.00 61.22 581 ARG A N 1
ATOM 4421 C CA . ARG A 1 581 ? -14.435 -28.696 18.601 1.00 61.22 581 ARG A CA 1
ATOM 4422 C C . ARG A 1 581 ? -15.166 -28.627 17.255 1.00 61.22 581 ARG A C 1
ATOM 4424 O O . ARG A 1 581 ? -16.253 -29.176 17.097 1.00 61.22 581 ARG A O 1
ATOM 4431 N N . ALA A 1 582 ? -14.520 -28.048 16.241 1.00 58.22 582 ALA A N 1
ATOM 4432 C CA . ALA A 1 582 ? -15.055 -27.978 14.874 1.00 58.22 582 ALA A CA 1
ATOM 4433 C C . ALA A 1 582 ? -15.267 -29.354 14.193 1.00 58.22 582 ALA A C 1
ATOM 4435 O O . ALA A 1 582 ? -15.927 -29.427 13.162 1.00 58.22 582 ALA A O 1
ATOM 4436 N N . ASP A 1 583 ? -14.736 -30.443 14.763 1.00 69.31 583 ASP A N 1
ATOM 4437 C CA . ASP A 1 583 ? -15.009 -31.833 14.369 1.00 69.31 583 ASP A CA 1
ATOM 4438 C C . ASP A 1 583 ? -16.118 -32.499 15.217 1.00 69.31 583 ASP A C 1
ATOM 4440 O O . ASP A 1 583 ? -16.192 -33.725 15.293 1.00 69.31 583 ASP A O 1
ATOM 4444 N N . ASN A 1 584 ? -16.972 -31.691 15.861 1.00 63.50 584 ASN A N 1
ATOM 4445 C CA . ASN A 1 584 ? -18.081 -32.077 16.746 1.00 63.50 584 ASN A CA 1
ATOM 4446 C C . ASN A 1 584 ? -17.696 -32.936 17.967 1.00 63.50 584 ASN A C 1
ATOM 4448 O O . ASN A 1 584 ? -18.566 -33.491 18.639 1.00 63.50 584 ASN A O 1
ATOM 4452 N N . ARG A 1 585 ? -16.403 -33.033 18.294 1.00 58.88 585 ARG A N 1
ATOM 4453 C CA . ARG A 1 585 ? -15.935 -33.707 19.511 1.00 58.88 585 ARG A CA 1
ATOM 4454 C C . ARG A 1 585 ? -16.089 -32.789 20.731 1.00 58.88 585 ARG A C 1
ATOM 4456 O O . ARG A 1 585 ? -15.827 -31.589 20.596 1.00 58.88 585 ARG A O 1
ATOM 4463 N N . PRO A 1 586 ? -16.468 -33.320 21.908 1.00 58.28 586 PRO A N 1
ATOM 4464 C CA . PRO A 1 586 ? -16.400 -32.567 23.156 1.00 58.28 586 PRO A CA 1
ATOM 4465 C C . PRO A 1 586 ? -14.945 -32.205 23.497 1.00 58.28 586 PRO A C 1
ATOM 4467 O O . PRO A 1 586 ? -13.997 -32.724 22.901 1.00 58.28 586 PRO A O 1
ATOM 4470 N N . ILE A 1 587 ? -14.774 -31.296 24.456 1.00 62.16 587 ILE A N 1
ATOM 4471 C CA . ILE A 1 587 ? -13.478 -30.995 25.069 1.00 62.16 587 ILE A CA 1
ATOM 4472 C C . ILE A 1 587 ? -13.419 -31.733 26.413 1.00 62.16 587 ILE A C 1
ATOM 4474 O O . ILE A 1 587 ? -14.169 -31.408 27.327 1.00 62.16 587 ILE A O 1
ATOM 4478 N N . ASP A 1 588 ? -12.540 -32.733 26.521 1.00 49.34 588 ASP A N 1
ATOM 4479 C CA . ASP A 1 588 ? -12.493 -33.709 27.628 1.00 49.34 588 ASP A CA 1
ATOM 4480 C C . ASP A 1 588 ? -11.869 -33.168 28.942 1.00 49.34 588 ASP A C 1
ATOM 4482 O O . ASP A 1 588 ? -11.216 -33.906 29.681 1.00 49.34 588 ASP A O 1
ATOM 4486 N N . THR A 1 589 ? -12.021 -31.874 29.238 1.00 50.34 589 THR A N 1
ATOM 4487 C CA . THR A 1 589 ? -11.469 -31.223 30.441 1.00 50.34 589 THR A CA 1
ATOM 4488 C C . THR A 1 589 ? -12.506 -30.343 31.119 1.00 50.34 589 THR A C 1
ATOM 4490 O O . THR A 1 589 ? -13.224 -29.611 30.441 1.00 50.34 589 THR A O 1
ATOM 4493 N N . GLU A 1 590 ? -12.531 -30.379 32.452 1.00 47.50 590 GLU A N 1
ATOM 4494 C CA . GLU A 1 590 ? -13.441 -29.606 33.302 1.00 47.50 590 GLU A CA 1
ATOM 4495 C C . GLU A 1 590 ? -13.438 -28.113 32.930 1.00 47.50 590 GLU A C 1
ATOM 4497 O O . GLU A 1 590 ? -12.430 -27.417 33.075 1.00 47.50 590 GLU A O 1
ATOM 4502 N N . ILE A 1 591 ? -14.586 -27.616 32.462 1.00 47.47 591 ILE A N 1
ATOM 4503 C CA . ILE A 1 591 ? -14.863 -26.180 32.414 1.00 47.47 591 ILE A CA 1
ATOM 4504 C C . ILE A 1 591 ? -15.099 -25.769 33.867 1.00 47.47 591 ILE A C 1
ATOM 4506 O O . ILE A 1 591 ? -16.112 -26.129 34.460 1.00 47.47 591 ILE A O 1
ATOM 4510 N N . ALA A 1 592 ? -14.123 -25.089 34.465 1.00 43.75 592 ALA A N 1
ATOM 4511 C CA . ALA A 1 592 ? -14.216 -24.656 35.851 1.00 43.75 592 ALA A CA 1
ATOM 4512 C C . ALA A 1 592 ? -15.166 -23.454 35.957 1.00 43.75 592 ALA A C 1
ATOM 4514 O O . ALA A 1 592 ? -14.771 -22.323 35.666 1.00 43.75 592 ALA A O 1
ATOM 4515 N N . ASP A 1 593 ? -16.409 -23.704 36.377 1.00 39.81 593 ASP A N 1
ATOM 4516 C CA . ASP A 1 593 ? -17.408 -22.664 36.632 1.00 39.81 593 ASP A CA 1
ATOM 4517 C C . ASP A 1 593 ? -17.003 -21.805 37.841 1.00 39.81 593 ASP A C 1
ATOM 4519 O O . ASP A 1 593 ? -17.334 -22.083 38.996 1.00 39.81 593 ASP A O 1
ATOM 4523 N N . ALA A 1 594 ? -16.274 -20.724 37.565 1.00 37.94 594 ALA A N 1
ATOM 4524 C CA . ALA A 1 594 ? -16.102 -19.618 38.491 1.00 37.94 594 ALA A CA 1
ATOM 4525 C C . ALA A 1 594 ? -17.369 -18.749 38.465 1.00 37.94 594 ALA A C 1
ATOM 4527 O O . ALA A 1 594 ? -17.470 -17.814 37.672 1.00 37.94 594 ALA A O 1
ATOM 4528 N N . LEU A 1 595 ? -18.336 -19.082 39.326 1.00 31.20 595 LEU A N 1
ATOM 4529 C CA . LEU A 1 595 ? -19.445 -18.186 39.653 1.00 31.20 595 LEU A CA 1
ATOM 4530 C C . LEU A 1 595 ? -18.880 -16.903 40.287 1.00 31.20 595 LEU A C 1
ATOM 4532 O O . LEU A 1 595 ? -18.252 -16.960 41.349 1.00 31.20 595 LEU A O 1
ATOM 4536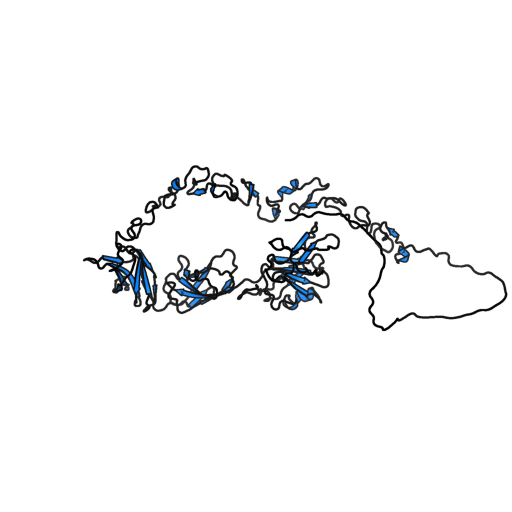 N N . LEU A 1 596 ? -19.106 -15.782 39.603 1.00 32.41 596 LEU A N 1
ATOM 4537 C CA . LEU A 1 596 ? -18.869 -14.402 40.028 1.00 32.41 596 LEU A CA 1
ATOM 4538 C C . LEU A 1 596 ? -20.195 -13.649 39.909 1.00 32.41 596 LEU A C 1
ATOM 4540 O O . LEU A 1 596 ? -20.827 -13.811 38.841 1.00 32.41 596 LEU A O 1
#

Nearest PDB structures (foldseek):
  1fnh-assembly1_A  TM=4.794E-01  e=2.164E-05  Homo sapiens
  6mfa-assembly1_A  TM=3.882E-01  e=1.787E-04  Homo sapiens
  5e2u-assembly1_L  TM=3.290E-01  e=3.070E-04  Mus musculus
  4z0b-assembly1_L  TM=3.316E-01  e=6.550E-04  Mus musculus
  6tpl-assembly2_B  TM=2.870E-01  e=7.299E-04  Escherichia coli

Radius of gyration: 44.7 Å; Cα contacts (8 Å, |Δi|>4): 1119; chains: 1; bounding box: 96×66×156 Å

Organism: Stegodyphus mimosarum (NCBI:txid407821)

Secondary structure (DSSP, 8-state):
--------------------------------------------------------------PPPPTTGGGT-TT-EE-TTS-EESGGG---TTTT--TTS-SSTT--B-TTS-BT---EE-TTT--EESTTSS--HHHHGGGB-TTS-BGGGS---EE-TTS-EESSS-TTB-TTS-B--TT-GGGSPEEETTEEESTTS---HHHHB-TTS-BTTS----GGGGSS-B-TTS-BT--S-S-EEEEEEE-SEEETT--EEEEEEEEETT--SSEEEEEEEEPTTS-EEEEEEEEEEESSSEEEEEE---SEEEEEEEEE-SSSSPEEEEEEEEEEEEES--EEEEEE-SEEES--TT--EEEEEEEEEE--S---EEEEEETT--GGGSEEEPPTT-SSEEEEEPPSS-EEEEEEEESSSSS--S-EEEEEEEBPPP-EEEEEE-TTSSEEEEEESS-B--TT-SSHHHHB-HHHHHHH-TT-EEEEEETTEEEEE-SS----SSEEEEBPTT---BSS-TTBPP--S--EEEEPPPP--SS--EEEES-SS--SSS----EEEE--SSS--------B-TTS-B--S-------